Protein AF-A0A6V7PIY0-F1 (afdb_monomer)

pLDDT: mean 71.73, std 18.72, range [22.27, 93.69]

Radius of gyration: 29.74 Å; Cα contacts (8 Å, |Δi|>4): 753; chains: 1; bounding box: 76×102×80 Å

Structure (mmCIF, N/CA/C/O backbone):
data_AF-A0A6V7PIY0-F1
#
_entry.id   AF-A0A6V7PIY0-F1
#
loop_
_atom_site.group_PDB
_atom_site.id
_atom_site.type_symbol
_atom_site.label_atom_id
_atom_site.label_alt_id
_atom_site.label_comp_id
_atom_site.label_asym_id
_atom_site.label_entity_id
_atom_site.label_seq_id
_atom_site.pdbx_PDB_ins_code
_atom_site.Cartn_x
_atom_site.Cartn_y
_atom_site.Cartn_z
_atom_site.occupancy
_atom_site.B_iso_or_equiv
_atom_site.auth_seq_id
_atom_site.auth_comp_id
_atom_site.auth_asym_id
_atom_site.auth_atom_id
_atom_site.pdbx_PDB_model_num
ATOM 1 N N . MET A 1 1 ? 8.724 -62.715 52.017 1.00 38.34 1 MET A N 1
ATOM 2 C CA . MET A 1 1 ? 7.611 -63.677 52.138 1.00 38.34 1 MET A CA 1
ATOM 3 C C . MET A 1 1 ? 6.735 -63.508 50.918 1.00 38.34 1 MET A C 1
ATOM 5 O O . MET A 1 1 ? 6.224 -62.420 50.698 1.00 38.34 1 MET A O 1
ATOM 9 N N . VAL A 1 2 ? 6.682 -64.546 50.091 1.00 38.44 2 VAL A N 1
ATOM 10 C CA . VAL A 1 2 ? 5.803 -64.663 48.924 1.00 38.44 2 VAL A CA 1
ATOM 11 C C . VAL A 1 2 ? 4.443 -65.122 49.441 1.00 38.44 2 VAL A C 1
ATOM 13 O O . VAL A 1 2 ? 4.413 -66.068 50.223 1.00 38.44 2 VAL A O 1
ATOM 16 N N . PHE A 1 3 ? 3.353 -64.474 49.034 1.00 35.16 3 PHE A N 1
ATOM 17 C CA . PHE A 1 3 ? 2.006 -65.010 49.225 1.00 35.16 3 PHE A CA 1
ATOM 18 C C . PHE A 1 3 ? 1.148 -64.734 47.988 1.00 35.16 3 PHE A C 1
ATOM 20 O O . PHE A 1 3 ? 0.865 -63.589 47.640 1.00 35.16 3 PHE A O 1
ATOM 27 N N . GLU A 1 4 ? 0.808 -65.836 47.325 1.00 37.59 4 GLU A N 1
ATOM 28 C CA . GLU A 1 4 ? -0.176 -65.993 46.256 1.00 37.59 4 GLU A CA 1
ATOM 29 C C . GLU A 1 4 ? -1.624 -65.841 46.770 1.00 37.59 4 GLU A C 1
ATOM 31 O O . GLU A 1 4 ? -1.866 -65.945 47.978 1.00 37.59 4 GLU A O 1
ATOM 36 N N . PRO A 1 5 ? -2.601 -65.598 45.872 1.00 44.19 5 PRO A N 1
ATOM 37 C CA . PRO A 1 5 ? -3.984 -65.305 46.242 1.00 44.19 5 PRO A CA 1
ATOM 38 C C . PRO A 1 5 ? -4.829 -66.569 46.517 1.00 44.19 5 PRO A C 1
ATOM 40 O O . PRO A 1 5 ? -4.565 -67.624 45.937 1.00 44.19 5 PRO A O 1
ATOM 43 N N . PRO A 1 6 ? -5.900 -66.471 47.334 1.00 53.22 6 PRO A N 1
ATOM 44 C CA . PRO A 1 6 ? -6.862 -67.554 47.537 1.00 53.22 6 PRO A CA 1
ATOM 45 C C . PRO A 1 6 ? -8.052 -67.519 46.540 1.00 53.22 6 PRO A C 1
ATOM 47 O O . PRO A 1 6 ? -8.262 -66.515 45.855 1.00 53.22 6 PRO A O 1
ATOM 50 N N . PRO A 1 7 ? -8.831 -68.621 46.436 1.00 49.19 7 PRO A N 1
ATOM 51 C CA . PRO A 1 7 ? -9.582 -69.002 45.235 1.00 49.19 7 PRO A CA 1
ATOM 52 C C . PRO A 1 7 ? -11.065 -68.573 45.210 1.00 49.19 7 PRO A C 1
ATOM 54 O O . PRO A 1 7 ? -11.665 -68.217 46.222 1.00 49.19 7 PRO A O 1
ATOM 57 N N . HIS A 1 8 ? -11.668 -68.664 44.018 1.00 46.72 8 HIS A N 1
ATOM 58 C CA . HIS A 1 8 ? -13.089 -68.416 43.733 1.00 46.72 8 HIS A CA 1
ATOM 59 C C . HIS A 1 8 ? -14.063 -69.358 44.475 1.00 46.72 8 HIS A C 1
ATOM 61 O O . HIS A 1 8 ? -13.817 -70.565 44.516 1.00 46.72 8 HIS A O 1
ATOM 67 N N . PRO A 1 9 ? -15.254 -68.874 44.889 1.00 45.69 9 PRO A N 1
ATOM 68 C CA . PRO A 1 9 ? -16.381 -69.731 45.244 1.00 45.69 9 PRO A CA 1
ATOM 69 C C . PRO A 1 9 ? -17.463 -69.815 44.143 1.00 45.69 9 PRO A C 1
ATOM 71 O O . PRO A 1 9 ? -18.137 -68.845 43.813 1.00 45.69 9 PRO A O 1
ATOM 74 N N . ILE A 1 10 ? -17.567 -71.021 43.575 1.00 41.25 10 ILE A N 1
ATOM 75 C CA . ILE A 1 10 ? -18.740 -71.914 43.424 1.00 41.25 10 ILE A CA 1
ATOM 76 C C . ILE A 1 10 ? -20.114 -71.306 43.040 1.00 41.25 10 ILE A C 1
ATOM 78 O O . ILE A 1 10 ? -20.749 -70.567 43.786 1.00 41.25 10 ILE A O 1
ATOM 82 N N . ARG A 1 11 ? -20.625 -71.774 41.889 1.00 40.19 11 ARG A N 1
ATOM 83 C CA . ARG A 1 11 ? -21.994 -71.610 41.354 1.00 40.19 11 ARG A CA 1
ATOM 84 C C . ARG A 1 11 ? -23.044 -72.433 42.131 1.00 40.19 11 ARG A C 1
ATOM 86 O O . ARG A 1 11 ? -22.766 -73.595 42.421 1.00 40.19 11 ARG A O 1
ATOM 93 N N . PRO A 1 12 ? -24.282 -71.933 42.313 1.00 47.31 12 PRO A N 1
ATOM 94 C CA . PRO A 1 12 ? -25.439 -72.768 42.650 1.00 47.31 12 PRO A CA 1
ATOM 95 C C . PRO A 1 12 ? -26.147 -73.370 41.402 1.00 47.31 12 PRO A C 1
ATOM 97 O O . PRO A 1 12 ? -25.962 -72.860 40.291 1.00 47.31 12 PRO A O 1
ATOM 100 N N . PRO A 1 13 ? -26.935 -74.459 41.571 1.00 40.00 13 PRO A N 1
ATOM 101 C CA . PRO A 1 13 ? -27.550 -75.265 40.503 1.00 40.00 13 PRO A CA 1
ATOM 102 C C . PRO A 1 13 ? -28.976 -74.769 40.112 1.00 40.00 13 PRO A C 1
ATOM 104 O O . PRO A 1 13 ? -29.429 -73.756 40.645 1.00 40.00 13 PRO A O 1
ATOM 107 N N . PRO A 1 14 ? -29.668 -75.405 39.137 1.00 47.59 14 PRO A N 1
ATOM 108 C CA . PRO A 1 14 ? -30.619 -74.742 38.241 1.00 47.59 14 PRO A CA 1
ATOM 109 C C . PRO A 1 14 ? -32.089 -74.844 38.681 1.00 47.59 14 PRO A C 1
ATOM 111 O O . PRO A 1 14 ? -32.475 -75.779 39.377 1.00 47.59 14 PRO A O 1
ATOM 114 N N . ALA A 1 15 ? -32.933 -73.956 38.146 1.00 35.50 15 ALA A N 1
ATOM 115 C CA . ALA A 1 15 ? -34.377 -74.170 38.058 1.00 35.50 15 ALA A CA 1
ATOM 116 C C . ALA A 1 15 ? -34.895 -73.836 36.643 1.00 35.50 15 ALA A C 1
ATOM 118 O O . ALA A 1 15 ? -34.930 -72.680 36.225 1.00 35.50 15 ALA A O 1
ATOM 119 N N . ALA A 1 16 ? -35.274 -74.886 35.910 1.00 35.44 16 ALA A N 1
ATOM 120 C CA . ALA A 1 16 ? -36.294 -74.878 34.855 1.00 35.44 16 ALA A CA 1
ATOM 121 C C . ALA A 1 16 ? -37.677 -74.637 35.500 1.00 35.44 16 ALA A C 1
ATOM 123 O O . ALA A 1 16 ? -37.834 -74.906 36.684 1.00 35.44 16 ALA A O 1
ATOM 124 N N . ALA A 1 17 ? -38.770 -74.247 34.854 1.00 37.12 17 ALA A N 1
ATOM 125 C CA . ALA A 1 17 ? -39.122 -73.697 33.551 1.00 37.12 17 ALA A CA 1
ATOM 126 C C . ALA A 1 17 ? -40.570 -73.201 33.735 1.00 37.12 17 ALA A C 1
ATOM 128 O O . ALA A 1 17 ? -41.350 -73.883 34.396 1.00 37.12 17 ALA A O 1
ATOM 129 N N . VAL A 1 18 ? -40.957 -72.077 33.130 1.00 35.56 18 VAL A N 1
ATOM 130 C CA . VAL A 1 18 ? -42.369 -71.789 32.822 1.00 35.56 18 VAL A CA 1
ATOM 131 C C . VAL A 1 18 ? -42.410 -71.088 31.470 1.00 35.56 18 VAL A C 1
ATOM 133 O O . VAL A 1 18 ? -41.788 -70.043 31.284 1.00 35.56 18 VAL A O 1
ATOM 136 N N . ALA A 1 19 ? -43.101 -71.720 30.527 1.00 35.62 19 ALA A N 1
ATOM 137 C CA . ALA A 1 19 ? -43.355 -71.227 29.186 1.00 35.62 19 ALA A CA 1
ATOM 138 C C . ALA A 1 19 ? -44.721 -70.521 29.098 1.00 35.62 19 ALA A C 1
ATOM 140 O O . ALA A 1 19 ? -45.662 -70.877 29.804 1.00 35.62 19 ALA A O 1
ATOM 141 N N . ASP A 1 20 ? -44.761 -69.583 28.152 1.00 34.84 20 ASP A N 1
ATOM 142 C CA . ASP A 1 20 ? -45.880 -69.075 27.350 1.00 34.84 20 ASP A CA 1
ATOM 143 C C . ASP A 1 20 ? -46.964 -68.154 27.940 1.00 34.84 20 ASP A C 1
ATOM 145 O O . ASP A 1 20 ? -47.940 -68.568 28.558 1.00 34.84 20 ASP A O 1
ATOM 149 N N . ALA A 1 21 ? -46.873 -66.884 27.520 1.00 37.03 21 ALA A N 1
ATOM 150 C CA . ALA A 1 21 ? -48.017 -66.077 27.092 1.00 37.03 21 ALA A CA 1
ATOM 151 C C . ALA A 1 21 ? -47.609 -65.174 25.893 1.00 37.03 21 ALA A C 1
ATOM 153 O O . ALA A 1 21 ? -46.432 -64.823 25.766 1.00 37.03 21 ALA A O 1
ATOM 154 N N . PRO A 1 22 ? -48.536 -64.816 24.981 1.00 36.97 22 PRO A N 1
ATOM 155 C CA . PRO A 1 22 ? -48.229 -64.449 23.599 1.00 36.97 22 PRO A CA 1
ATOM 156 C C . PRO A 1 22 ? -47.897 -62.965 23.386 1.00 36.97 22 PRO A C 1
ATOM 158 O O . PRO A 1 22 ? -48.442 -62.070 24.030 1.00 36.97 22 PRO A O 1
ATOM 161 N N . LEU A 1 23 ? -47.025 -62.713 22.405 1.00 42.44 23 LEU A N 1
ATOM 162 C CA . LEU A 1 23 ? -46.599 -61.384 21.959 1.00 42.44 23 LEU A CA 1
ATOM 163 C C . LEU A 1 23 ? -47.715 -60.625 21.207 1.00 42.44 23 LEU A C 1
ATOM 165 O O . LEU A 1 23 ? -48.379 -61.214 20.350 1.00 42.44 23 LEU A O 1
ATOM 169 N N . PRO A 1 24 ? -47.863 -59.302 21.417 1.00 40.16 24 PRO A N 1
ATOM 170 C CA . PRO A 1 24 ? -48.717 -58.459 20.586 1.00 40.16 24 PRO A CA 1
ATOM 171 C C . PRO A 1 24 ? -48.081 -58.177 19.206 1.00 40.16 24 PRO A C 1
ATOM 173 O O . PRO A 1 24 ? -46.856 -58.231 19.044 1.00 40.16 24 PRO A O 1
ATOM 176 N N . PRO A 1 25 ? -48.894 -57.865 18.179 1.00 37.25 25 PRO A N 1
ATOM 177 C CA . PRO A 1 25 ? -48.457 -57.837 16.789 1.00 37.25 25 PRO A CA 1
ATOM 178 C C . PRO A 1 25 ? -47.540 -56.652 16.456 1.00 37.25 25 PRO A C 1
ATOM 180 O O . PRO A 1 25 ? -47.754 -55.508 16.856 1.00 37.25 25 PRO A O 1
ATOM 183 N N . ARG A 1 26 ? -46.533 -56.948 15.625 1.00 38.88 26 ARG A N 1
ATOM 184 C CA . ARG A 1 26 ? -45.603 -56.002 14.993 1.00 38.88 26 ARG A CA 1
ATOM 185 C C . ARG A 1 26 ? -46.350 -54.909 14.217 1.00 38.88 26 ARG A C 1
ATOM 187 O O . ARG A 1 26 ? -46.769 -55.133 13.083 1.00 38.88 26 ARG A O 1
ATOM 194 N N . GLN A 1 27 ? -46.378 -53.686 14.742 1.00 38.25 27 GLN A N 1
ATOM 195 C CA . GLN A 1 27 ? -46.502 -52.502 13.890 1.00 38.25 27 GLN A CA 1
ATOM 196 C C . GLN A 1 27 ? -45.118 -52.124 13.350 1.00 38.25 27 GLN A C 1
ATOM 198 O O . GLN A 1 27 ? -44.208 -51.759 14.095 1.00 38.25 27 GLN A O 1
ATOM 203 N N . ARG A 1 28 ? -44.956 -52.226 12.025 1.00 42.72 28 ARG A N 1
ATOM 204 C CA . ARG A 1 28 ? -43.799 -51.726 11.270 1.00 42.72 28 ARG A CA 1
ATOM 205 C C . ARG A 1 28 ? -43.622 -50.222 11.524 1.00 42.72 28 ARG A C 1
ATOM 207 O O . ARG A 1 28 ? -44.243 -49.404 10.848 1.00 42.72 28 ARG A O 1
ATOM 214 N N . ARG A 1 29 ? -42.734 -49.839 12.445 1.00 38.84 29 ARG A N 1
ATOM 215 C CA . ARG A 1 29 ? -42.199 -48.472 12.479 1.00 38.84 29 ARG A CA 1
ATOM 216 C C . ARG A 1 29 ? -41.185 -48.322 11.350 1.00 38.84 29 ARG A C 1
ATOM 218 O O . ARG A 1 29 ? -40.142 -48.970 11.339 1.00 38.84 29 ARG A O 1
ATOM 225 N N . ARG A 1 30 ? -41.553 -47.489 10.375 1.00 38.75 30 ARG A N 1
ATOM 226 C CA . ARG A 1 30 ? -40.677 -46.967 9.322 1.00 38.75 30 ARG A CA 1
ATOM 227 C C . ARG A 1 30 ? -39.385 -46.442 9.959 1.00 38.75 30 ARG A C 1
ATOM 229 O O . ARG A 1 30 ? -39.445 -45.766 10.984 1.00 38.75 30 ARG A O 1
ATOM 236 N N . GLY A 1 31 ? -38.245 -46.791 9.364 1.00 34.88 31 GLY A N 1
ATOM 237 C CA . GLY A 1 31 ? -36.922 -46.401 9.843 1.00 34.88 31 GLY A CA 1
ATOM 238 C C . GLY A 1 31 ? -36.816 -44.894 10.060 1.00 34.88 31 GLY A C 1
ATOM 239 O O . GLY A 1 31 ? -37.204 -44.103 9.201 1.00 34.88 31 GLY A O 1
ATOM 240 N N . ALA A 1 32 ? -36.299 -44.510 11.224 1.00 37.16 32 ALA A N 1
ATOM 241 C CA . ALA A 1 32 ? -35.892 -43.142 11.488 1.00 37.16 32 ALA A CA 1
ATOM 242 C C . ALA A 1 32 ? -34.763 -42.762 10.508 1.00 37.16 32 ALA A C 1
ATOM 244 O O . ALA A 1 32 ? -33.844 -43.563 10.310 1.00 37.16 32 ALA A O 1
ATOM 245 N N . PRO A 1 33 ? -34.799 -41.575 9.881 1.00 39.31 33 PRO A N 1
ATOM 246 C CA . PRO A 1 33 ? -33.705 -41.137 9.033 1.00 39.31 33 PRO A CA 1
ATOM 247 C C . PRO A 1 33 ? -32.469 -40.897 9.905 1.00 39.31 33 PRO A C 1
ATOM 249 O O . PRO A 1 33 ? -32.505 -40.112 10.852 1.00 39.31 33 PRO A O 1
ATOM 252 N N . LEU A 1 34 ? -31.370 -41.580 9.572 1.00 40.91 34 LEU A N 1
ATOM 253 C CA . LEU A 1 34 ? -30.036 -41.270 10.078 1.00 40.91 34 LEU A CA 1
ATOM 254 C C . LEU A 1 34 ? -29.787 -39.768 9.899 1.00 40.91 34 LEU A C 1
ATOM 256 O O . LEU A 1 34 ? -29.699 -39.280 8.769 1.00 40.91 34 LEU A O 1
ATOM 260 N N . ARG A 1 35 ? -29.678 -39.036 11.015 1.00 40.38 35 ARG A N 1
ATOM 261 C CA . ARG A 1 35 ? -29.173 -37.661 11.032 1.00 40.38 35 ARG A CA 1
ATOM 262 C C . ARG A 1 35 ? -27.776 -37.684 10.418 1.00 40.38 35 ARG A C 1
ATOM 264 O O . ARG A 1 35 ? -26.814 -38.101 11.055 1.00 40.38 35 ARG A O 1
ATOM 271 N N . ARG A 1 36 ? -27.674 -37.265 9.157 1.00 36.72 36 ARG A N 1
ATOM 272 C CA . ARG A 1 36 ? -26.392 -36.970 8.524 1.00 36.72 36 ARG A CA 1
ATOM 273 C C . ARG A 1 36 ? -25.805 -35.780 9.273 1.00 36.72 36 ARG A C 1
ATOM 275 O O . ARG A 1 36 ? -26.386 -34.698 9.245 1.00 36.72 36 ARG A O 1
ATOM 282 N N . HIS A 1 37 ? -24.684 -35.992 9.954 1.00 38.03 37 HIS A N 1
ATOM 283 C CA . HIS A 1 37 ? -23.838 -34.883 10.374 1.00 38.03 37 HIS A CA 1
ATOM 284 C C . HIS A 1 37 ? -23.551 -34.005 9.144 1.00 38.03 37 HIS A C 1
ATOM 286 O O . HIS A 1 37 ? -23.305 -34.560 8.064 1.00 38.03 37 HIS A O 1
ATOM 292 N N . PRO A 1 38 ? -23.617 -32.667 9.259 1.00 37.53 38 PRO A N 1
ATOM 293 C CA . PRO A 1 38 ? -23.178 -31.804 8.176 1.00 37.53 38 PRO A CA 1
ATOM 294 C C . PRO A 1 38 ? -21.727 -32.166 7.860 1.00 37.53 38 PRO A C 1
ATOM 296 O O . PRO A 1 38 ? -20.882 -32.226 8.755 1.00 37.53 38 PRO A O 1
ATOM 299 N N . ARG A 1 39 ? -21.458 -32.485 6.590 1.00 34.16 39 ARG A N 1
ATOM 300 C CA . ARG A 1 39 ? -20.081 -32.630 6.117 1.00 34.16 39 ARG A CA 1
ATOM 301 C C . ARG A 1 39 ? -19.353 -31.321 6.442 1.00 34.16 39 ARG A C 1
ATOM 303 O O . ARG A 1 39 ? -19.964 -30.265 6.255 1.00 34.16 39 ARG A O 1
ATOM 310 N N . PRO A 1 40 ? -18.090 -31.366 6.902 1.00 39.28 40 PRO A N 1
ATOM 311 C CA . PRO A 1 40 ? -17.284 -30.155 6.947 1.00 39.28 40 PRO A CA 1
ATOM 312 C C . PRO A 1 40 ? -17.329 -29.504 5.556 1.00 39.28 40 PRO A C 1
ATOM 314 O O . PRO A 1 40 ? -17.353 -30.238 4.556 1.00 39.28 40 PRO A O 1
ATOM 317 N N . PRO A 1 41 ? -17.415 -28.164 5.466 1.00 41.50 41 PRO A N 1
ATOM 318 C CA . PRO A 1 41 ? -17.365 -27.491 4.179 1.00 41.50 41 PRO A CA 1
ATOM 319 C C . PRO A 1 41 ? -16.129 -27.990 3.434 1.00 41.50 41 PRO A C 1
ATOM 321 O O . PRO A 1 41 ? -15.049 -28.111 4.016 1.00 41.50 41 PRO A O 1
ATOM 324 N N . HIS A 1 42 ? -16.310 -28.351 2.163 1.00 32.97 42 HIS A N 1
ATOM 325 C CA . HIS A 1 42 ? -15.180 -28.657 1.298 1.00 32.97 42 HIS A CA 1
ATOM 326 C C . HIS A 1 42 ? -14.175 -27.502 1.413 1.00 32.97 42 HIS A C 1
ATOM 328 O O . HIS A 1 42 ? -14.613 -26.346 1.385 1.00 32.97 42 HIS A O 1
ATOM 334 N N . PRO A 1 43 ? -12.865 -27.780 1.565 1.00 38.31 43 PRO A N 1
ATOM 335 C CA . PRO A 1 43 ? -11.876 -26.717 1.536 1.00 38.31 43 PRO A CA 1
ATOM 336 C C . PRO A 1 43 ? -12.101 -25.919 0.246 1.00 38.31 43 PRO A C 1
ATOM 338 O O . PRO A 1 43 ? -12.339 -26.537 -0.802 1.00 38.31 43 PRO A O 1
ATOM 341 N N . PRO A 1 44 ? -12.116 -24.575 0.310 1.00 42.16 44 PRO A N 1
ATOM 342 C CA . PRO A 1 44 ? -12.319 -23.760 -0.875 1.00 42.16 44 PRO A CA 1
ATOM 343 C C . PRO A 1 44 ? -11.324 -24.224 -1.937 1.00 42.16 44 PRO A C 1
ATOM 345 O O . PRO A 1 44 ? -10.135 -24.369 -1.649 1.00 42.16 44 PRO A O 1
ATOM 348 N N . HIS A 1 45 ? -11.820 -24.523 -3.142 1.00 37.16 45 HIS A N 1
ATOM 349 C CA . HIS A 1 45 ? -10.953 -24.877 -4.261 1.00 37.16 45 HIS A CA 1
ATOM 350 C C . HIS A 1 45 ? -9.824 -23.843 -4.336 1.00 37.16 45 HIS A C 1
ATOM 352 O O . HIS A 1 45 ? -10.129 -22.645 -4.311 1.00 37.16 45 HIS A O 1
ATOM 358 N N . PRO A 1 46 ? -8.547 -24.266 -4.388 1.00 47.25 46 PRO A N 1
ATOM 359 C CA . PRO A 1 46 ? -7.442 -23.327 -4.421 1.00 47.25 46 PRO A CA 1
ATOM 360 C C . PRO A 1 46 ? -7.651 -22.399 -5.613 1.00 47.25 46 PRO A C 1
ATOM 362 O O . PRO A 1 46 ? -7.741 -22.840 -6.761 1.00 47.25 46 PRO A O 1
ATOM 365 N N . PHE A 1 47 ? -7.809 -21.108 -5.320 1.00 47.09 47 PHE A N 1
ATOM 366 C CA . PHE A 1 47 ? -7.871 -20.081 -6.345 1.00 47.09 47 PHE A CA 1
ATOM 367 C C . PHE A 1 47 ? -6.603 -20.208 -7.194 1.00 47.09 47 PHE A C 1
ATOM 369 O O . PHE A 1 47 ? -5.518 -20.336 -6.613 1.00 47.09 47 PHE A O 1
ATOM 376 N N . PRO A 1 48 ? -6.700 -20.198 -8.535 1.00 47.19 48 PRO A N 1
ATOM 377 C CA . PRO A 1 48 ? -5.516 -20.178 -9.373 1.00 47.19 48 PRO A CA 1
ATOM 378 C C . PRO A 1 48 ? -4.830 -18.831 -9.145 1.00 47.19 48 PRO A C 1
ATOM 380 O O . PRO A 1 48 ? -5.204 -17.814 -9.723 1.00 47.19 48 PRO A O 1
ATOM 383 N N . LEU A 1 49 ? -3.874 -18.814 -8.219 1.00 54.59 49 LEU A N 1
ATOM 384 C CA . LEU A 1 49 ? -2.936 -17.715 -8.087 1.00 54.59 49 LEU A CA 1
ATOM 385 C C . LEU A 1 49 ? -2.128 -17.639 -9.391 1.00 54.59 49 LEU A C 1
ATOM 387 O O . LEU A 1 49 ? -1.933 -18.670 -10.048 1.00 54.59 49 LEU A O 1
ATOM 391 N N . PRO A 1 50 ? -1.655 -16.445 -9.782 1.00 54.44 50 PRO A N 1
ATOM 392 C CA . PRO A 1 50 ? -0.709 -16.334 -10.884 1.00 54.44 50 PRO A CA 1
ATOM 393 C C . PRO A 1 50 ? 0.502 -17.250 -10.644 1.00 54.44 50 PRO A C 1
ATOM 395 O O . PRO A 1 50 ? 0.756 -17.659 -9.511 1.00 54.44 50 PRO A O 1
ATOM 398 N N . HIS A 1 51 ? 1.191 -17.603 -11.738 1.00 58.16 51 HIS A N 1
ATOM 399 C CA . HIS A 1 51 ? 2.242 -18.631 -11.835 1.00 58.16 51 HIS A CA 1
ATOM 400 C C . HIS A 1 51 ? 3.043 -18.822 -10.529 1.00 58.16 51 HIS A C 1
ATOM 402 O O . HIS A 1 51 ? 3.421 -17.816 -9.920 1.00 58.16 51 HIS A O 1
ATOM 408 N N . PRO A 1 52 ? 3.373 -20.062 -10.114 1.00 58.56 52 PRO A N 1
ATOM 409 C CA . PRO A 1 52 ? 4.059 -20.356 -8.844 1.00 58.56 52 PRO A CA 1
ATOM 410 C C . PRO A 1 52 ? 5.349 -19.556 -8.577 1.00 58.56 52 PRO A C 1
ATOM 412 O O . PRO A 1 52 ? 5.751 -19.424 -7.424 1.00 58.56 52 PRO A O 1
ATOM 415 N N . ASP A 1 53 ? 5.950 -18.966 -9.611 1.00 66.69 53 ASP A N 1
ATOM 416 C CA . ASP A 1 53 ? 7.173 -18.157 -9.537 1.00 66.69 53 ASP A CA 1
ATOM 417 C C . ASP A 1 53 ? 6.927 -16.649 -9.344 1.00 66.69 53 ASP A C 1
ATOM 419 O O . ASP A 1 53 ? 7.868 -15.848 -9.380 1.00 66.69 53 ASP A O 1
ATOM 423 N N . THR A 1 54 ? 5.674 -16.235 -9.149 1.00 74.38 54 THR A N 1
ATOM 424 C CA . THR A 1 54 ? 5.309 -14.839 -8.887 1.00 74.38 54 THR A CA 1
ATOM 425 C C . THR A 1 54 ? 5.377 -14.521 -7.394 1.00 74.38 54 THR A C 1
ATOM 427 O O . THR A 1 54 ? 4.911 -15.275 -6.540 1.00 74.38 54 THR A O 1
ATOM 430 N N . HIS A 1 55 ? 5.980 -13.380 -7.064 1.00 79.69 55 HIS A N 1
ATOM 431 C CA . HIS A 1 55 ? 6.029 -12.855 -5.708 1.00 79.69 55 HIS A CA 1
ATOM 432 C C . HIS A 1 55 ? 4.961 -11.784 -5.541 1.00 79.69 55 HIS A C 1
ATOM 434 O O . HIS A 1 55 ? 4.982 -10.766 -6.231 1.00 79.69 55 HIS A O 1
ATOM 440 N N . CYS A 1 56 ? 4.034 -12.015 -4.623 1.00 79.69 56 CYS A N 1
ATOM 441 C CA . CYS A 1 56 ? 3.092 -10.994 -4.211 1.00 79.69 56 CYS A CA 1
ATOM 442 C C . CYS A 1 56 ? 3.727 -10.130 -3.119 1.00 79.69 56 CYS A C 1
ATOM 444 O O . CYS A 1 56 ? 4.396 -10.691 -2.254 1.00 79.69 56 CYS A O 1
ATOM 446 N N . PHE A 1 57 ? 3.559 -8.808 -3.192 1.00 77.50 57 PHE A N 1
ATOM 447 C CA . PHE A 1 57 ? 4.274 -7.876 -2.305 1.00 77.50 57 PHE A CA 1
ATOM 448 C C . PHE A 1 57 ? 3.427 -6.722 -1.752 1.00 77.50 57 PHE A C 1
ATOM 450 O O . PHE A 1 57 ? 3.894 -5.992 -0.884 1.00 77.50 57 PHE A O 1
ATOM 457 N N . SER A 1 58 ? 2.212 -6.501 -2.262 1.00 77.00 58 SER A N 1
ATOM 458 C CA . SER A 1 58 ? 1.327 -5.439 -1.772 1.00 77.00 58 SER A CA 1
ATOM 459 C C . SER A 1 58 ? -0.118 -5.663 -2.221 1.00 77.00 58 SER A C 1
ATOM 461 O O . SER A 1 58 ? -0.389 -6.482 -3.108 1.00 77.00 58 SER A O 1
ATOM 463 N N . THR A 1 59 ? -1.048 -4.921 -1.619 1.00 79.38 59 THR A N 1
ATOM 464 C CA . THR A 1 59 ? -2.468 -4.925 -1.977 1.00 79.38 59 THR A CA 1
ATOM 465 C C . THR A 1 59 ? -3.045 -3.518 -1.953 1.00 79.38 59 THR A C 1
ATOM 467 O O . THR A 1 59 ? -2.652 -2.693 -1.128 1.00 79.38 59 THR A O 1
ATOM 470 N N . SER A 1 60 ? -3.988 -3.241 -2.851 1.00 82.31 60 SER A N 1
ATOM 471 C CA . SER A 1 60 ? -4.706 -1.966 -2.903 1.00 82.31 60 SER A CA 1
ATOM 472 C C . SER A 1 60 ? -6.049 -2.161 -3.601 1.00 82.31 60 SER A C 1
ATOM 474 O O . SER A 1 60 ? -6.115 -2.836 -4.625 1.00 82.31 60 SER A O 1
ATOM 476 N N . HIS A 1 61 ? -7.135 -1.621 -3.041 1.00 79.38 61 HIS A N 1
ATOM 477 C CA . HIS A 1 61 ? -8.495 -1.760 -3.591 1.00 79.38 61 HIS A CA 1
ATOM 478 C C . HIS A 1 61 ? -8.945 -3.215 -3.860 1.00 79.38 61 HIS A C 1
ATOM 480 O O . HIS A 1 61 ? -9.700 -3.479 -4.789 1.00 79.38 61 HIS A O 1
ATOM 486 N N . GLY A 1 62 ? -8.464 -4.186 -3.076 1.00 76.25 62 GLY A N 1
ATOM 487 C CA . GLY A 1 62 ? -8.759 -5.611 -3.294 1.00 76.25 62 GLY A CA 1
ATOM 488 C C . GLY A 1 62 ? -7.965 -6.262 -4.436 1.00 76.25 62 GLY A C 1
ATOM 489 O O . GLY A 1 62 ? -8.140 -7.450 -4.702 1.00 76.25 62 GLY A O 1
ATOM 490 N N . TRP A 1 63 ? -7.065 -5.519 -5.081 1.00 85.00 63 TRP A N 1
ATOM 491 C CA . TRP A 1 63 ? -6.117 -6.036 -6.062 1.00 85.00 63 TRP A CA 1
ATOM 492 C C . TRP A 1 63 ? -4.790 -6.386 -5.404 1.00 85.00 63 TRP A C 1
ATOM 494 O O . TRP A 1 63 ? -4.298 -5.676 -4.526 1.00 85.00 63 TRP A O 1
ATOM 504 N N . LEU A 1 64 ? -4.200 -7.483 -5.864 1.00 85.31 64 LEU A N 1
ATOM 505 C CA 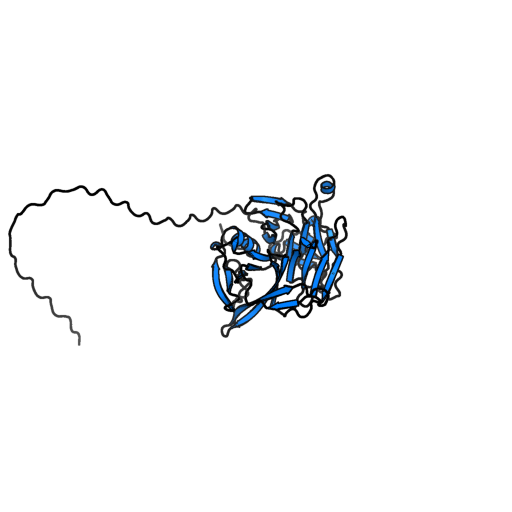. LEU A 1 64 ? -2.909 -7.988 -5.421 1.00 85.31 64 LEU A CA 1
ATOM 506 C C . LEU A 1 64 ? -1.829 -7.597 -6.429 1.00 85.31 64 LEU A C 1
ATOM 508 O O . LEU A 1 64 ? -1.983 -7.860 -7.623 1.00 85.31 64 LEU A O 1
ATOM 512 N N . PHE A 1 65 ? -0.727 -7.024 -5.953 1.00 86.88 65 PHE A N 1
ATOM 513 C CA . PHE A 1 65 ? 0.445 -6.747 -6.779 1.00 86.88 65 PHE A CA 1
ATOM 514 C C . PHE A 1 65 ? 1.357 -7.967 -6.851 1.00 86.88 65 PHE A C 1
ATOM 516 O O . PHE A 1 65 ? 1.742 -8.517 -5.820 1.00 86.88 65 PHE A O 1
ATOM 523 N N . PHE A 1 66 ? 1.753 -8.345 -8.062 1.00 87.00 66 PHE A N 1
ATOM 524 C CA . PHE A 1 66 ? 2.657 -9.455 -8.329 1.00 87.00 66 PHE A CA 1
ATOM 525 C C . PHE A 1 66 ? 3.871 -9.014 -9.141 1.00 87.00 66 PHE A C 1
ATOM 527 O O . PHE A 1 66 ? 3.742 -8.308 -10.142 1.00 87.00 66 PHE A O 1
ATOM 534 N N . LEU A 1 67 ? 5.038 -9.506 -8.731 1.00 87.12 67 LEU A N 1
ATOM 535 C CA . LEU A 1 67 ? 6.305 -9.423 -9.444 1.00 87.12 67 LEU A CA 1
ATOM 536 C C . LEU A 1 67 ? 6.689 -10.814 -9.959 1.00 87.12 67 LEU A C 1
ATOM 538 O O . LEU A 1 67 ? 6.861 -11.750 -9.177 1.00 87.12 67 LEU A O 1
ATOM 542 N N . GLY A 1 68 ? 6.801 -10.954 -11.278 1.00 84.62 68 GLY A N 1
ATOM 543 C CA . GLY A 1 68 ? 7.157 -12.207 -11.940 1.00 84.62 68 GLY A CA 1
ATOM 544 C C . GLY A 1 68 ? 8.644 -12.569 -11.876 1.00 84.62 68 GLY A C 1
ATOM 545 O O . GLY A 1 68 ? 9.459 -11.896 -11.239 1.00 84.62 68 GLY A O 1
ATOM 546 N N . HIS A 1 69 ? 8.996 -13.664 -12.561 1.00 76.19 69 HIS A N 1
ATOM 547 C CA . HIS A 1 69 ? 10.376 -14.145 -12.661 1.00 76.19 69 HIS A CA 1
ATOM 548 C C . HIS A 1 69 ? 11.274 -13.193 -13.463 1.00 76.19 69 HIS A C 1
ATOM 550 O O . HIS A 1 69 ? 12.322 -12.783 -12.970 1.00 76.19 69 HIS A O 1
ATOM 556 N N . SER A 1 70 ? 10.817 -12.815 -14.659 1.00 78.62 70 SER A N 1
ATOM 557 C CA . SER A 1 70 ? 11.260 -11.618 -15.385 1.00 78.62 70 SER A CA 1
ATOM 558 C C . SER A 1 70 ? 10.573 -10.402 -14.747 1.00 78.62 70 SER A C 1
ATOM 560 O O . SER A 1 70 ? 9.432 -10.601 -14.315 1.00 78.62 70 SER A O 1
ATOM 562 N N . PRO A 1 71 ? 11.196 -9.203 -14.661 1.00 87.31 71 PRO A N 1
ATOM 563 C CA . PRO A 1 71 ? 10.696 -7.992 -13.972 1.00 87.31 71 PRO A CA 1
ATOM 564 C C . PRO A 1 71 ? 9.382 -7.424 -14.534 1.00 87.31 71 PRO A C 1
ATOM 566 O O . PRO A 1 71 ? 9.262 -6.281 -14.967 1.00 87.31 71 PRO A O 1
ATOM 569 N N . THR A 1 72 ? 8.365 -8.259 -14.517 1.00 90.06 72 THR A N 1
ATOM 570 C CA . THR A 1 72 ? 7.028 -8.079 -15.040 1.00 90.06 72 THR A CA 1
ATOM 571 C C . THR A 1 72 ? 6.132 -7.852 -13.844 1.00 90.06 72 THR A C 1
ATOM 573 O O . THR A 1 72 ? 6.162 -8.613 -12.872 1.00 90.06 72 THR A O 1
ATOM 576 N N . LEU A 1 73 ? 5.372 -6.767 -13.903 1.00 92.56 73 LEU A N 1
ATOM 577 C CA . LEU A 1 73 ? 4.437 -6.401 -12.861 1.00 92.56 73 LEU A CA 1
ATOM 578 C C . LEU A 1 73 ? 3.015 -6.653 -13.334 1.00 92.56 73 LEU A C 1
ATOM 580 O O . LEU A 1 73 ? 2.653 -6.370 -14.477 1.00 92.56 73 LEU A O 1
ATOM 584 N N . SER A 1 74 ? 2.200 -7.185 -12.435 1.00 91.75 74 SER A N 1
ATOM 585 C CA . SER A 1 74 ? 0.784 -7.398 -12.697 1.00 91.75 74 SER A CA 1
ATOM 586 C C . SER A 1 74 ? -0.046 -7.162 -11.448 1.00 91.75 74 SER A C 1
ATOM 588 O O . SER A 1 74 ? 0.422 -7.329 -10.323 1.00 91.75 74 SER A O 1
ATOM 590 N N . LEU A 1 75 ? -1.286 -6.762 -11.675 1.00 91.38 75 LEU A N 1
ATOM 591 C CA . LEU A 1 75 ? -2.347 -6.710 -10.691 1.00 91.38 75 LEU A CA 1
ATOM 592 C C . LEU A 1 75 ? -3.256 -7.908 -10.922 1.00 91.38 75 LEU A C 1
ATOM 594 O O . LEU A 1 75 ? -3.588 -8.220 -12.067 1.00 91.38 75 LEU A O 1
ATOM 598 N N . PHE A 1 76 ? -3.697 -8.546 -9.849 1.00 87.62 76 PHE A N 1
ATOM 599 C CA . PHE A 1 76 ? -4.672 -9.626 -9.908 1.00 87.62 76 PHE A CA 1
ATOM 600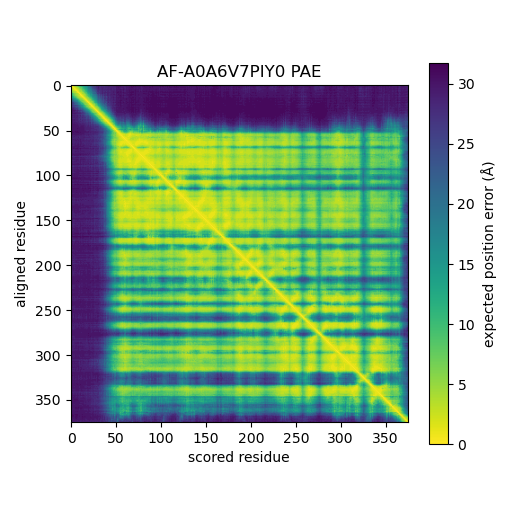 C C . PHE A 1 76 ? -5.788 -9.379 -8.901 1.00 87.62 76 PHE A C 1
ATOM 602 O O . PHE A 1 76 ? -5.528 -9.208 -7.710 1.00 87.62 76 PHE A O 1
ATOM 609 N N . ASN A 1 77 ? -7.027 -9.372 -9.379 1.00 82.75 77 ASN A N 1
ATOM 610 C CA . ASN A 1 77 ? -8.200 -9.340 -8.524 1.00 82.75 77 ASN A CA 1
ATOM 611 C C . ASN A 1 77 ? -8.642 -10.784 -8.258 1.00 82.75 77 ASN A C 1
ATOM 613 O O . ASN A 1 77 ? -9.083 -11.467 -9.183 1.00 82.75 77 ASN A O 1
ATOM 617 N N . PRO A 1 78 ? -8.556 -11.277 -7.018 1.00 70.94 78 PRO A N 1
ATOM 618 C CA . PRO A 1 78 ? -8.862 -12.670 -6.736 1.00 70.94 78 PRO A CA 1
ATOM 619 C C . PRO A 1 78 ? -10.363 -12.993 -6.760 1.00 70.94 78 PRO A C 1
ATOM 621 O O . PRO A 1 78 ? -10.730 -14.158 -6.916 1.00 70.94 78 PRO A O 1
ATOM 624 N N . ILE A 1 79 ? -11.227 -11.982 -6.620 1.00 72.12 79 ILE A N 1
ATOM 625 C CA . ILE A 1 79 ? -12.685 -12.137 -6.646 1.00 72.12 79 ILE A CA 1
ATOM 626 C C . ILE A 1 79 ? -13.161 -12.214 -8.097 1.00 72.12 79 ILE A C 1
ATOM 628 O O . ILE A 1 79 ? -13.832 -13.169 -8.482 1.00 72.12 79 ILE A O 1
ATOM 632 N N . THR A 1 80 ? -12.780 -11.231 -8.916 1.00 78.25 80 THR A N 1
ATOM 633 C CA . THR A 1 80 ? -13.199 -11.157 -10.326 1.00 78.25 80 THR A CA 1
ATOM 634 C C . THR A 1 80 ? -12.330 -12.009 -11.250 1.00 78.25 80 THR A C 1
ATOM 636 O O . THR A 1 80 ? -12.701 -12.238 -12.399 1.00 78.25 80 THR A O 1
ATOM 639 N N . ARG A 1 81 ? -11.178 -12.490 -10.758 1.00 80.56 81 ARG A N 1
ATOM 640 C CA . ARG A 1 81 ? -10.131 -13.207 -11.508 1.00 80.56 81 ARG A CA 1
ATOM 641 C C . ARG A 1 81 ? -9.529 -12.404 -12.661 1.00 80.56 81 ARG A C 1
ATOM 643 O O . ARG A 1 81 ? -8.935 -12.977 -13.571 1.00 80.56 81 ARG A O 1
ATOM 650 N N . GLN A 1 82 ? -9.681 -11.084 -12.637 1.00 85.88 82 GLN A N 1
ATOM 651 C CA . GLN A 1 82 ? -9.102 -10.207 -13.646 1.00 85.88 82 GLN A CA 1
ATOM 652 C C . GLN A 1 82 ? -7.614 -9.975 -13.379 1.00 85.88 82 GLN A C 1
ATOM 654 O O . GLN A 1 82 ? -7.185 -9.834 -12.232 1.00 85.88 82 GLN A O 1
ATOM 659 N N . THR A 1 83 ? -6.840 -9.881 -14.459 1.00 89.88 83 THR A N 1
ATOM 660 C CA . THR A 1 83 ? -5.420 -9.524 -14.427 1.00 89.88 83 THR A CA 1
ATOM 661 C C . THR A 1 83 ? -5.195 -8.258 -15.236 1.00 89.88 83 THR A C 1
ATOM 663 O O . THR A 1 83 ? -5.669 -8.142 -16.366 1.00 89.88 83 THR A O 1
ATOM 666 N N . VAL A 1 84 ? -4.439 -7.317 -14.676 1.00 91.38 84 VAL A N 1
ATOM 667 C CA . VAL A 1 84 ? -3.990 -6.112 -15.377 1.00 91.38 84 VAL A CA 1
ATOM 668 C C . VAL A 1 84 ? -2.471 -6.080 -15.356 1.00 91.38 84 VAL A C 1
ATOM 670 O O . VAL A 1 84 ? -1.864 -6.087 -14.291 1.00 91.38 84 VAL A O 1
ATOM 673 N N . TYR A 1 85 ? -1.842 -6.034 -16.526 1.00 91.50 85 TYR A N 1
ATOM 674 C CA . TYR A 1 85 ? -0.392 -5.887 -16.623 1.00 91.50 85 TYR A CA 1
ATOM 675 C C . TYR A 1 85 ? 0.012 -4.422 -16.464 1.00 91.50 85 TYR A C 1
ATOM 677 O O . TYR A 1 85 ? -0.618 -3.528 -17.033 1.00 91.50 85 TYR A O 1
ATOM 685 N N . LEU A 1 86 ? 1.061 -4.198 -15.679 1.00 93.25 86 LEU A N 1
ATOM 686 C CA . LEU A 1 86 ? 1.724 -2.907 -15.523 1.00 93.25 86 LEU A CA 1
ATOM 687 C C . LEU A 1 86 ? 3.009 -2.898 -16.369 1.00 93.25 86 LEU A C 1
ATOM 689 O O . LEU A 1 86 ? 3.484 -3.971 -16.762 1.00 93.25 86 LEU A O 1
ATOM 693 N N . PRO A 1 87 ? 3.610 -1.725 -16.640 1.00 92.94 87 PRO A N 1
ATOM 694 C CA . PRO A 1 87 ? 4.910 -1.671 -17.290 1.00 92.94 87 PRO A CA 1
ATOM 695 C C . PRO A 1 87 ? 5.955 -2.510 -16.557 1.00 92.94 87 PRO A C 1
ATOM 697 O O . PRO A 1 87 ? 5.996 -2.569 -15.323 1.00 92.94 87 PRO A O 1
ATOM 700 N N . THR A 1 88 ? 6.825 -3.157 -17.326 1.00 91.62 88 THR A N 1
ATOM 701 C CA . THR A 1 88 ? 7.945 -3.919 -16.762 1.00 91.62 88 THR A CA 1
ATOM 702 C C . THR A 1 88 ? 8.896 -2.988 -16.013 1.00 91.62 88 THR A C 1
ATOM 704 O O . THR A 1 88 ? 9.050 -1.829 -16.391 1.00 91.62 88 THR A O 1
ATOM 707 N N . LEU A 1 89 ? 9.608 -3.480 -15.000 1.00 92.06 89 LEU A N 1
ATOM 708 C CA . LEU A 1 89 ? 10.597 -2.650 -14.301 1.00 92.06 89 LEU A CA 1
ATOM 709 C C . LEU A 1 89 ? 11.801 -2.282 -15.189 1.00 92.06 89 LEU A C 1
ATOM 711 O O . LEU A 1 89 ? 12.560 -1.393 -14.824 1.00 92.06 89 LEU A O 1
ATOM 715 N N . TYR A 1 90 ? 11.964 -2.889 -16.373 1.00 89.44 90 TYR A N 1
ATOM 716 C CA . TYR A 1 90 ? 12.955 -2.439 -17.361 1.00 89.44 90 TYR A CA 1
ATOM 717 C C . TYR A 1 90 ? 12.695 -1.023 -17.875 1.00 89.44 90 TYR A C 1
ATOM 719 O O . TYR A 1 90 ? 13.606 -0.387 -18.390 1.00 89.44 90 TYR A O 1
ATOM 727 N N . THR A 1 91 ? 11.467 -0.521 -17.741 1.00 91.25 91 THR A N 1
ATOM 728 C CA . THR A 1 91 ? 11.125 0.840 -18.156 1.00 91.25 91 THR A CA 1
ATOM 729 C C . THR A 1 91 ? 11.438 1.876 -17.077 1.00 91.25 91 THR A C 1
ATOM 731 O O . THR A 1 91 ? 11.063 3.033 -17.236 1.00 91.25 91 THR A O 1
ATOM 734 N N . LEU A 1 92 ? 12.028 1.470 -15.946 1.00 91.12 92 LEU A N 1
ATOM 735 C CA . LEU A 1 92 ? 12.559 2.410 -14.965 1.00 91.12 92 LEU A CA 1
ATOM 736 C C . LEU A 1 92 ? 13.734 3.190 -15.584 1.00 91.12 92 LEU A C 1
ATOM 738 O O . LEU A 1 92 ? 14.539 2.613 -16.318 1.00 91.12 92 LEU A O 1
ATOM 742 N N . PRO A 1 93 ? 13.868 4.489 -15.287 1.00 85.38 93 PRO A N 1
ATOM 743 C CA . PRO A 1 93 ? 14.910 5.327 -15.872 1.00 85.38 93 PRO A CA 1
ATOM 744 C C . PRO A 1 93 ? 16.324 4.978 -15.365 1.00 85.38 93 PRO A C 1
ATOM 746 O O . PRO A 1 93 ? 16.514 4.361 -14.316 1.00 85.38 93 PRO A O 1
ATOM 749 N N . ASN A 1 94 ? 17.333 5.465 -16.098 1.00 71.69 94 ASN A N 1
ATOM 750 C CA . ASN A 1 94 ? 18.721 5.655 -15.640 1.00 71.69 94 ASN A CA 1
ATOM 751 C C . ASN A 1 94 ? 19.503 4.399 -15.224 1.00 71.69 94 ASN A C 1
ATOM 753 O O . ASN A 1 94 ? 20.474 4.491 -14.469 1.00 71.69 94 ASN A O 1
ATOM 757 N N . GLY A 1 95 ? 19.104 3.216 -15.702 1.00 79.88 95 GLY A N 1
ATOM 758 C CA . GLY A 1 95 ? 19.764 1.967 -15.310 1.00 79.88 95 GLY A CA 1
ATOM 759 C C . GLY A 1 95 ? 19.721 1.736 -13.797 1.00 79.88 95 GLY A C 1
ATOM 760 O O . GLY A 1 95 ? 20.607 1.085 -13.251 1.00 79.88 95 GLY A O 1
ATOM 761 N N . LEU A 1 96 ? 18.712 2.305 -13.125 1.00 86.81 96 LEU A N 1
ATOM 762 C CA . LEU A 1 96 ? 18.508 2.201 -11.682 1.00 86.81 96 LEU A CA 1
ATOM 763 C C . LEU A 1 96 ? 18.384 0.744 -11.231 1.00 86.81 96 LEU A C 1
ATOM 765 O O . LEU A 1 96 ? 18.785 0.396 -10.124 1.00 86.81 96 LEU A O 1
ATOM 769 N N . LEU A 1 97 ? 17.819 -0.093 -12.099 1.00 90.38 97 LEU A N 1
ATOM 770 C CA . LEU A 1 97 ? 17.581 -1.500 -11.855 1.00 90.38 97 LEU A CA 1
ATOM 771 C C . LEU A 1 97 ? 18.246 -2.342 -12.938 1.00 90.38 97 LEU A C 1
ATOM 773 O O . LEU A 1 97 ? 18.009 -2.151 -14.132 1.00 90.38 97 LEU A O 1
ATOM 777 N N . ARG A 1 98 ? 18.996 -3.354 -12.511 1.00 88.69 98 ARG A N 1
ATOM 778 C CA . ARG A 1 98 ? 19.502 -4.416 -13.376 1.00 88.69 98 ARG A CA 1
ATOM 779 C C . ARG A 1 98 ? 19.001 -5.758 -12.869 1.00 88.69 98 ARG A C 1
ATOM 781 O O . ARG A 1 98 ? 19.248 -6.123 -11.726 1.00 88.69 98 ARG A O 1
ATOM 788 N N . TYR A 1 99 ? 18.327 -6.505 -13.734 1.00 86.88 99 TYR A N 1
ATOM 789 C CA . TYR A 1 99 ? 17.947 -7.885 -13.451 1.00 86.88 99 TYR A CA 1
ATOM 790 C C . TYR A 1 99 ? 19.103 -8.833 -13.785 1.00 86.88 99 TYR A C 1
ATOM 792 O O . TYR A 1 99 ? 19.707 -8.731 -14.853 1.00 86.88 99 TYR A O 1
ATOM 800 N N . GLN A 1 100 ? 19.398 -9.758 -12.879 1.00 85.69 100 GLN A N 1
ATOM 801 C CA . GLN A 1 100 ? 20.370 -10.830 -13.049 1.00 85.69 100 GLN A CA 1
ATOM 802 C C . GLN A 1 100 ? 19.723 -12.126 -12.554 1.00 85.69 100 GLN A C 1
ATOM 804 O O . GLN A 1 100 ? 19.339 -12.181 -11.396 1.00 85.69 100 GLN A O 1
ATOM 809 N N . PRO A 1 101 ? 19.601 -13.194 -13.353 1.00 78.12 101 PRO A N 1
ATOM 810 C CA . PRO A 1 101 ? 18.949 -14.433 -12.924 1.00 78.12 101 PRO A CA 1
ATOM 811 C C . PRO A 1 101 ? 19.852 -15.272 -11.991 1.00 78.12 101 PRO A C 1
ATOM 813 O O . PRO A 1 101 ? 20.210 -16.406 -12.297 1.00 78.12 101 PRO A O 1
ATOM 816 N N . LYS A 1 102 ? 20.263 -14.702 -10.851 1.00 77.31 102 LYS A N 1
ATOM 817 C CA . LYS A 1 102 ? 21.008 -15.373 -9.778 1.00 77.31 102 LYS A CA 1
ATOM 818 C C . LYS A 1 102 ? 20.043 -15.948 -8.742 1.00 77.31 102 LYS A C 1
ATOM 820 O O . LYS A 1 102 ? 18.991 -15.380 -8.465 1.00 77.31 102 LYS A O 1
ATOM 825 N N . ILE A 1 103 ? 20.431 -17.043 -8.093 1.00 67.62 103 ILE A N 1
ATOM 826 C CA . ILE A 1 103 ? 19.667 -17.615 -6.979 1.00 67.62 103 ILE A CA 1
ATOM 827 C C . ILE A 1 103 ? 19.722 -16.636 -5.789 1.00 67.62 103 ILE A C 1
ATOM 829 O O . ILE A 1 103 ? 20.803 -16.333 -5.295 1.00 67.62 103 ILE A O 1
ATOM 833 N N . ASN A 1 104 ? 18.559 -16.167 -5.317 1.00 67.50 104 ASN A N 1
ATOM 834 C CA . ASN A 1 104 ? 18.367 -15.286 -4.146 1.00 67.50 104 ASN A CA 1
ATOM 835 C C . ASN A 1 104 ? 18.865 -13.826 -4.246 1.00 67.50 104 ASN A C 1
ATOM 837 O O . ASN A 1 104 ? 18.768 -13.106 -3.253 1.00 67.50 104 ASN A O 1
ATOM 841 N N . ALA A 1 105 ? 19.346 -13.370 -5.402 1.00 74.9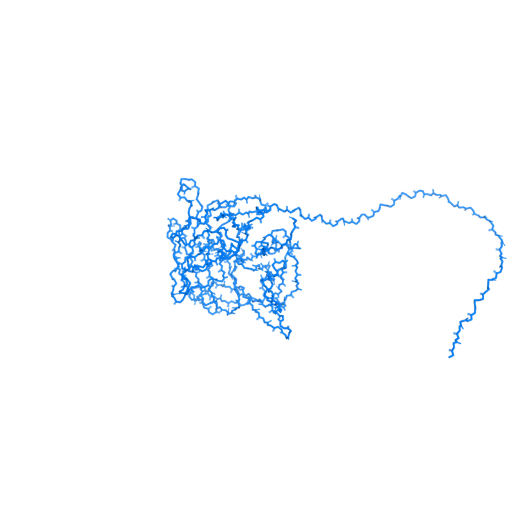4 105 ALA A N 1
ATOM 842 C CA . ALA A 1 105 ? 19.842 -12.004 -5.605 1.00 74.94 105 ALA A CA 1
ATOM 843 C C . ALA A 1 105 ? 19.555 -11.550 -7.043 1.00 74.94 105 ALA A C 1
ATOM 845 O O . ALA A 1 105 ? 20.458 -11.332 -7.849 1.00 74.94 105 ALA A O 1
ATOM 846 N N . GLU A 1 106 ? 18.268 -11.512 -7.395 1.00 85.19 106 GLU A N 1
ATOM 847 C CA . GLU A 1 106 ? 17.843 -11.379 -8.791 1.00 85.19 106 GLU A CA 1
ATOM 848 C C . GLU A 1 106 ? 17.976 -9.954 -9.343 1.00 85.19 106 GLU A C 1
ATOM 850 O O . GLU A 1 106 ? 17.845 -9.726 -10.546 1.00 85.19 106 GLU A O 1
ATOM 855 N N . TYR A 1 107 ? 18.195 -8.980 -8.465 1.00 88.44 107 TYR A N 1
ATOM 856 C CA . TYR A 1 107 ? 18.164 -7.568 -8.802 1.00 88.44 107 TYR A CA 1
ATOM 857 C C . TYR A 1 107 ? 19.373 -6.852 -8.234 1.00 88.44 107 TYR A C 1
ATOM 859 O O . TYR A 1 107 ? 19.745 -7.077 -7.091 1.00 88.44 107 TYR A O 1
ATOM 867 N N . VAL A 1 108 ? 19.946 -5.946 -9.016 1.00 90.06 108 VAL A N 1
ATOM 868 C CA . VAL A 1 108 ? 20.902 -4.952 -8.538 1.00 90.06 108 VAL A CA 1
ATOM 869 C C . VAL A 1 108 ? 20.246 -3.590 -8.665 1.00 90.06 108 VAL A C 1
ATOM 871 O O . VAL A 1 108 ? 19.810 -3.220 -9.757 1.00 90.06 108 VAL A O 1
ATOM 874 N N . VAL A 1 109 ? 20.145 -2.881 -7.547 1.00 90.38 109 VAL A N 1
ATOM 875 C CA . VAL A 1 109 ? 19.552 -1.545 -7.467 1.00 90.38 109 VAL A CA 1
ATOM 876 C C . VAL A 1 109 ? 20.653 -0.541 -7.182 1.00 90.38 109 VAL A C 1
ATOM 878 O O . VAL A 1 109 ? 21.430 -0.736 -6.249 1.00 90.38 109 VAL A O 1
ATOM 881 N N . ARG A 1 110 ? 20.706 0.541 -7.959 1.00 88.94 110 ARG A N 1
ATOM 882 C CA . ARG A 1 110 ? 21.523 1.705 -7.612 1.00 88.94 110 ARG A CA 1
ATOM 883 C C . ARG A 1 110 ? 20.858 2.453 -6.475 1.00 88.94 110 ARG A C 1
ATOM 885 O O . ARG A 1 110 ? 19.739 2.940 -6.621 1.00 88.94 110 ARG A O 1
ATOM 892 N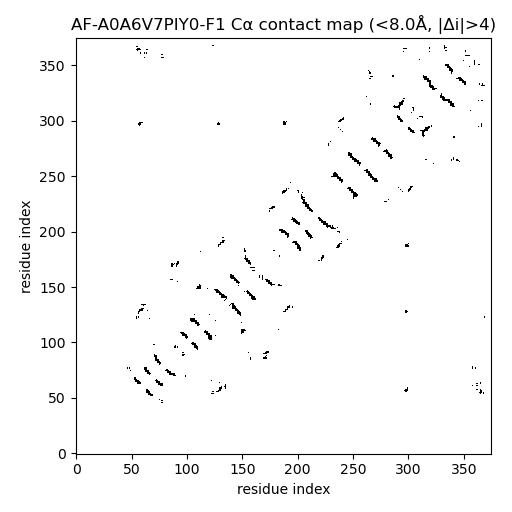 N . SER A 1 111 ? 21.536 2.472 -5.341 1.00 83.75 111 SER A N 1
ATOM 893 C CA . SER A 1 111 ? 21.017 3.050 -4.113 1.00 83.75 111 SER A CA 1
ATOM 894 C C . SER A 1 111 ? 21.303 4.549 -4.086 1.00 83.75 111 SER A C 1
ATOM 896 O O . SER A 1 111 ? 22.345 5.006 -4.550 1.00 83.75 111 SER A O 1
ATOM 898 N N . ASP A 1 112 ? 20.365 5.324 -3.549 1.00 79.56 112 ASP A N 1
ATOM 899 C CA . ASP A 1 112 ? 20.574 6.746 -3.246 1.00 79.56 112 ASP A CA 1
ATOM 900 C C . ASP A 1 112 ? 20.960 6.982 -1.778 1.00 79.56 112 ASP A C 1
ATOM 902 O O . ASP A 1 112 ? 21.011 8.123 -1.308 1.00 79.56 112 ASP A O 1
ATOM 906 N N . TYR A 1 113 ? 21.256 5.897 -1.060 1.00 73.81 113 TYR A N 1
ATOM 907 C CA . TYR A 1 113 ? 21.792 5.917 0.288 1.00 73.81 113 TYR A CA 1
ATOM 908 C C . TYR A 1 113 ? 23.319 6.109 0.249 1.00 73.81 113 TYR A C 1
ATOM 910 O O . TYR A 1 113 ? 24.001 5.369 -0.457 1.00 73.81 113 TYR A O 1
ATOM 918 N N . PRO A 1 114 ? 23.894 7.029 1.045 1.00 67.56 114 PRO A N 1
ATOM 919 C CA . PRO A 1 114 ? 25.297 7.447 0.915 1.00 67.56 114 PRO A CA 1
ATOM 920 C C . PRO A 1 114 ? 26.342 6.354 1.199 1.00 67.56 114 PRO A C 1
ATOM 922 O O . PRO A 1 114 ? 27.515 6.553 0.906 1.00 67.56 114 PRO A O 1
ATOM 925 N N . ALA A 1 115 ? 25.941 5.222 1.783 1.00 68.75 115 ALA A N 1
ATOM 926 C CA . ALA A 1 115 ? 26.840 4.112 2.101 1.00 68.75 115 ALA A CA 1
ATOM 927 C C . ALA A 1 115 ? 26.919 3.032 1.004 1.00 68.75 115 ALA A C 1
ATOM 929 O O . ALA A 1 115 ? 27.885 2.275 0.992 1.00 68.75 115 ALA A O 1
ATOM 930 N N . ASP A 1 116 ? 25.932 2.958 0.102 1.00 71.12 116 ASP A N 1
ATOM 931 C CA . ASP A 1 116 ? 25.777 1.849 -0.845 1.00 71.12 116 ASP A CA 1
ATOM 932 C C . ASP A 1 116 ? 25.575 2.399 -2.273 1.00 71.12 116 ASP A C 1
ATOM 934 O O . ASP A 1 116 ? 24.547 3.018 -2.540 1.00 71.12 116 ASP A O 1
ATOM 938 N N . GLU A 1 117 ? 26.507 2.155 -3.206 1.00 80.19 117 GLU A N 1
ATOM 939 C CA . GLU A 1 117 ? 26.336 2.555 -4.621 1.00 80.19 117 GLU A CA 1
ATOM 940 C C . GLU A 1 117 ? 25.407 1.594 -5.387 1.00 80.19 117 GLU A C 1
ATOM 942 O O . GLU A 1 117 ? 24.470 2.019 -6.065 1.00 80.19 117 GLU A O 1
ATOM 947 N N . GLU A 1 118 ? 25.629 0.283 -5.256 1.00 87.44 118 GLU A N 1
ATOM 948 C CA . GLU A 1 118 ? 24.802 -0.776 -5.845 1.00 87.44 118 GLU A CA 1
ATOM 949 C C . GLU A 1 118 ? 24.523 -1.864 -4.799 1.00 87.44 118 GLU A C 1
ATOM 951 O O . GLU A 1 118 ? 25.433 -2.349 -4.128 1.00 87.44 118 GLU A O 1
ATOM 956 N N . VAL A 1 119 ? 23.257 -2.270 -4.670 1.00 88.06 119 VAL A N 1
ATOM 957 C CA . VAL A 1 119 ? 22.812 -3.287 -3.706 1.00 88.06 119 VAL A CA 1
ATOM 958 C C . VAL A 1 119 ? 22.158 -4.446 -4.443 1.00 88.06 119 VAL A C 1
ATOM 960 O O . VAL A 1 119 ? 21.220 -4.250 -5.219 1.00 88.06 119 VAL A O 1
ATOM 963 N N . GLU A 1 120 ? 22.623 -5.667 -4.175 1.00 88.94 120 GLU A N 1
ATOM 964 C CA . GLU A 1 120 ? 21.959 -6.882 -4.646 1.00 88.94 120 GLU A CA 1
ATOM 965 C C . GLU A 1 120 ? 20.759 -7.221 -3.749 1.00 88.94 120 GLU A C 1
ATOM 967 O O . GLU A 1 120 ? 20.880 -7.322 -2.526 1.00 88.94 120 GLU A O 1
ATOM 972 N N . LEU A 1 121 ? 19.589 -7.417 -4.354 1.00 86.62 121 LEU A N 1
ATOM 973 C CA . LEU A 1 121 ? 18.335 -7.693 -3.667 1.00 86.62 121 LEU A CA 1
ATOM 974 C C . LEU A 1 121 ? 17.641 -8.933 -4.247 1.00 86.62 121 LEU A C 1
ATOM 976 O O . LEU A 1 121 ? 17.577 -9.110 -5.468 1.00 86.62 121 LEU A O 1
ATOM 980 N N . PRO A 1 122 ? 17.046 -9.786 -3.394 1.00 85.19 122 PRO A N 1
ATOM 981 C CA . PRO A 1 122 ? 16.101 -10.791 -3.861 1.00 85.19 122 PRO A CA 1
ATOM 982 C C . PRO A 1 122 ? 14.823 -10.115 -4.380 1.00 85.19 122 PRO A C 1
ATOM 984 O O . PRO A 1 122 ? 14.445 -9.045 -3.900 1.00 85.19 122 PRO A O 1
ATOM 987 N N . ARG A 1 123 ? 14.067 -10.794 -5.253 1.00 83.00 123 ARG A N 1
ATOM 988 C CA . ARG A 1 123 ? 12.749 -10.358 -5.759 1.00 83.00 123 ARG A CA 1
ATOM 989 C C . ARG A 1 123 ? 11.825 -9.861 -4.650 1.00 83.00 123 ARG A C 1
ATOM 991 O O . ARG A 1 123 ? 11.206 -8.812 -4.786 1.00 83.00 123 ARG A O 1
ATOM 998 N N . LYS A 1 124 ? 11.787 -10.587 -3.530 1.00 78.75 124 LYS A N 1
ATOM 999 C CA . LYS A 1 124 ? 10.947 -10.270 -2.362 1.00 78.75 124 LYS A CA 1
ATOM 1000 C C . LYS A 1 124 ? 11.330 -9.001 -1.602 1.00 78.75 124 LYS A C 1
ATOM 1002 O O . LYS A 1 124 ? 10.592 -8.562 -0.734 1.00 78.75 124 LYS A O 1
ATOM 1007 N N . GLY A 1 125 ? 12.531 -8.487 -1.841 1.00 79.75 125 GLY A N 1
ATOM 1008 C CA . GLY A 1 125 ? 13.038 -7.279 -1.204 1.00 79.75 125 GLY A CA 1
ATOM 1009 C C . GLY A 1 125 ? 13.084 -6.089 -2.149 1.00 79.75 125 GLY A C 1
ATOM 1010 O O . GLY A 1 125 ? 13.485 -5.025 -1.707 1.00 79.75 125 GLY A O 1
ATOM 1011 N N . LEU A 1 126 ? 12.725 -6.254 -3.428 1.00 87.62 126 LEU A N 1
ATOM 1012 C CA . LEU A 1 126 ? 12.919 -5.211 -4.431 1.00 87.62 126 LEU A CA 1
ATOM 1013 C C . LEU A 1 126 ? 11.935 -4.052 -4.265 1.00 87.62 126 LEU A C 1
ATOM 1015 O O . LEU A 1 126 ? 12.347 -2.896 -4.247 1.00 87.62 126 LEU A O 1
ATOM 1019 N N . ILE A 1 127 ? 10.641 -4.358 -4.180 1.00 89.25 127 ILE A N 1
ATOM 1020 C CA . ILE A 1 127 ? 9.585 -3.354 -4.043 1.00 89.25 127 ILE A CA 1
ATOM 1021 C C . ILE A 1 127 ? 9.146 -3.344 -2.587 1.00 89.25 127 ILE A C 1
ATOM 1023 O O . ILE A 1 127 ? 8.740 -4.372 -2.052 1.00 89.25 127 ILE A O 1
ATOM 1027 N N . ARG A 1 128 ? 9.254 -2.180 -1.947 1.00 84.81 128 ARG A N 1
ATOM 1028 C CA . ARG A 1 128 ? 8.904 -2.001 -0.538 1.00 84.81 128 ARG A CA 1
ATOM 1029 C C . ARG A 1 128 ? 7.419 -1.705 -0.361 1.00 84.81 128 ARG A C 1
ATOM 1031 O O . ARG A 1 128 ? 6.803 -2.232 0.556 1.00 84.81 128 ARG A O 1
ATOM 1038 N N . PHE A 1 129 ? 6.866 -0.867 -1.234 1.00 86.75 129 PHE A N 1
ATOM 1039 C CA . PHE A 1 129 ? 5.462 -0.478 -1.198 1.00 86.75 129 PHE A CA 1
ATOM 1040 C C . PHE A 1 129 ? 4.908 -0.325 -2.604 1.00 86.75 129 PHE A C 1
ATOM 1042 O O . PHE A 1 129 ? 5.632 0.078 -3.518 1.00 86.75 129 PHE A O 1
ATOM 1049 N N . ALA A 1 130 ? 3.611 -0.580 -2.744 1.00 89.69 130 ALA A N 1
ATOM 1050 C CA . ALA A 1 130 ? 2.851 -0.138 -3.894 1.00 89.69 130 ALA A CA 1
ATOM 1051 C C . ALA A 1 130 ? 1.434 0.260 -3.504 1.00 89.69 130 ALA A C 1
ATOM 1053 O O . ALA A 1 130 ? 0.874 -0.253 -2.542 1.00 89.69 130 ALA A O 1
ATOM 1054 N N . VAL A 1 131 ? 0.854 1.185 -4.259 1.00 90.19 131 VAL A N 1
ATOM 1055 C CA . VAL A 1 131 ? -0.520 1.633 -4.033 1.00 90.19 131 VAL A CA 1
ATOM 1056 C C . VAL A 1 131 ? -1.175 2.013 -5.354 1.00 90.19 131 VAL A C 1
ATOM 1058 O O . VAL A 1 131 ? -0.500 2.468 -6.281 1.00 90.19 131 VAL A O 1
ATOM 1061 N N . LEU A 1 132 ? -2.485 1.797 -5.449 1.00 90.31 132 LEU A N 1
ATOM 1062 C CA . LEU A 1 132 ? -3.305 2.228 -6.576 1.00 90.31 132 LEU A CA 1
ATOM 1063 C C . LEU A 1 132 ? -4.116 3.465 -6.193 1.00 90.31 132 LEU A C 1
ATOM 1065 O O . LEU A 1 132 ? -4.506 3.624 -5.039 1.00 90.31 132 LEU A O 1
ATOM 1069 N N . SER A 1 133 ? -4.408 4.318 -7.173 1.00 88.06 133 SER A N 1
ATOM 1070 C CA . SER A 1 133 ? -5.283 5.478 -6.970 1.00 88.06 133 SER A CA 1
ATOM 1071 C C . SER A 1 133 ? -6.776 5.154 -6.938 1.00 88.06 133 SER A C 1
ATOM 1073 O O . SER A 1 133 ? -7.607 5.992 -6.559 1.00 88.06 133 SER A O 1
ATOM 1075 N N . ALA A 1 134 ? -7.125 3.971 -7.430 1.00 86.62 134 ALA A N 1
ATOM 1076 C CA . ALA A 1 134 ? -8.484 3.529 -7.662 1.00 86.62 134 ALA A CA 1
ATOM 1077 C C . ALA A 1 134 ? -8.528 2.005 -7.779 1.00 86.62 134 ALA A C 1
ATOM 1079 O O . ALA A 1 134 ? -7.492 1.369 -7.956 1.00 86.62 134 ALA A O 1
ATOM 1080 N N . ASP A 1 135 ? -9.735 1.443 -7.747 1.00 88.38 135 ASP A N 1
ATOM 1081 C CA . ASP A 1 135 ? -10.001 0.071 -8.177 1.00 88.38 135 ASP A CA 1
ATOM 1082 C C . ASP A 1 135 ? -9.962 -0.002 -9.719 1.00 88.38 135 ASP A C 1
ATOM 1084 O O . ASP A 1 135 ? -10.851 0.568 -10.351 1.00 88.38 135 ASP A O 1
ATOM 1088 N N . PRO A 1 136 ? -9.004 -0.720 -10.343 1.00 90.44 136 PRO A N 1
ATOM 1089 C CA . PRO A 1 136 ? -8.946 -0.898 -11.794 1.00 90.44 136 PRO A CA 1
ATOM 1090 C C . PRO A 1 136 ? -10.203 -1.481 -12.454 1.00 90.44 136 PRO A C 1
ATOM 1092 O O . PRO A 1 136 ? -10.358 -1.327 -13.665 1.00 90.44 136 PRO A O 1
ATOM 1095 N N . ALA A 1 137 ? -11.071 -2.181 -11.711 1.00 86.94 137 ALA A N 1
ATOM 1096 C CA . ALA A 1 137 ? -12.349 -2.667 -12.238 1.00 86.94 137 ALA A CA 1
ATOM 1097 C C . ALA A 1 137 ? -13.401 -1.552 -12.331 1.00 86.94 137 ALA A C 1
ATOM 1099 O O . ALA A 1 137 ? -14.235 -1.578 -13.234 1.00 86.94 137 ALA A O 1
ATOM 1100 N N . ALA A 1 138 ? -13.370 -0.590 -11.406 1.00 86.38 138 ALA A N 1
ATOM 1101 C CA . ALA A 1 138 ? -14.311 0.528 -11.358 1.00 86.38 138 ALA A CA 1
ATOM 1102 C C . ALA A 1 138 ? -13.803 1.760 -12.125 1.00 86.38 138 ALA A C 1
ATOM 1104 O O . ALA A 1 138 ? -14.598 2.516 -12.677 1.00 86.38 138 ALA A O 1
ATOM 1105 N N . ASP A 1 139 ? -12.487 1.958 -12.156 1.00 88.75 139 ASP A N 1
ATOM 1106 C CA . ASP A 1 139 ? -11.811 3.085 -12.786 1.00 88.75 139 ASP A CA 1
ATOM 1107 C C . ASP A 1 139 ? -10.652 2.563 -13.657 1.00 88.75 139 ASP A C 1
ATOM 1109 O O . ASP A 1 139 ? -9.559 2.276 -13.154 1.00 88.75 139 ASP A O 1
ATOM 1113 N N . PRO A 1 140 ? -10.872 2.386 -14.973 1.00 86.75 140 PRO A N 1
ATOM 1114 C CA . PRO A 1 140 ? -9.842 1.875 -15.871 1.00 86.75 140 PRO A CA 1
ATOM 1115 C C . PRO A 1 140 ? -8.685 2.867 -16.081 1.00 86.75 140 PRO A C 1
ATOM 1117 O O . PRO A 1 140 ? -7.626 2.454 -16.564 1.00 86.75 140 PRO A O 1
ATOM 1120 N N . GLU A 1 141 ? -8.865 4.140 -15.708 1.00 89.38 141 GLU A N 1
ATOM 1121 C CA . GLU A 1 141 ? -7.852 5.197 -15.755 1.00 89.38 141 GLU A CA 1
ATOM 1122 C C . GLU A 1 141 ? -7.247 5.452 -14.368 1.00 89.38 141 GLU A C 1
ATOM 1124 O O . GLU A 1 141 ? -7.351 6.528 -13.779 1.00 89.38 141 GLU A O 1
ATOM 1129 N N . PHE A 1 142 ? -6.590 4.427 -13.831 1.00 89.75 142 PHE A N 1
ATOM 1130 C CA . PHE A 1 142 ? -5.963 4.476 -12.514 1.00 89.75 142 PHE A CA 1
ATOM 1131 C C . PHE A 1 142 ? -4.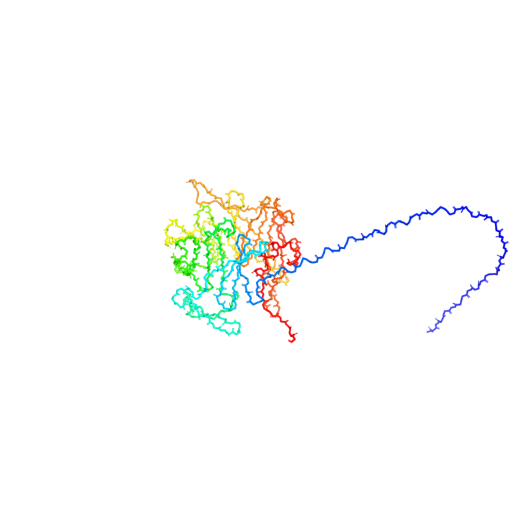478 4.857 -12.576 1.00 89.75 142 PHE A C 1
ATOM 1133 O O . PHE A 1 142 ? -3.835 4.853 -13.622 1.00 89.75 142 PHE A O 1
ATOM 1140 N N . GLU A 1 143 ? -3.896 5.136 -11.418 1.00 90.31 143 GLU A N 1
ATOM 1141 C CA . GLU A 1 143 ? -2.465 5.328 -11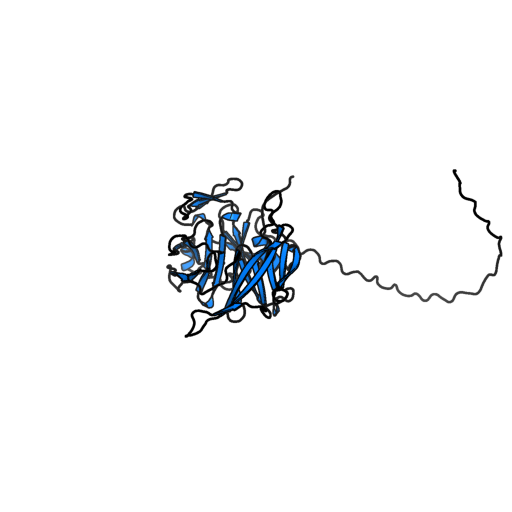.221 1.00 90.31 143 GLU A CA 1
ATOM 1142 C C . GLU A 1 143 ? -1.941 4.233 -10.295 1.00 90.31 143 GLU A C 1
ATOM 1144 O O . GLU A 1 143 ? -2.613 3.848 -9.340 1.00 90.31 143 GLU A O 1
ATOM 1149 N N . ALA A 1 144 ? -0.749 3.729 -10.582 1.00 92.38 144 ALA A N 1
ATOM 1150 C CA . ALA A 1 144 ? 0.005 2.842 -9.718 1.00 92.38 144 ALA A CA 1
ATOM 1151 C C . ALA A 1 144 ? 1.285 3.553 -9.291 1.00 92.38 144 ALA A C 1
ATOM 1153 O O . ALA A 1 144 ? 1.980 4.149 -10.114 1.00 92.38 144 ALA A O 1
ATOM 1154 N N . LEU A 1 145 ? 1.611 3.464 -8.009 1.00 92.62 145 LEU A N 1
ATOM 1155 C CA . LEU A 1 145 ? 2.867 3.960 -7.473 1.00 92.62 145 LEU A CA 1
ATOM 1156 C C . LEU A 1 145 ? 3.624 2.809 -6.840 1.00 92.62 145 LEU A C 1
ATOM 1158 O O . LEU A 1 145 ? 3.014 1.977 -6.172 1.00 92.62 145 LEU A O 1
ATOM 1162 N N . ILE A 1 146 ? 4.937 2.776 -7.043 1.00 92.62 146 ILE A N 1
ATOM 1163 C CA . ILE A 1 146 ? 5.833 1.816 -6.402 1.00 92.62 146 ILE A CA 1
ATOM 1164 C C . ILE A 1 146 ? 7.026 2.539 -5.780 1.00 92.62 146 ILE A C 1
ATOM 1166 O O . ILE A 1 146 ? 7.546 3.513 -6.332 1.00 92.62 146 ILE A O 1
ATOM 1170 N N . LEU A 1 147 ? 7.473 2.038 -4.632 1.00 90.31 147 LEU A N 1
ATOM 1171 C CA . LEU A 1 147 ? 8.714 2.452 -3.985 1.00 90.31 147 LEU A CA 1
ATOM 1172 C C . LEU A 1 147 ? 9.668 1.266 -3.967 1.00 90.31 147 LEU A C 1
ATOM 1174 O O . LEU A 1 147 ? 9.328 0.194 -3.458 1.00 90.31 147 LEU A O 1
ATOM 1178 N N . LEU A 1 148 ? 10.866 1.464 -4.509 1.00 90.69 148 LEU A N 1
ATOM 1179 C CA . LEU A 1 148 ? 11.910 0.448 -4.484 1.00 90.69 148 LEU A CA 1
ATOM 1180 C C . LEU A 1 148 ? 12.651 0.485 -3.148 1.00 90.69 148 LEU A C 1
ATOM 1182 O O . LEU A 1 148 ? 12.769 1.517 -2.488 1.00 90.69 148 LEU A O 1
ATOM 1186 N N . HIS A 1 149 ? 13.162 -0.661 -2.730 1.00 86.31 149 HIS A N 1
ATOM 1187 C CA . HIS A 1 149 ? 14.045 -0.732 -1.581 1.00 86.31 149 HIS A CA 1
ATOM 1188 C C . HIS A 1 149 ? 15.383 -0.050 -1.905 1.00 86.31 149 HIS A C 1
ATOM 1190 O O . HIS A 1 149 ? 15.919 -0.237 -2.994 1.00 86.31 149 HIS A O 1
ATOM 1196 N N . ARG A 1 150 ? 15.914 0.731 -0.952 1.00 84.69 150 ARG A N 1
ATOM 1197 C CA . ARG A 1 150 ? 17.138 1.554 -1.091 1.00 84.69 150 ARG A CA 1
ATOM 1198 C C . ARG A 1 150 ? 17.073 2.685 -2.127 1.00 84.69 150 ARG A C 1
ATOM 1200 O O . ARG A 1 150 ? 18.110 3.240 -2.467 1.00 84.69 150 ARG A O 1
ATOM 1207 N N . VAL A 1 151 ? 15.875 3.041 -2.593 1.00 87.56 151 VAL A N 1
ATOM 1208 C CA . VAL A 1 151 ? 15.644 4.240 -3.409 1.00 87.56 151 VAL A CA 1
ATOM 1209 C C . VAL A 1 151 ? 14.633 5.113 -2.675 1.00 87.56 151 VAL A C 1
ATOM 1211 O O . VAL A 1 151 ? 13.445 4.798 -2.624 1.00 87.56 151 VAL A O 1
ATOM 1214 N N . HIS A 1 152 ? 15.121 6.174 -2.044 1.00 82.19 152 HIS A N 1
ATOM 1215 C CA . HIS A 1 152 ? 14.377 7.032 -1.122 1.00 82.19 152 HIS A CA 1
ATOM 1216 C C . HIS A 1 152 ? 14.084 8.430 -1.672 1.00 82.19 152 HIS A C 1
ATOM 1218 O O . HIS A 1 152 ? 13.209 9.115 -1.152 1.00 82.19 152 HIS A O 1
ATOM 1224 N N . LYS A 1 153 ? 14.791 8.859 -2.718 1.00 83.19 153 LYS A N 1
ATOM 1225 C CA . LYS A 1 153 ? 14.631 10.155 -3.387 1.00 83.19 153 LYS A CA 1
ATOM 1226 C C . LYS A 1 153 ? 13.627 10.096 -4.534 1.00 83.19 153 LYS A C 1
ATOM 1228 O O . LYS A 1 153 ? 13.351 11.126 -5.139 1.00 83.19 153 LYS A O 1
ATOM 1233 N N . PHE A 1 154 ? 13.071 8.922 -4.839 1.00 86.44 154 PHE A N 1
ATOM 1234 C CA . PHE A 1 154 ? 12.111 8.751 -5.927 1.00 86.44 154 PHE A CA 1
ATOM 1235 C C . PHE A 1 154 ? 10.943 7.842 -5.553 1.00 86.44 154 PHE A C 1
ATOM 1237 O O . PHE A 1 154 ? 11.122 6.774 -4.969 1.00 86.44 154 PHE A O 1
ATOM 1244 N N . VAL A 1 155 ? 9.751 8.235 -5.997 1.00 88.94 155 VAL A N 1
ATOM 1245 C CA . VAL A 1 155 ? 8.605 7.337 -6.178 1.00 88.94 155 VAL A CA 1
ATOM 1246 C C . VAL A 1 155 ? 8.419 7.091 -7.667 1.00 88.94 155 VAL A C 1
ATOM 1248 O O . VAL A 1 155 ? 8.547 8.015 -8.464 1.00 88.94 155 VAL A O 1
ATOM 1251 N N . PHE A 1 156 ? 8.096 5.865 -8.067 1.00 91.19 156 PHE A N 1
ATOM 1252 C CA . PHE A 1 156 ? 7.842 5.557 -9.472 1.00 91.19 156 PHE A CA 1
ATOM 1253 C C . PHE A 1 156 ? 6.348 5.483 -9.722 1.00 91.19 156 PHE A C 1
ATOM 1255 O O . PHE A 1 156 ? 5.649 4.654 -9.141 1.00 91.19 156 PHE A O 1
ATOM 1262 N N . ARG A 1 157 ? 5.869 6.359 -10.601 1.00 90.69 157 ARG A N 1
ATOM 1263 C CA . ARG A 1 157 ? 4.464 6.487 -10.975 1.00 90.69 157 ARG A CA 1
ATOM 1264 C C . ARG A 1 157 ? 4.236 5.876 -12.349 1.00 90.69 157 ARG A C 1
ATOM 1266 O O . ARG A 1 157 ? 4.962 6.159 -13.299 1.00 90.69 157 ARG A O 1
ATOM 1273 N N . PHE A 1 158 ? 3.183 5.089 -12.461 1.00 90.94 158 PHE A N 1
ATOM 1274 C CA . PHE A 1 158 ? 2.579 4.689 -13.719 1.00 90.94 158 PHE A CA 1
ATOM 1275 C C . PHE A 1 158 ? 1.141 5.183 -13.724 1.00 90.94 158 PHE A C 1
ATOM 1277 O O . PHE A 1 158 ? 0.400 4.969 -12.769 1.00 90.94 158 PHE A O 1
ATOM 1284 N N . ARG A 1 159 ? 0.725 5.835 -14.803 1.00 88.94 159 ARG A N 1
ATOM 1285 C CA . ARG A 1 159 ? -0.678 6.180 -15.023 1.00 88.94 159 ARG A CA 1
ATOM 1286 C C . ARG A 1 159 ? -1.205 5.227 -16.079 1.00 88.94 159 ARG A C 1
ATOM 1288 O O . ARG A 1 159 ? -0.520 5.002 -17.055 1.00 88.94 159 ARG A O 1
ATOM 1295 N N . LYS A 1 160 ? -2.405 4.691 -15.947 1.00 88.38 160 LYS A N 1
ATOM 1296 C CA . LYS A 1 160 ? -3.100 4.034 -17.048 1.00 88.38 160 LYS A CA 1
ATOM 1297 C C . LYS A 1 160 ? -4.086 5.038 -17.632 1.00 88.38 160 LYS A C 1
ATOM 1299 O O . LYS A 1 160 ? -4.857 5.635 -16.892 1.00 88.38 160 LYS A O 1
ATOM 1304 N N . CYS A 1 161 ? -4.028 5.246 -18.941 1.00 85.12 161 CYS A N 1
ATOM 1305 C CA . CYS A 1 161 ? -4.967 6.099 -19.671 1.00 85.12 161 CYS A CA 1
ATOM 1306 C C . CYS A 1 161 ? -5.679 5.268 -20.740 1.00 85.12 161 CYS A C 1
ATOM 1308 O O . CYS A 1 161 ? -5.136 4.259 -21.201 1.00 85.12 161 CYS A O 1
ATOM 1310 N N . LEU A 1 162 ? -6.860 5.710 -21.163 1.00 84.50 162 LEU A N 1
ATOM 1311 C CA . LEU A 1 162 ? -7.573 5.148 -22.311 1.00 84.50 162 LEU A CA 1
ATOM 1312 C C . LEU A 1 162 ? -7.400 6.020 -23.570 1.00 84.50 162 LEU A C 1
ATOM 1314 O O . LEU A 1 162 ? -6.937 7.159 -23.515 1.00 84.50 162 LEU A O 1
ATOM 1318 N N . GLY A 1 163 ? -7.767 5.473 -24.734 1.00 82.19 163 GLY A N 1
ATOM 1319 C CA . GLY A 1 163 ? -7.775 6.202 -26.010 1.00 82.19 163 GLY A CA 1
ATOM 1320 C C . GLY A 1 163 ? -6.381 6.545 -26.552 1.00 82.19 163 GLY A C 1
ATOM 1321 O O . GLY A 1 163 ? -5.427 5.791 -26.370 1.00 82.19 163 GLY A O 1
ATOM 1322 N N . GLU A 1 164 ? -6.252 7.683 -27.239 1.00 69.88 164 GLU A N 1
ATOM 1323 C CA . GLU A 1 164 ? -4.984 8.137 -27.842 1.00 69.88 164 GLU A CA 1
ATOM 1324 C C . GLU A 1 164 ? -3.862 8.317 -26.803 1.00 69.88 164 GLU A C 1
ATOM 1326 O O . GLU A 1 164 ? -2.705 8.000 -27.076 1.00 69.88 164 GLU A O 1
ATOM 1331 N N . ALA A 1 165 ? -4.207 8.720 -25.575 1.00 71.56 165 ALA A N 1
ATOM 1332 C CA . ALA A 1 165 ? -3.260 8.863 -24.468 1.00 71.56 165 ALA A CA 1
ATOM 1333 C C . ALA A 1 165 ? -2.691 7.521 -23.963 1.00 71.56 165 ALA A C 1
ATOM 1335 O O . ALA A 1 165 ? -1.710 7.515 -23.223 1.00 71.56 165 ALA A O 1
ATOM 1336 N N . ALA A 1 166 ? -3.272 6.378 -24.347 1.00 74.56 166 ALA A N 1
ATOM 1337 C CA . ALA A 1 166 ? -2.739 5.062 -23.998 1.00 74.56 166 ALA A CA 1
ATOM 1338 C C . ALA A 1 166 ? -1.449 4.729 -24.769 1.00 74.56 166 ALA A C 1
ATOM 1340 O O . ALA A 1 166 ? -0.609 3.994 -24.256 1.00 74.56 166 ALA A O 1
ATOM 1341 N N . LYS A 1 167 ? -1.274 5.281 -25.981 1.00 64.50 167 LYS A N 1
ATOM 1342 C CA . LYS A 1 167 ? -0.145 4.965 -26.880 1.00 64.50 167 LYS A CA 1
ATOM 1343 C C . LYS A 1 167 ? 1.207 5.465 -26.363 1.00 64.50 167 LYS A C 1
ATOM 1345 O O . LYS A 1 167 ? 2.244 4.956 -26.774 1.00 64.50 167 LYS A O 1
ATOM 1350 N N . SER A 1 168 ? 1.209 6.467 -25.485 1.00 66.25 168 SER A N 1
ATOM 1351 C CA . SER A 1 168 ? 2.422 7.022 -24.874 1.00 66.25 168 SER A CA 1
ATOM 1352 C C . SER A 1 168 ? 2.739 6.419 -23.504 1.00 66.25 168 SER A C 1
ATOM 1354 O O . SER A 1 168 ? 3.763 6.755 -22.912 1.00 66.25 168 SER A O 1
ATOM 1356 N N . ASN A 1 169 ? 1.886 5.536 -22.979 1.00 68.19 169 ASN A N 1
ATOM 1357 C CA . ASN A 1 169 ? 1.861 5.231 -21.555 1.00 68.19 169 ASN A CA 1
ATOM 1358 C C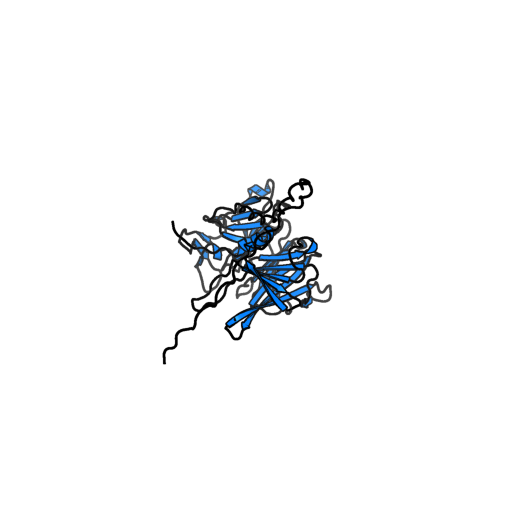 . ASN A 1 169 ? 2.330 3.806 -21.252 1.00 68.19 169 ASN A C 1
ATOM 1360 O O . ASN A 1 169 ? 1.551 2.905 -20.927 1.00 68.19 169 ASN A O 1
ATOM 1364 N N . HIS A 1 170 ? 3.637 3.601 -21.408 1.00 78.25 170 HIS A N 1
ATOM 1365 C CA . HIS A 1 170 ? 4.264 2.283 -21.304 1.00 78.25 170 HIS A CA 1
ATOM 1366 C C . HIS A 1 170 ? 5.462 2.240 -20.353 1.00 78.25 170 HIS A C 1
ATOM 1368 O O . HIS A 1 170 ? 6.181 1.246 -20.353 1.00 78.25 170 HIS A O 1
ATOM 1374 N N . SER A 1 171 ? 5.689 3.279 -19.545 1.00 89.19 171 SER A N 1
ATOM 1375 C CA . SER A 1 171 ? 6.868 3.369 -18.681 1.00 89.19 171 SER A CA 1
ATOM 1376 C C . SER A 1 171 ? 6.580 3.927 -17.292 1.00 89.19 171 SER A C 1
ATOM 1378 O O . SER A 1 171 ? 5.620 4.662 -17.068 1.00 89.19 171 SER A O 1
ATOM 1380 N N . TRP A 1 172 ? 7.466 3.591 -16.358 1.00 92.44 172 TRP A N 1
ATOM 1381 C CA . TRP A 1 172 ? 7.503 4.162 -15.017 1.00 92.44 172 TRP A CA 1
ATOM 1382 C C . TRP A 1 172 ? 8.158 5.544 -15.057 1.00 92.44 172 TRP A C 1
ATOM 1384 O O . TRP A 1 172 ? 9.274 5.690 -15.550 1.00 92.44 172 TRP A O 1
ATOM 1394 N N . THR A 1 173 ? 7.480 6.551 -14.514 1.00 89.75 173 THR A N 1
ATOM 1395 C CA . THR A 1 173 ? 7.989 7.926 -14.428 1.00 89.75 173 THR A CA 1
ATOM 1396 C C . THR A 1 173 ? 8.514 8.184 -13.015 1.00 89.75 173 THR A C 1
ATOM 1398 O O . THR A 1 173 ? 7.774 7.941 -12.056 1.00 89.75 173 THR A O 1
ATOM 1401 N N . PRO A 1 174 ? 9.768 8.639 -12.845 1.00 89.31 174 PRO A N 1
ATOM 1402 C CA . PRO A 1 174 ? 10.294 8.991 -11.534 1.00 89.31 174 PRO A CA 1
ATOM 1403 C C . PRO A 1 174 ? 9.666 10.302 -11.054 1.00 89.31 174 PRO A C 1
ATOM 1405 O O . PRO A 1 174 ? 9.606 11.283 -11.789 1.00 89.31 174 PRO A O 1
ATOM 1408 N N . VAL A 1 175 ? 9.242 10.326 -9.800 1.00 86.94 175 VAL A N 1
ATOM 1409 C CA . VAL A 1 175 ? 8.797 11.521 -9.089 1.00 86.94 175 VAL A CA 1
ATOM 1410 C C . VAL A 1 175 ? 9.818 11.787 -8.000 1.00 86.94 175 VAL A C 1
ATOM 1412 O O . VAL A 1 175 ? 9.960 10.975 -7.084 1.00 86.94 175 VAL A O 1
ATOM 1415 N N . ALA A 1 176 ? 10.560 12.884 -8.136 1.00 84.31 176 ALA A N 1
ATOM 1416 C CA . ALA A 1 176 ? 11.579 13.265 -7.171 1.00 84.31 176 ALA A CA 1
ATOM 1417 C C . ALA A 1 176 ? 10.930 13.660 -5.841 1.00 84.31 176 ALA A C 1
ATOM 1419 O O . ALA A 1 176 ? 9.978 14.437 -5.795 1.00 84.31 176 ALA A O 1
ATOM 1420 N N . ILE A 1 177 ? 11.471 13.123 -4.757 1.00 79.88 177 ILE A N 1
ATOM 1421 C CA . ILE A 1 177 ? 11.116 13.477 -3.395 1.00 79.88 177 ILE A CA 1
ATOM 1422 C C . ILE A 1 177 ? 12.196 14.443 -2.918 1.00 79.88 177 ILE A C 1
ATOM 1424 O O . ILE A 1 177 ? 13.317 14.030 -2.617 1.00 79.88 177 ILE A O 1
ATOM 1428 N N . ASN A 1 178 ? 11.868 15.732 -2.867 1.00 71.62 178 ASN A N 1
ATOM 1429 C CA . ASN A 1 178 ? 12.769 16.757 -2.346 1.00 71.62 178 ASN A CA 1
ATOM 1430 C C . ASN A 1 178 ? 12.795 16.682 -0.813 1.00 71.62 178 ASN A C 1
ATOM 1432 O O . ASN A 1 178 ? 12.140 17.458 -0.123 1.00 71.62 178 ASN A O 1
ATOM 1436 N N . VAL A 1 179 ? 13.523 15.699 -0.285 1.00 67.50 179 VAL A N 1
ATOM 1437 C CA . VAL A 1 179 ? 13.789 15.543 1.149 1.00 67.50 179 VAL A CA 1
ATOM 1438 C C . VAL A 1 179 ? 15.181 16.079 1.490 1.00 67.50 179 VAL A C 1
ATOM 1440 O O . VAL A 1 179 ? 16.116 15.836 0.724 1.00 67.50 179 VAL A O 1
ATOM 1443 N N . PRO A 1 180 ? 15.350 16.777 2.629 1.00 63.44 180 PRO A N 1
ATOM 1444 C CA . PRO A 1 180 ? 16.675 17.052 3.177 1.00 63.44 180 PRO A CA 1
ATOM 1445 C C . PRO A 1 180 ? 17.432 15.740 3.422 1.00 63.44 180 PRO A C 1
ATOM 1447 O O . PRO A 1 180 ? 16.809 14.723 3.722 1.00 63.44 180 PRO A O 1
ATOM 1450 N N . ASP A 1 181 ? 18.764 15.753 3.340 1.00 63.09 181 ASP A N 1
ATOM 1451 C CA . ASP A 1 181 ? 19.563 14.637 3.855 1.00 63.09 181 ASP A CA 1
ATOM 1452 C C . ASP A 1 181 ? 19.511 14.655 5.402 1.00 63.09 181 ASP A C 1
ATOM 1454 O O . ASP A 1 181 ? 19.666 15.727 5.998 1.00 63.09 181 ASP A O 1
ATOM 1458 N N . PRO A 1 182 ? 19.314 13.511 6.089 1.00 67.94 182 PRO A N 1
ATOM 1459 C CA . PRO A 1 182 ? 19.276 12.137 5.579 1.00 67.94 182 PRO A CA 1
ATOM 1460 C C . PRO A 1 182 ? 17.935 11.730 4.930 1.00 67.94 182 PRO A C 1
ATOM 1462 O O . PRO A 1 182 ? 16.886 12.266 5.281 1.00 67.94 182 PRO A O 1
ATOM 1465 N N . PRO A 1 183 ? 17.941 10.718 4.037 1.00 70.06 183 PRO A N 1
ATOM 1466 C CA . PRO A 1 183 ? 16.766 10.325 3.264 1.00 70.06 183 PRO A CA 1
ATOM 1467 C C . PRO A 1 183 ? 15.565 9.915 4.129 1.00 70.06 183 PRO A C 1
ATOM 1469 O O . PRO A 1 183 ? 15.691 9.181 5.113 1.00 70.06 183 PRO A O 1
ATOM 1472 N N . PHE A 1 184 ? 14.372 10.330 3.698 1.00 73.62 184 PHE A N 1
ATOM 1473 C CA . PHE A 1 184 ? 13.100 9.980 4.327 1.00 73.62 184 PHE A CA 1
ATOM 1474 C C . PHE A 1 184 ? 12.818 8.473 4.228 1.00 73.62 184 PHE A C 1
ATOM 1476 O O . PHE A 1 184 ? 12.558 7.913 3.158 1.00 73.62 184 PHE A O 1
ATOM 1483 N N . LEU A 1 185 ? 12.853 7.793 5.375 1.00 80.75 185 LEU A N 1
ATOM 1484 C CA . LEU A 1 185 ? 12.602 6.357 5.463 1.00 80.75 185 LEU A CA 1
ATOM 1485 C C . LEU A 1 185 ? 11.110 6.073 5.654 1.00 80.75 185 LEU A C 1
ATOM 1487 O O . LEU A 1 185 ? 10.621 6.017 6.785 1.00 80.75 185 LEU A O 1
ATOM 1491 N N . VAL A 1 186 ? 10.424 5.845 4.534 1.00 83.62 186 VAL A N 1
ATOM 1492 C CA . VAL A 1 186 ? 8.995 5.503 4.465 1.00 83.62 186 VAL A CA 1
ATOM 1493 C C . VAL A 1 186 ? 8.686 4.217 5.240 1.00 83.62 186 VAL A C 1
ATOM 1495 O O . VAL A 1 186 ? 9.314 3.179 5.008 1.00 83.62 186 VAL A O 1
ATOM 1498 N N . ARG A 1 187 ? 7.696 4.269 6.134 1.00 83.75 187 ARG A N 1
ATOM 1499 C CA . ARG A 1 187 ? 7.186 3.134 6.922 1.00 83.75 187 ARG A CA 1
ATOM 1500 C C . ARG A 1 187 ? 5.888 2.559 6.385 1.00 83.75 187 ARG A C 1
ATOM 1502 O O . ARG A 1 187 ? 5.726 1.346 6.440 1.00 83.75 187 ARG A O 1
ATOM 1509 N N . ASP A 1 188 ? 5.030 3.407 5.840 1.00 87.00 188 ASP A N 1
ATOM 1510 C CA . ASP A 1 188 ? 3.799 2.991 5.182 1.00 87.00 188 ASP A CA 1
ATOM 1511 C C . ASP A 1 188 ? 3.334 4.059 4.192 1.00 87.00 188 ASP A C 1
ATOM 1513 O O . ASP A 1 188 ? 3.730 5.223 4.327 1.00 87.00 188 ASP A O 1
ATOM 1517 N N . ILE A 1 189 ? 2.513 3.663 3.214 1.00 87.50 189 ILE A N 1
ATOM 1518 C CA . ILE A 1 189 ? 1.925 4.565 2.219 1.00 87.50 189 ILE A CA 1
ATOM 1519 C C . ILE A 1 189 ? 0.433 4.295 2.028 1.00 87.50 189 ILE A C 1
ATOM 1521 O O . ILE A 1 189 ? -0.002 3.148 1.983 1.00 87.50 189 ILE A O 1
ATOM 1525 N N . ILE A 1 190 ? -0.335 5.356 1.802 1.00 86.19 190 ILE A N 1
ATOM 1526 C CA . ILE A 1 190 ? -1.741 5.275 1.400 1.00 86.19 190 ILE A CA 1
ATOM 1527 C C . ILE A 1 190 ? -2.035 6.262 0.274 1.00 86.19 190 ILE A C 1
ATOM 1529 O O . ILE A 1 190 ? -1.425 7.327 0.188 1.00 86.19 190 ILE A O 1
ATOM 1533 N N . TYR A 1 191 ? -2.999 5.927 -0.581 1.00 85.56 191 TYR A N 1
ATOM 1534 C CA . TYR A 1 191 ? -3.522 6.847 -1.585 1.00 85.56 191 TYR A CA 1
ATOM 1535 C C . TYR A 1 191 ? -4.871 7.396 -1.129 1.00 85.56 191 TYR A C 1
ATOM 1537 O O . TYR A 1 191 ? -5.825 6.646 -0.924 1.00 85.56 191 TYR A O 1
ATOM 1545 N N . ALA A 1 192 ? -4.975 8.716 -1.013 1.00 82.31 192 ALA A N 1
ATOM 1546 C CA . ALA A 1 192 ? -6.215 9.387 -0.664 1.00 82.31 192 ALA A CA 1
ATOM 1547 C C . ALA A 1 192 ? -6.867 9.983 -1.915 1.00 82.31 192 ALA A C 1
ATOM 1549 O O . ALA A 1 192 ? -6.581 11.112 -2.324 1.00 82.31 192 ALA A O 1
ATOM 1550 N N . ARG A 1 193 ? -7.806 9.234 -2.505 1.00 77.69 193 ARG A N 1
ATOM 1551 C CA . ARG A 1 193 ? -8.482 9.623 -3.756 1.00 77.69 193 ARG A CA 1
ATOM 1552 C C . ARG A 1 193 ? -9.154 10.989 -3.700 1.00 77.69 193 ARG A C 1
ATOM 1554 O O . ARG A 1 193 ? -9.081 11.727 -4.676 1.00 77.69 193 ARG A O 1
ATOM 1561 N N . ARG A 1 194 ? -9.746 11.351 -2.558 1.00 75.81 194 ARG A N 1
ATOM 1562 C CA . ARG A 1 194 ? -10.401 12.654 -2.359 1.00 75.81 194 ARG A CA 1
ATOM 1563 C C . ARG A 1 194 ? -9.457 13.836 -2.604 1.00 75.81 194 ARG A C 1
ATOM 1565 O O . ARG A 1 194 ? -9.894 14.845 -3.141 1.00 75.81 194 ARG A O 1
ATOM 1572 N N . PHE A 1 195 ? -8.190 13.693 -2.224 1.00 75.44 195 PHE A N 1
ATOM 1573 C CA . PHE A 1 195 ? -7.177 14.742 -2.350 1.00 75.44 195 PHE A CA 1
ATOM 1574 C C . PHE A 1 195 ? -6.259 14.538 -3.560 1.00 75.44 195 PHE A C 1
ATOM 1576 O O . PHE A 1 195 ? -5.496 15.432 -3.898 1.00 75.44 195 PHE A O 1
ATOM 1583 N N . ARG A 1 196 ? -6.338 13.372 -4.222 1.00 79.94 196 ARG A N 1
ATOM 1584 C CA . ARG A 1 196 ? -5.374 12.926 -5.242 1.00 79.94 196 ARG A CA 1
ATOM 1585 C C . ARG A 1 196 ? -3.926 12.987 -4.749 1.00 79.94 196 ARG A C 1
ATOM 1587 O O . ARG A 1 196 ? -3.012 13.318 -5.508 1.00 79.94 196 ARG A O 1
ATOM 1594 N N . CYS A 1 197 ? -3.734 12.635 -3.483 1.00 85.00 197 CYS A N 1
ATOM 1595 C CA . CYS A 1 197 ? -2.428 12.619 -2.848 1.00 85.00 197 CYS A CA 1
ATOM 1596 C C . CYS A 1 197 ? -2.056 11.204 -2.411 1.00 85.00 197 CYS A C 1
ATOM 1598 O O . CYS A 1 197 ? -2.918 10.428 -1.990 1.00 85.00 197 CYS A O 1
ATOM 1600 N N . VAL A 1 198 ? -0.762 10.899 -2.454 1.00 86.19 198 VAL A N 1
ATOM 1601 C CA . VAL A 1 198 ? -0.184 9.815 -1.660 1.00 86.19 198 VAL A CA 1
ATOM 1602 C C . VAL A 1 198 ? 0.379 10.400 -0.384 1.00 86.19 198 VAL A C 1
ATOM 1604 O O . VAL A 1 198 ? 1.073 11.414 -0.405 1.00 86.19 198 VAL A O 1
ATOM 1607 N N . PHE A 1 199 ? 0.091 9.725 0.716 1.00 86.25 199 PHE A N 1
ATOM 1608 C CA . PHE A 1 199 ? 0.634 10.042 2.020 1.00 86.25 199 PHE A CA 1
ATOM 1609 C C . PHE A 1 199 ? 1.544 8.920 2.461 1.00 86.25 199 PHE A C 1
ATOM 1611 O O . PHE A 1 199 ? 1.188 7.748 2.347 1.00 86.25 199 PHE A O 1
ATOM 1618 N N . ALA A 1 200 ? 2.717 9.287 2.951 1.00 86.50 200 ALA A N 1
ATOM 1619 C CA . ALA A 1 200 ? 3.714 8.349 3.419 1.00 86.50 200 ALA A CA 1
ATOM 1620 C C . ALA A 1 200 ? 4.234 8.804 4.779 1.00 86.50 200 ALA A C 1
ATOM 1622 O O . ALA A 1 200 ? 4.646 9.952 4.926 1.00 86.50 200 ALA A O 1
ATOM 1623 N N . ILE A 1 201 ? 4.218 7.917 5.773 1.00 85.62 201 ILE A N 1
ATOM 1624 C CA . ILE A 1 201 ? 4.728 8.231 7.114 1.00 85.62 201 ILE A CA 1
ATOM 1625 C C . ILE A 1 201 ? 6.196 7.826 7.241 1.00 85.62 201 ILE A C 1
ATOM 1627 O O . ILE A 1 201 ? 6.597 6.745 6.803 1.00 85.62 201 ILE A O 1
ATOM 1631 N N . GLY A 1 202 ? 7.005 8.720 7.804 1.00 82.75 202 GLY A N 1
ATOM 1632 C CA . GLY A 1 202 ? 8.434 8.528 8.008 1.00 82.75 202 GLY A CA 1
ATOM 1633 C C . GLY A 1 202 ? 8.758 7.730 9.269 1.00 82.75 202 GLY A C 1
ATOM 1634 O O . GLY A 1 202 ? 7.909 7.457 10.117 1.00 82.75 202 GLY A O 1
ATOM 1635 N N . THR A 1 203 ? 10.028 7.362 9.418 1.00 77.38 203 THR A N 1
ATOM 1636 C CA . THR A 1 203 ? 10.514 6.692 10.632 1.00 77.38 203 THR A CA 1
ATOM 1637 C C . THR A 1 203 ? 10.428 7.620 11.847 1.00 77.38 203 THR A C 1
ATOM 1639 O O . THR A 1 203 ? 10.723 8.809 11.754 1.00 77.38 203 THR A O 1
ATOM 1642 N N . GLY A 1 204 ? 10.012 7.064 12.989 1.00 73.56 204 GLY A N 1
ATOM 1643 C CA . GLY A 1 204 ? 9.785 7.810 14.229 1.00 73.56 204 GLY A CA 1
ATOM 1644 C C . GLY A 1 204 ? 8.501 8.643 14.236 1.00 73.56 204 GLY A C 1
ATOM 1645 O O . GLY A 1 204 ? 8.278 9.386 15.183 1.00 73.56 204 GLY A O 1
ATOM 1646 N N . ASN A 1 205 ? 7.677 8.546 13.184 1.00 78.62 205 ASN A N 1
ATOM 1647 C CA . ASN A 1 205 ? 6.404 9.255 13.043 1.00 78.62 205 ASN A CA 1
ATOM 1648 C C . ASN A 1 205 ? 6.529 10.781 13.131 1.00 78.62 205 ASN A C 1
ATOM 1650 O O . ASN A 1 205 ? 5.567 11.443 13.468 1.00 78.62 205 ASN A O 1
ATOM 1654 N N . LYS A 1 206 ? 7.699 11.358 12.838 1.00 76.00 206 LYS A N 1
ATOM 1655 C CA . LYS A 1 206 ? 7.928 12.814 12.961 1.00 76.00 206 LYS A CA 1
ATOM 1656 C C . LYS A 1 206 ? 7.699 13.586 11.669 1.00 76.00 206 LYS A C 1
ATOM 1658 O O . LYS A 1 206 ? 7.759 14.812 11.652 1.00 76.00 206 LYS A O 1
ATOM 1663 N N . SER A 1 207 ? 7.492 12.873 10.572 1.00 77.94 207 SER A N 1
ATOM 1664 C CA . SER A 1 207 ? 7.388 13.466 9.252 1.00 77.94 207 SER A CA 1
ATOM 1665 C C . SER A 1 207 ? 6.391 12.707 8.389 1.00 77.94 207 SER A C 1
ATOM 1667 O O . SER A 1 207 ? 6.323 11.472 8.398 1.00 77.94 207 SER A O 1
ATOM 1669 N N . LEU A 1 208 ? 5.619 13.476 7.631 1.00 82.12 208 LEU A N 1
ATOM 1670 C CA . LEU A 1 208 ? 4.651 13.012 6.655 1.00 82.12 208 LEU A CA 1
ATOM 1671 C C . LEU A 1 208 ? 5.080 13.545 5.297 1.00 82.12 208 LEU A C 1
ATOM 1673 O O . LEU A 1 208 ? 5.188 14.750 5.087 1.00 82.12 208 LEU A O 1
ATOM 1677 N N . LEU A 1 209 ? 5.312 12.637 4.365 1.00 82.44 209 LEU A N 1
ATOM 1678 C CA . LEU A 1 209 ? 5.483 12.978 2.968 1.00 82.44 209 LEU A CA 1
ATOM 1679 C C . LEU A 1 209 ? 4.104 13.022 2.305 1.00 82.44 209 LEU A C 1
ATOM 1681 O O . LEU A 1 209 ? 3.337 12.060 2.380 1.00 82.44 209 LEU A O 1
ATOM 1685 N N . VAL A 1 210 ? 3.827 14.132 1.629 1.00 85.25 210 VAL A N 1
ATOM 1686 C CA . VAL A 1 210 ? 2.651 14.351 0.792 1.00 85.25 210 VAL A CA 1
ATOM 1687 C C . VAL A 1 210 ? 3.107 14.441 -0.656 1.00 85.25 210 VAL A C 1
ATOM 1689 O O . VAL A 1 210 ? 3.900 15.308 -1.016 1.00 85.25 210 VAL A O 1
ATOM 1692 N N . LEU A 1 211 ? 2.602 13.541 -1.492 1.00 84.44 211 LEU A N 1
ATOM 1693 C CA . LEU A 1 211 ? 2.817 13.556 -2.934 1.00 84.44 211 LEU A CA 1
ATOM 1694 C C . LEU A 1 211 ? 1.504 13.942 -3.607 1.00 84.44 211 LEU A C 1
ATOM 1696 O O . LEU A 1 211 ? 0.559 13.154 -3.581 1.00 84.44 211 LEU A O 1
ATOM 1700 N N . SER A 1 212 ? 1.438 15.130 -4.197 1.00 83.31 212 SER A N 1
ATOM 1701 C CA . SER A 1 212 ? 0.258 15.623 -4.910 1.00 83.31 212 SER A CA 1
ATOM 1702 C C . SER A 1 212 ? 0.389 15.392 -6.409 1.00 83.31 212 SER A C 1
ATOM 1704 O O . SER A 1 212 ? 1.405 15.721 -7.020 1.00 83.31 212 SER A O 1
ATOM 1706 N N . PHE A 1 213 ? -0.676 14.860 -7.015 1.00 77.31 213 PHE A N 1
ATOM 1707 C CA . PHE A 1 213 ? -0.733 14.553 -8.445 1.00 77.31 213 PHE A CA 1
ATOM 1708 C C . PHE A 1 213 ? -1.821 15.392 -9.135 1.00 77.31 213 PHE A C 1
ATOM 1710 O O . PHE A 1 213 ? -2.934 14.891 -9.354 1.00 77.31 213 PHE A O 1
ATOM 1717 N N . PRO A 1 214 ? -1.546 16.671 -9.459 1.00 70.56 214 PRO A N 1
ATOM 1718 C CA . PRO A 1 214 ? -2.534 17.553 -10.067 1.00 70.56 214 PRO A CA 1
ATOM 1719 C C . PRO A 1 214 ? -3.014 17.033 -11.431 1.00 70.56 214 PRO A C 1
ATOM 1721 O O . PRO A 1 214 ? -2.265 16.467 -12.232 1.00 70.56 214 PRO A O 1
ATOM 1724 N N . SER A 1 215 ? -4.310 17.212 -11.695 1.00 66.25 215 SER A N 1
ATOM 1725 C CA . SER A 1 215 ? -4.958 16.766 -12.930 1.00 66.25 215 SER A CA 1
ATOM 1726 C C . SER A 1 215 ? -4.292 17.386 -14.162 1.00 66.25 215 SER A C 1
ATOM 1728 O O . SER A 1 215 ? -4.202 18.602 -14.269 1.00 66.25 215 SER A O 1
ATOM 1730 N N . GLY A 1 216 ? -3.879 16.551 -15.119 1.00 61.31 216 GLY A N 1
ATOM 1731 C CA . GLY A 1 216 ? -3.316 17.017 -16.394 1.00 61.31 216 GLY A CA 1
ATOM 1732 C C . GLY A 1 216 ? -1.827 17.371 -16.357 1.00 61.31 216 GLY A C 1
ATOM 1733 O O . GLY A 1 216 ? -1.263 17.623 -17.416 1.00 61.31 216 GLY A O 1
ATOM 1734 N N . SER A 1 217 ? -1.185 17.318 -15.187 1.00 64.88 217 SER A N 1
ATOM 1735 C CA . SER A 1 217 ? 0.261 17.500 -15.055 1.00 64.88 217 SER A CA 1
ATOM 1736 C C . SER A 1 217 ? 1.009 16.164 -15.140 1.00 64.88 217 SER A C 1
ATOM 1738 O O . SER A 1 217 ? 0.583 15.153 -14.561 1.00 64.88 217 SER A O 1
ATOM 1740 N N . SER A 1 218 ? 2.138 16.157 -15.853 1.00 61.62 218 SER A N 1
ATOM 1741 C CA . SER A 1 218 ? 3.165 15.116 -15.717 1.00 61.62 218 SER A CA 1
ATOM 1742 C C . SER A 1 218 ? 3.921 15.248 -14.399 1.00 61.62 218 SER A C 1
ATOM 1744 O O . SER A 1 218 ? 4.334 14.237 -13.830 1.00 61.62 218 SER A O 1
ATOM 1746 N N . ASP A 1 219 ? 4.047 16.481 -13.914 1.00 66.00 219 ASP A N 1
ATOM 1747 C CA . ASP A 1 219 ? 4.809 16.822 -12.726 1.00 66.00 219 ASP A CA 1
ATOM 1748 C C . ASP A 1 219 ? 3.974 16.548 -11.481 1.00 66.00 219 ASP A C 1
ATOM 1750 O O . ASP A 1 219 ? 2.760 16.788 -11.441 1.00 66.00 219 ASP A O 1
ATOM 1754 N N . ALA A 1 220 ? 4.644 15.996 -10.481 1.00 71.00 220 ALA A N 1
ATOM 1755 C CA . ALA A 1 220 ? 4.089 15.703 -9.180 1.00 71.00 220 ALA A CA 1
ATOM 1756 C C . ALA A 1 220 ? 4.883 16.484 -8.140 1.00 71.00 220 ALA A C 1
ATOM 1758 O O . ALA A 1 220 ? 6.115 16.478 -8.169 1.00 71.00 220 ALA A O 1
ATOM 1759 N N . ASP A 1 221 ? 4.164 17.120 -7.224 1.00 74.75 221 ASP A N 1
ATOM 1760 C CA . ASP A 1 221 ? 4.771 17.898 -6.156 1.00 74.75 221 ASP A CA 1
ATOM 1761 C C . ASP A 1 221 ? 4.924 17.013 -4.925 1.00 74.75 221 ASP A C 1
ATOM 1763 O O . ASP A 1 221 ? 3.953 16.447 -4.417 1.00 74.75 221 ASP A O 1
ATOM 1767 N N . ALA A 1 222 ? 6.160 16.889 -4.452 1.00 74.88 222 ALA A N 1
ATOM 1768 C CA . ALA A 1 222 ? 6.494 16.183 -3.229 1.00 74.88 222 ALA A CA 1
ATOM 1769 C C . ALA A 1 222 ? 6.844 17.194 -2.138 1.00 74.88 222 ALA A C 1
ATOM 1771 O O . ALA A 1 222 ? 7.829 17.922 -2.261 1.00 74.88 222 ALA A O 1
ATOM 1772 N N . ILE A 1 223 ? 6.053 17.224 -1.066 1.00 75.56 223 ILE A N 1
ATOM 1773 C CA . ILE A 1 223 ? 6.280 18.092 0.092 1.00 75.56 223 ILE A CA 1
ATOM 1774 C C . ILE A 1 223 ? 6.383 17.217 1.333 1.00 75.56 223 ILE A C 1
ATOM 1776 O O . ILE A 1 223 ? 5.538 16.358 1.577 1.00 75.56 223 ILE A O 1
ATOM 1780 N N . VAL A 1 224 ? 7.419 17.444 2.132 1.00 73.31 224 VAL A N 1
ATOM 1781 C CA . VAL A 1 224 ? 7.574 16.801 3.437 1.00 73.31 224 VAL A CA 1
ATOM 1782 C C . VAL A 1 224 ? 7.143 17.799 4.488 1.00 73.31 224 VAL A C 1
ATOM 1784 O O . VAL A 1 224 ? 7.623 18.930 4.513 1.00 73.31 224 VAL A O 1
ATOM 1787 N N . ILE A 1 225 ? 6.226 17.371 5.340 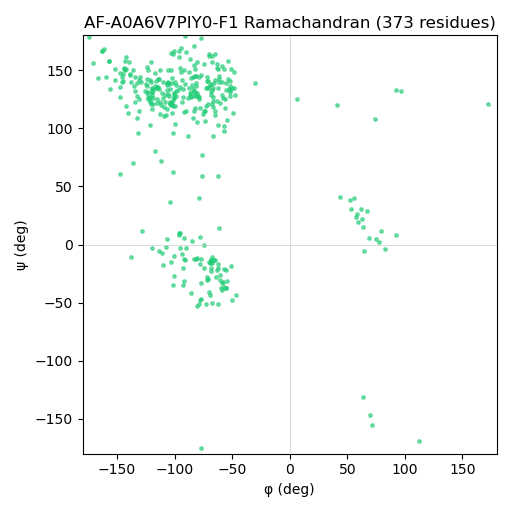1.00 75.75 225 ILE A N 1
ATOM 1788 C CA . ILE A 1 225 ? 5.659 18.179 6.407 1.00 75.75 225 ILE A CA 1
ATOM 1789 C C . ILE A 1 225 ? 6.074 17.537 7.728 1.00 75.75 225 ILE A C 1
ATOM 1791 O O . ILE A 1 225 ? 5.998 16.313 7.889 1.00 75.75 225 ILE A O 1
ATOM 1795 N N . GLU A 1 226 ? 6.532 18.353 8.673 1.00 72.56 226 GLU A N 1
ATOM 1796 C CA . GLU A 1 226 ? 6.706 17.903 10.052 1.00 72.56 226 GLU A CA 1
ATOM 1797 C C . GLU A 1 226 ? 5.333 17.607 10.650 1.00 72.56 226 GLU A C 1
ATOM 1799 O O . GLU A 1 226 ? 4.413 18.422 10.582 1.00 72.56 226 GLU A O 1
ATOM 1804 N N . THR A 1 227 ? 5.171 16.413 11.205 1.00 69.81 227 THR A N 1
ATOM 1805 C CA . THR A 1 227 ? 3.907 16.041 11.839 1.00 69.81 227 THR A CA 1
ATOM 1806 C C . THR A 1 227 ? 3.915 16.502 13.287 1.00 69.81 227 THR A C 1
ATOM 1808 O O . THR A 1 227 ? 4.861 16.160 14.004 1.00 69.81 227 THR A O 1
ATOM 1811 N N . PRO A 1 228 ? 2.872 17.199 13.759 1.00 63.28 228 PRO A N 1
ATOM 1812 C CA . PRO A 1 228 ? 2.776 17.538 15.168 1.00 63.28 228 PRO A CA 1
ATOM 1813 C C . PRO A 1 228 ? 2.588 16.263 16.004 1.00 63.28 228 PRO A C 1
ATOM 1815 O O . PRO A 1 228 ? 1.615 15.533 15.822 1.00 63.28 228 PRO A O 1
ATOM 1818 N N . ASP A 1 229 ? 3.551 15.999 16.892 1.00 68.94 229 ASP A N 1
ATOM 1819 C CA . ASP A 1 229 ? 3.473 15.095 18.050 1.00 68.94 229 ASP A CA 1
ATOM 1820 C C . ASP A 1 229 ? 2.795 13.731 17.826 1.00 68.94 229 ASP A C 1
ATOM 1822 O O . ASP A 1 229 ? 2.076 13.222 18.694 1.00 68.94 229 ASP A O 1
ATOM 1826 N N . LEU A 1 230 ? 3.045 13.079 16.684 1.00 75.25 230 LEU A N 1
ATOM 1827 C CA . LEU A 1 230 ? 2.639 11.685 16.544 1.00 75.25 230 LEU A CA 1
ATOM 1828 C C . LEU A 1 230 ? 3.506 10.811 17.469 1.00 75.25 230 LEU A C 1
ATOM 1830 O O . LEU A 1 230 ? 4.724 10.989 17.556 1.00 75.25 230 LEU A O 1
ATOM 1834 N N . PRO A 1 231 ? 2.897 9.846 18.168 1.00 76.69 231 PRO A N 1
ATOM 1835 C CA . PRO A 1 231 ? 3.603 9.009 19.124 1.00 76.69 231 PRO A CA 1
ATOM 1836 C C . PRO A 1 231 ? 4.609 8.111 18.412 1.00 76.69 231 PRO A C 1
ATOM 1838 O O . PRO A 1 231 ? 4.270 7.468 17.422 1.00 76.69 231 PRO A O 1
ATOM 1841 N N . ASP A 1 232 ? 5.824 8.030 18.951 1.00 80.38 232 ASP A N 1
ATOM 1842 C CA . ASP A 1 232 ? 6.882 7.154 18.440 1.00 80.38 232 ASP A CA 1
ATOM 1843 C C . ASP A 1 232 ? 6.491 5.669 18.552 1.00 80.38 232 ASP A C 1
ATOM 1845 O O . ASP A 1 232 ? 5.656 5.299 19.384 1.00 80.38 232 ASP A O 1
ATOM 1849 N N . SER A 1 233 ? 7.069 4.809 17.714 1.00 81.31 233 SER A N 1
ATOM 1850 C CA . SER A 1 233 ? 6.759 3.378 17.677 1.00 81.31 233 SER A CA 1
ATOM 1851 C C . SER A 1 233 ? 7.811 2.548 16.943 1.00 81.31 233 SER A C 1
ATOM 1853 O O . SER A 1 233 ? 8.660 3.063 16.216 1.00 81.31 233 SER A O 1
ATOM 1855 N N . THR A 1 234 ? 7.743 1.222 17.107 1.00 79.38 234 THR A N 1
ATOM 1856 C CA . THR A 1 234 ? 8.597 0.290 16.355 1.00 79.38 234 THR A CA 1
ATOM 1857 C C . THR A 1 234 ? 8.205 0.268 14.877 1.00 79.38 234 THR A C 1
ATOM 1859 O O . THR A 1 234 ? 9.075 0.318 14.005 1.00 79.38 234 THR A O 1
ATOM 1862 N N . ASP A 1 235 ? 6.895 0.236 14.611 1.00 83.50 235 ASP A N 1
ATOM 1863 C CA . ASP A 1 235 ? 6.308 0.361 13.277 1.00 83.50 235 ASP A CA 1
ATOM 1864 C C . ASP A 1 235 ? 5.011 1.165 13.310 1.00 83.50 235 ASP A C 1
ATOM 1866 O O . ASP A 1 235 ? 4.383 1.335 14.364 1.00 83.50 235 ASP A O 1
ATOM 1870 N N . SER A 1 236 ? 4.620 1.651 12.136 1.00 88.81 236 SER A N 1
ATOM 1871 C CA . SER A 1 236 ? 3.468 2.524 11.944 1.00 88.81 236 SER A CA 1
ATOM 1872 C C . SER A 1 236 ? 2.788 2.246 10.628 1.00 88.81 236 SER A C 1
ATOM 1874 O O . SER A 1 236 ? 3.459 1.996 9.629 1.00 88.81 236 SER A O 1
ATOM 1876 N N . TYR A 1 237 ? 1.467 2.356 10.647 1.00 89.00 237 TYR A N 1
ATOM 1877 C CA . TYR A 1 237 ? 0.604 2.108 9.508 1.00 89.00 237 TYR A CA 1
ATOM 1878 C C . TYR A 1 237 ? -0.440 3.218 9.409 1.00 89.00 237 TYR A C 1
ATOM 1880 O O . TYR A 1 237 ? -1.018 3.616 10.422 1.00 89.00 237 TYR A O 1
ATOM 1888 N N . LEU A 1 238 ? -0.686 3.707 8.200 1.00 89.06 238 LEU A N 1
ATOM 1889 C CA . LEU A 1 238 ? -1.726 4.688 7.911 1.00 89.06 238 LEU A CA 1
ATOM 1890 C C . LEU A 1 238 ? -2.952 3.972 7.353 1.00 89.06 238 LEU A C 1
ATOM 1892 O O . LEU A 1 238 ? -2.828 3.108 6.503 1.00 89.06 238 LEU A O 1
ATOM 1896 N N . ALA A 1 239 ? -4.154 4.339 7.776 1.00 88.19 239 ALA A N 1
ATOM 1897 C CA . ALA A 1 239 ? -5.377 3.816 7.178 1.00 88.19 239 ALA A CA 1
ATOM 1898 C C . ALA A 1 239 ? -6.424 4.921 7.023 1.00 88.19 239 ALA A C 1
ATOM 1900 O O . ALA A 1 239 ? -6.512 5.831 7.846 1.00 88.19 239 ALA A O 1
ATOM 1901 N N . LEU A 1 240 ? -7.234 4.830 5.968 1.00 84.06 240 LEU A N 1
ATOM 1902 C CA . LEU A 1 240 ? -8.368 5.727 5.742 1.00 84.06 240 LEU A CA 1
ATOM 1903 C C . LEU A 1 240 ? -9.656 5.059 6.207 1.00 84.06 240 LEU A C 1
ATOM 1905 O O . LEU A 1 240 ? -9.928 3.919 5.833 1.00 84.06 240 LEU A O 1
ATOM 1909 N N . THR A 1 241 ? -10.470 5.771 6.981 1.00 80.44 241 THR A N 1
ATOM 1910 C CA . THR A 1 241 ? -11.782 5.274 7.392 1.00 80.44 241 THR A CA 1
ATOM 1911 C C . THR A 1 241 ? -12.736 5.252 6.196 1.00 80.44 241 THR A C 1
ATOM 1913 O O . THR A 1 241 ? -12.842 6.251 5.476 1.00 80.44 241 THR A O 1
ATOM 1916 N N . PRO A 1 242 ? -13.499 4.160 5.992 1.00 71.56 242 PRO A N 1
ATOM 1917 C CA . PRO A 1 242 ? -14.477 4.088 4.906 1.00 71.56 242 PRO A CA 1
ATOM 1918 C C . PRO A 1 242 ? -15.537 5.195 4.982 1.00 71.56 242 PRO A C 1
ATOM 1920 O O . PRO A 1 242 ? -15.917 5.776 3.966 1.00 71.56 242 PRO A O 1
ATOM 1923 N N . LYS A 1 243 ? -16.001 5.520 6.198 1.00 64.06 243 LYS A N 1
ATOM 1924 C CA . LYS A 1 243 ? -16.949 6.615 6.444 1.00 64.06 243 LYS A CA 1
ATOM 1925 C C . LYS A 1 243 ? -16.165 7.928 6.591 1.00 64.06 243 LYS A C 1
ATOM 1927 O O . LYS A 1 243 ? -15.227 7.999 7.380 1.00 64.06 243 LYS A O 1
ATOM 1932 N N . ALA A 1 244 ? -16.546 8.947 5.819 1.00 57.91 244 ALA A N 1
ATOM 1933 C CA . ALA A 1 244 ? -16.007 10.318 5.811 1.00 57.91 244 ALA A CA 1
ATOM 1934 C C . ALA A 1 244 ? -14.531 10.525 5.386 1.00 57.91 244 ALA A C 1
ATOM 1936 O O . ALA A 1 244 ? -14.126 11.676 5.205 1.00 57.91 244 ALA A O 1
ATOM 1937 N N . GLY A 1 245 ? -13.748 9.464 5.150 1.00 66.19 245 GLY A N 1
ATOM 1938 C CA . GLY A 1 245 ? -12.340 9.587 4.747 1.00 66.19 245 GLY A CA 1
ATOM 1939 C C . GLY A 1 245 ? -11.445 10.177 5.841 1.00 66.19 245 GLY A C 1
ATOM 1940 O O . GLY A 1 245 ? -10.471 10.860 5.528 1.00 66.19 245 GLY A O 1
ATOM 1941 N N . GLY A 1 246 ? -11.813 9.957 7.106 1.00 78.50 246 GLY A N 1
ATOM 1942 C CA . GLY A 1 246 ? -10.978 10.257 8.261 1.00 78.50 246 GLY A CA 1
ATOM 1943 C C . GLY A 1 246 ? -9.723 9.389 8.271 1.00 78.50 246 GLY A C 1
ATOM 1944 O O . GLY A 1 246 ? -9.621 8.391 7.553 1.00 78.50 246 GLY A O 1
ATOM 1945 N N . TRP A 1 247 ? -8.744 9.787 9.069 1.00 84.00 247 TRP A N 1
ATOM 1946 C CA . TRP A 1 247 ? -7.416 9.196 9.037 1.00 84.00 247 TRP A CA 1
ATOM 1947 C C . TRP A 1 247 ? -7.125 8.465 10.336 1.00 84.00 247 TRP A C 1
ATOM 1949 O O . TRP A 1 247 ? -7.495 8.913 11.420 1.00 84.00 247 TRP A O 1
ATOM 1959 N N . MET A 1 248 ? -6.445 7.333 10.219 1.00 88.69 248 MET A N 1
ATOM 1960 C CA . MET A 1 248 ? -5.998 6.532 11.345 1.00 88.69 248 MET A CA 1
ATOM 1961 C C . MET A 1 248 ? -4.500 6.288 11.240 1.00 88.69 248 MET A C 1
ATOM 1963 O O . MET A 1 248 ? -4.005 5.861 10.198 1.00 88.69 248 MET A O 1
ATOM 1967 N N . LEU A 1 249 ? -3.797 6.504 12.345 1.00 89.88 249 LEU A N 1
ATOM 1968 C CA . LEU A 1 249 ? -2.446 6.006 12.553 1.00 89.88 249 LEU A CA 1
ATOM 1969 C C . LEU A 1 249 ? -2.511 4.817 13.506 1.00 89.88 249 LEU A C 1
ATOM 1971 O O . LEU A 1 249 ? -2.936 4.948 14.652 1.00 89.88 249 LEU A O 1
ATOM 1975 N N . VAL A 1 250 ? -2.050 3.659 13.051 1.00 91.50 250 VAL A N 1
ATOM 1976 C CA . VAL A 1 250 ? -1.864 2.478 13.891 1.00 91.50 250 VAL A CA 1
ATOM 1977 C C . VAL A 1 250 ? -0.382 2.340 14.188 1.00 91.50 250 VAL A C 1
ATOM 1979 O O . VAL A 1 250 ? 0.422 2.169 13.278 1.00 91.50 250 VAL A O 1
ATOM 1982 N N . THR A 1 251 ? -0.011 2.382 15.462 1.00 90.75 251 THR A N 1
ATOM 1983 C CA . THR A 1 251 ? 1.372 2.178 15.902 1.00 90.75 251 THR A CA 1
ATOM 1984 C C . THR A 1 251 ? 1.532 0.817 16.556 1.00 90.75 251 THR A C 1
ATOM 1986 O O . THR A 1 251 ? 0.697 0.398 17.363 1.00 90.75 251 THR A O 1
ATOM 1989 N N . ARG A 1 252 ? 2.623 0.130 16.221 1.00 87.56 252 ARG A N 1
ATOM 1990 C CA . ARG A 1 252 ? 3.022 -1.144 16.813 1.00 87.56 252 ARG A CA 1
ATOM 1991 C C . ARG A 1 252 ? 4.190 -0.931 17.762 1.00 87.56 252 ARG A C 1
ATOM 1993 O O . ARG A 1 252 ? 5.210 -0.353 17.394 1.00 87.56 252 ARG A O 1
ATOM 2000 N N . HIS A 1 253 ? 4.036 -1.461 18.965 1.00 85.00 253 HIS A N 1
ATOM 2001 C CA . HIS A 1 253 ? 5.027 -1.434 20.030 1.00 85.00 253 HIS A CA 1
ATOM 2002 C C . HIS A 1 253 ? 5.378 -2.866 20.400 1.00 85.00 253 HIS A C 1
ATOM 2004 O O . HIS A 1 253 ? 4.487 -3.676 20.667 1.00 85.00 253 HIS A O 1
ATOM 2010 N N . GLU A 1 254 ? 6.667 -3.183 20.419 1.00 77.31 254 GLU A N 1
ATOM 2011 C CA . GLU A 1 254 ? 7.146 -4.479 20.890 1.00 77.31 254 GLU A CA 1
ATOM 2012 C C . GLU A 1 254 ? 7.696 -4.349 22.309 1.00 77.31 254 GLU A C 1
ATOM 2014 O O . GLU A 1 254 ? 8.597 -3.554 22.578 1.00 77.31 254 GLU A O 1
ATOM 2019 N N . ARG A 1 255 ? 7.161 -5.151 23.231 1.00 68.56 255 ARG A N 1
ATOM 2020 C CA . ARG A 1 255 ? 7.686 -5.288 24.589 1.00 68.56 255 ARG A CA 1
ATOM 2021 C C . ARG A 1 255 ? 8.074 -6.738 24.815 1.00 68.56 255 ARG A C 1
ATOM 2023 O O . ARG A 1 255 ? 7.232 -7.620 24.719 1.00 68.56 255 ARG A O 1
ATOM 2030 N N . LEU A 1 256 ? 9.339 -6.992 25.125 1.00 64.44 256 LEU A N 1
ATOM 2031 C CA . LEU A 1 256 ? 9.779 -8.329 25.518 1.00 64.44 256 LEU A CA 1
ATOM 2032 C C . LEU A 1 256 ? 9.184 -8.674 26.890 1.00 64.44 256 LEU A C 1
ATOM 2034 O O . LEU A 1 256 ? 9.247 -7.859 27.815 1.00 64.44 256 LEU A O 1
ATOM 2038 N N . ASP A 1 257 ? 8.591 -9.857 27.014 1.00 59.38 257 ASP A N 1
ATOM 2039 C CA . ASP A 1 257 ? 8.213 -10.418 28.308 1.00 59.38 257 ASP A CA 1
ATOM 2040 C C . ASP A 1 257 ? 9.431 -11.003 29.052 1.00 59.38 257 ASP A C 1
ATOM 2042 O O . ASP A 1 257 ? 10.559 -11.014 28.548 1.00 59.38 257 ASP A O 1
ATOM 2046 N N . ALA A 1 258 ? 9.204 -11.502 30.271 1.00 56.19 258 ALA A N 1
ATOM 2047 C CA . ALA A 1 258 ? 10.247 -12.080 31.123 1.00 56.19 258 ALA A CA 1
ATOM 2048 C C . ALA A 1 258 ? 10.933 -13.327 30.524 1.00 56.19 258 ALA A C 1
ATOM 2050 O O . ALA A 1 258 ? 12.003 -13.713 30.988 1.00 56.19 258 ALA A O 1
ATOM 2051 N N . ILE A 1 259 ? 10.330 -13.951 29.508 1.00 56.91 259 ILE A N 1
ATOM 2052 C CA . ILE A 1 259 ? 10.805 -15.173 28.845 1.00 56.91 259 ILE A CA 1
ATOM 2053 C C . ILE A 1 259 ? 11.369 -14.850 27.443 1.00 56.91 259 ILE A C 1
ATOM 2055 O O . ILE A 1 259 ? 11.771 -15.744 26.700 1.00 56.91 259 ILE A O 1
ATOM 2059 N N . GLY A 1 260 ? 11.433 -13.563 27.078 1.00 54.09 260 GLY A N 1
ATOM 2060 C CA . GLY A 1 260 ? 11.943 -13.078 25.799 1.00 54.09 260 GLY A CA 1
ATOM 2061 C C . GLY A 1 260 ? 10.962 -13.198 24.630 1.00 54.09 260 GLY A C 1
ATOM 2062 O O . GLY A 1 260 ? 11.375 -12.999 23.485 1.00 54.09 260 GLY A O 1
ATOM 2063 N N . THR A 1 261 ? 9.683 -13.501 24.877 1.00 54.91 261 THR A N 1
ATOM 2064 C CA . THR A 1 261 ? 8.648 -13.448 23.840 1.00 54.91 261 THR A CA 1
ATOM 2065 C C . THR A 1 261 ? 8.144 -12.012 23.688 1.00 54.91 261 THR A C 1
ATOM 2067 O O . THR A 1 261 ? 7.846 -11.317 24.660 1.00 54.91 261 THR A O 1
ATOM 2070 N N . GLY A 1 262 ? 8.142 -11.504 22.454 1.00 62.41 262 GLY A N 1
ATOM 2071 C CA . GLY A 1 262 ? 7.703 -10.141 22.165 1.00 62.41 262 GLY A CA 1
ATOM 2072 C C . GLY A 1 262 ? 6.184 -10.029 22.266 1.00 62.41 262 GLY A C 1
ATOM 2073 O O . GLY A 1 262 ? 5.475 -10.479 21.367 1.00 62.41 262 GLY A O 1
ATOM 2074 N N . ILE A 1 263 ? 5.684 -9.400 23.328 1.00 62.34 263 ILE A N 1
ATOM 2075 C CA . ILE A 1 263 ? 4.299 -8.941 23.410 1.00 62.34 263 ILE A CA 1
ATOM 2076 C C . ILE A 1 263 ? 4.156 -7.761 22.456 1.00 62.34 263 ILE A C 1
ATOM 2078 O O . ILE A 1 263 ? 4.831 -6.737 22.588 1.00 62.34 263 ILE A O 1
ATOM 2082 N N . ARG A 1 264 ? 3.252 -7.907 21.491 1.00 76.56 264 ARG A N 1
ATOM 2083 C CA . ARG A 1 264 ? 2.907 -6.844 20.550 1.00 76.56 264 ARG A CA 1
ATOM 2084 C C . ARG A 1 264 ? 1.724 -6.064 21.091 1.00 76.56 264 ARG A C 1
ATOM 2086 O O . ARG A 1 264 ? 0.690 -6.641 21.422 1.00 76.56 264 ARG A O 1
ATOM 2093 N N . HIS A 1 265 ? 1.890 -4.756 21.166 1.00 86.88 265 HIS A N 1
ATOM 2094 C CA . HIS A 1 265 ? 0.867 -3.824 21.600 1.00 86.88 265 HIS A CA 1
ATOM 2095 C C . HIS A 1 265 ? 0.577 -2.849 20.464 1.00 86.88 265 HIS A C 1
ATOM 2097 O O . HIS A 1 265 ? 1.498 -2.267 19.890 1.00 86.88 265 HIS A O 1
ATOM 2103 N N . PHE A 1 266 ? -0.701 -2.650 20.159 1.00 90.81 266 PHE A N 1
ATOM 2104 C CA . PHE A 1 266 ? -1.131 -1.697 19.147 1.00 90.81 266 PHE A CA 1
ATOM 2105 C C . PHE A 1 266 ? -1.824 -0.513 19.805 1.00 90.81 266 PHE A C 1
ATOM 2107 O O . PHE A 1 266 ? -2.578 -0.669 20.763 1.00 90.81 266 PHE A O 1
ATOM 2114 N N . ARG A 1 267 ? -1.555 0.684 19.290 1.00 91.75 267 ARG A N 1
ATOM 2115 C CA . ARG A 1 267 ? -2.301 1.899 19.631 1.00 91.75 267 ARG A CA 1
ATOM 2116 C C . ARG A 1 267 ? -2.820 2.505 18.346 1.00 91.75 267 ARG A C 1
ATOM 2118 O O . ARG A 1 267 ? -2.090 2.547 17.356 1.00 91.75 267 ARG A O 1
ATOM 2125 N N . VAL A 1 268 ? -4.059 2.969 18.375 1.00 91.56 268 VAL A N 1
ATOM 2126 C CA . VAL A 1 268 ? -4.706 3.598 17.227 1.00 91.56 268 VAL A CA 1
ATOM 2127 C C . VAL A 1 268 ? -4.954 5.053 17.565 1.00 91.56 268 VAL A C 1
ATOM 2129 O O . VAL A 1 268 ? -5.412 5.362 18.661 1.00 91.56 268 VAL A O 1
ATOM 2132 N N . PHE A 1 269 ? -4.654 5.940 16.629 1.00 89.12 269 PHE A N 1
ATOM 2133 C CA . PHE A 1 269 ? -4.870 7.371 16.753 1.00 89.12 269 PHE A CA 1
ATOM 2134 C C . PHE A 1 269 ? -5.748 7.833 15.604 1.00 89.12 269 PHE A C 1
ATOM 2136 O O . PHE A 1 269 ? -5.440 7.556 14.446 1.00 89.12 269 PHE A O 1
ATOM 2143 N N . LEU A 1 270 ? -6.839 8.519 15.930 1.00 86.75 270 LEU A N 1
ATOM 2144 C CA . LEU A 1 270 ? -7.639 9.239 14.951 1.00 86.75 270 LEU A CA 1
ATOM 2145 C C . LEU A 1 270 ? -6.948 10.565 14.672 1.00 86.75 270 LEU A C 1
ATOM 2147 O O . LEU A 1 270 ? -6.561 11.278 15.600 1.00 86.75 270 LEU A O 1
ATOM 2151 N N . ILE A 1 271 ? -6.776 10.849 13.391 1.00 80.75 271 ILE A N 1
ATOM 2152 C CA . ILE A 1 271 ? -6.203 12.082 12.883 1.00 80.75 271 ILE A CA 1
ATOM 2153 C C . ILE A 1 271 ? -7.367 12.864 12.276 1.00 80.75 271 ILE A C 1
ATOM 2155 O O . ILE A 1 271 ? -7.969 12.444 11.282 1.00 80.75 271 ILE A O 1
ATOM 2159 N N . GLU A 1 272 ? -7.710 13.973 12.917 1.00 75.75 272 GLU A N 1
ATOM 2160 C CA . GLU A 1 272 ? -8.827 14.833 12.538 1.00 75.75 272 GLU A CA 1
ATOM 2161 C C . GLU A 1 272 ? -8.302 16.189 12.068 1.00 75.75 272 GLU A C 1
ATOM 2163 O O . GLU A 1 272 ? -7.336 16.725 12.616 1.00 75.75 272 GLU A O 1
ATOM 2168 N N . ASP A 1 273 ? -8.954 16.750 11.050 1.00 67.38 273 ASP A N 1
ATOM 2169 C CA . ASP A 1 273 ? -8.695 18.121 10.622 1.00 67.38 273 ASP A CA 1
ATOM 2170 C C . ASP A 1 273 ? -8.999 19.068 11.793 1.00 67.38 273 ASP A C 1
ATOM 2172 O O . ASP A 1 273 ? -10.104 19.063 12.338 1.00 67.38 273 ASP A O 1
ATOM 2176 N N . GLY A 1 274 ? -7.999 19.846 12.208 1.00 59.03 274 GLY A N 1
ATOM 2177 C CA . GLY A 1 274 ? -8.129 20.798 13.310 1.00 59.03 274 GLY A CA 1
ATOM 2178 C C . GLY A 1 274 ? -8.932 22.049 12.937 1.00 59.03 274 GLY A C 1
ATOM 2179 O O . GLY A 1 274 ? -9.134 22.921 13.783 1.00 59.03 274 GLY A O 1
ATOM 2180 N N . GLY A 1 275 ? -9.403 22.149 11.690 1.00 59.53 275 GLY A N 1
ATOM 2181 C CA . GLY A 1 275 ? -10.147 23.296 11.191 1.00 59.53 275 GLY A CA 1
ATOM 2182 C C . GLY A 1 275 ? -9.251 24.520 11.001 1.00 59.53 275 GLY A C 1
ATOM 2183 O O . GLY A 1 275 ? -8.044 24.412 10.808 1.00 59.53 275 GLY A O 1
ATOM 2184 N N . GLN A 1 276 ? -9.843 25.716 11.044 1.00 50.38 276 GLN A N 1
ATOM 2185 C CA . GLN A 1 276 ? -9.116 26.967 10.782 1.00 50.38 276 GLN A CA 1
ATOM 2186 C C . GLN A 1 276 ? -8.104 27.353 11.879 1.00 50.38 276 GLN A C 1
ATOM 2188 O O . GLN A 1 276 ? -7.254 28.202 11.625 1.00 50.38 276 GLN A O 1
ATOM 2193 N N . GLU A 1 277 ? -8.174 26.746 13.070 1.00 50.22 277 GLU A N 1
ATOM 2194 C CA . GLU A 1 277 ? -7.393 27.162 14.248 1.00 50.22 277 GLU A CA 1
ATOM 2195 C C . GLU A 1 277 ? -6.337 26.138 14.716 1.00 50.22 277 GLU A C 1
ATOM 2197 O O . GLU A 1 277 ? -5.539 26.461 15.595 1.00 50.22 277 GLU A O 1
ATOM 2202 N N . ALA A 1 278 ? -6.269 24.928 14.135 1.00 52.12 278 ALA A N 1
ATOM 2203 C CA . ALA A 1 278 ? -5.277 23.915 14.517 1.00 52.12 278 ALA A CA 1
ATOM 2204 C C . ALA A 1 278 ? -4.770 23.065 13.335 1.00 52.12 278 ALA A C 1
ATOM 2206 O O . ALA A 1 278 ? -5.530 22.629 12.475 1.00 52.12 278 ALA A O 1
ATOM 2207 N N . LEU A 1 279 ? -3.465 22.768 13.342 1.00 57.00 279 LEU A N 1
ATOM 2208 C CA . LEU A 1 279 ? -2.712 22.068 12.289 1.00 57.00 279 LEU A CA 1
ATOM 2209 C C . LEU A 1 279 ? -2.896 20.533 12.284 1.00 57.00 279 LEU A C 1
ATOM 2211 O O . LEU A 1 279 ? -1.939 19.832 11.992 1.00 57.00 279 LEU A O 1
ATOM 2215 N N . VAL A 1 280 ? -4.113 20.019 12.522 1.00 67.75 280 VAL A N 1
ATOM 2216 C CA . VAL A 1 280 ? -4.466 18.591 12.758 1.00 67.75 280 VAL A CA 1
ATOM 2217 C C . VAL A 1 280 ? -4.462 18.223 14.245 1.00 67.75 280 VAL A C 1
ATOM 2219 O O . VAL A 1 280 ? -3.527 18.531 14.980 1.00 67.75 280 VAL A O 1
ATOM 2222 N N . THR A 1 281 ? -5.517 17.538 14.697 1.00 70.75 281 THR A N 1
ATOM 2223 C CA . THR A 1 281 ? -5.599 16.969 16.051 1.00 70.75 281 THR A CA 1
ATOM 2224 C C . THR A 1 281 ? -5.420 15.456 16.006 1.00 70.75 281 THR A C 1
ATOM 2226 O O . THR A 1 281 ? -5.925 14.774 15.114 1.00 70.75 281 THR A O 1
ATOM 2229 N N . VAL A 1 282 ? -4.668 14.927 16.973 1.00 80.06 282 VAL A N 1
ATOM 2230 C CA . VAL A 1 282 ? -4.342 13.501 17.071 1.00 80.06 282 VAL A CA 1
ATOM 2231 C C . VAL A 1 282 ? -4.889 12.982 18.391 1.00 80.06 282 VAL A C 1
ATOM 2233 O O . VAL A 1 282 ? -4.466 13.415 19.463 1.00 80.06 282 VAL A O 1
ATOM 2236 N N . LYS A 1 283 ? -5.833 12.042 18.330 1.00 85.94 283 LYS A N 1
ATOM 2237 C CA . LYS A 1 283 ? -6.488 11.485 19.518 1.00 85.94 283 LYS A CA 1
ATOM 2238 C C . LYS A 1 283 ? -6.330 9.977 19.565 1.00 85.94 283 LYS A C 1
ATOM 2240 O O . LYS A 1 283 ? -6.739 9.281 18.640 1.00 85.94 283 LYS A O 1
ATOM 2245 N N . GLU A 1 284 ? -5.793 9.454 20.666 1.00 89.88 284 GLU A N 1
ATOM 2246 C CA . GLU A 1 284 ? -5.762 8.005 20.881 1.00 89.88 284 GLU A CA 1
ATOM 2247 C C . GLU A 1 284 ? -7.190 7.456 20.970 1.00 89.88 284 GLU A C 1
ATOM 2249 O O . GLU A 1 284 ? -7.998 7.881 21.801 1.00 89.88 284 GLU A O 1
ATOM 2254 N N . ALA A 1 285 ? -7.493 6.490 20.112 1.00 87.69 285 ALA A N 1
ATOM 2255 C CA . ALA A 1 285 ? -8.727 5.739 20.141 1.00 87.69 285 ALA A CA 1
ATOM 2256 C C . ALA A 1 285 ? -8.567 4.532 21.066 1.00 87.69 285 ALA A C 1
ATOM 2258 O O . ALA A 1 285 ? -7.684 3.696 20.886 1.00 87.69 285 ALA A O 1
ATOM 2259 N N . VAL A 1 286 ? -9.476 4.408 22.029 1.00 87.62 286 VAL A N 1
ATOM 2260 C CA . VAL A 1 286 ? -9.709 3.151 22.764 1.00 87.62 286 VAL A CA 1
ATOM 2261 C C . VAL A 1 286 ? -10.804 2.307 22.108 1.00 87.62 286 VAL A C 1
ATOM 2263 O O . VAL A 1 286 ? -10.994 1.142 22.454 1.00 87.62 286 VAL A O 1
ATOM 2266 N N . ASN A 1 287 ? -11.540 2.908 21.169 1.00 87.81 287 ASN A N 1
ATOM 2267 C CA . ASN A 1 287 ? -12.598 2.265 20.414 1.00 87.81 287 ASN A CA 1
ATOM 2268 C C . ASN A 1 287 ? -12.680 2.851 18.994 1.00 87.81 287 ASN A C 1
ATOM 2270 O O . ASN A 1 287 ? -12.789 4.066 18.841 1.00 87.81 287 ASN A O 1
ATOM 2274 N N . MET A 1 288 ? -12.639 1.994 17.973 1.00 89.69 288 MET A N 1
ATOM 2275 C CA . MET A 1 288 ? -12.797 2.348 16.556 1.00 89.69 288 MET A CA 1
ATOM 2276 C C . MET A 1 288 ? -14.243 2.179 16.055 1.00 89.69 288 MET A C 1
ATOM 2278 O O . MET A 1 288 ? -14.490 2.231 14.856 1.00 89.69 288 MET A O 1
ATOM 2282 N N . GLY A 1 289 ? -15.213 1.952 16.940 1.00 89.06 289 GLY A N 1
ATOM 2283 C CA . GLY A 1 289 ? -16.606 1.712 16.570 1.00 89.06 289 GLY A CA 1
ATOM 2284 C C . GLY A 1 289 ? -16.755 0.430 15.752 1.00 89.06 289 GLY A C 1
ATOM 2285 O O . GLY A 1 289 ? -16.221 -0.608 16.129 1.00 89.06 289 GLY A O 1
ATOM 2286 N N . GLU A 1 290 ? -17.460 0.517 14.623 1.00 90.50 290 GLU A N 1
ATOM 2287 C CA . GLU A 1 290 ? -17.742 -0.600 13.703 1.00 90.50 290 GLU A CA 1
ATOM 2288 C C . GLU A 1 290 ? -16.555 -0.965 12.792 1.00 90.50 290 GLU A C 1
ATOM 2290 O O . GLU A 1 290 ? -16.697 -1.789 11.888 1.00 90.50 290 GLU A O 1
ATOM 2295 N N . PHE A 1 291 ? -15.381 -0.362 12.988 1.00 91.00 291 PHE A N 1
ATOM 2296 C CA . PHE A 1 291 ? -14.235 -0.577 12.109 1.00 91.00 291 PHE A CA 1
ATOM 2297 C C . PHE A 1 291 ? -13.283 -1.663 12.610 1.00 91.00 291 PHE A C 1
ATOM 2299 O O . PHE A 1 291 ? -13.073 -1.833 13.812 1.00 91.00 291 PHE A O 1
ATOM 2306 N N . ALA A 1 292 ? -12.650 -2.354 11.666 1.00 90.31 292 ALA A N 1
ATOM 2307 C CA . ALA A 1 292 ? -11.493 -3.210 11.898 1.00 90.31 292 ALA A CA 1
ATOM 2308 C C . ALA A 1 292 ? -10.340 -2.757 10.997 1.00 90.31 292 ALA A C 1
ATOM 2310 O O . ALA A 1 292 ? -10.564 -2.366 9.849 1.00 90.31 292 ALA A O 1
ATOM 2311 N N . VAL A 1 293 ? -9.108 -2.816 11.506 1.00 90.25 293 VAL A N 1
ATOM 2312 C CA . VAL A 1 293 ? -7.920 -2.382 10.756 1.00 90.25 293 VAL A CA 1
ATOM 2313 C C . VAL A 1 293 ? -6.980 -3.553 10.538 1.00 90.25 293 VAL A C 1
ATOM 2315 O O . VAL A 1 293 ? -6.686 -4.308 11.458 1.00 90.25 293 VAL A O 1
ATOM 2318 N N . PHE A 1 294 ? -6.501 -3.692 9.313 1.00 87.56 294 PHE A N 1
ATOM 2319 C CA . PHE A 1 294 ? -5.586 -4.727 8.868 1.00 87.56 294 PHE A CA 1
ATOM 2320 C C . PHE A 1 294 ? -4.242 -4.068 8.600 1.00 87.56 294 PHE A C 1
ATOM 2322 O O . PHE A 1 294 ? -4.181 -3.090 7.857 1.00 87.56 294 PHE A O 1
ATOM 2329 N N . VAL A 1 295 ? -3.180 -4.579 9.216 1.00 85.88 295 VAL A N 1
ATOM 2330 C CA . VAL A 1 295 ? -1.828 -4.027 9.090 1.00 85.88 295 VAL A CA 1
ATOM 2331 C C . VAL A 1 295 ? -0.816 -5.121 8.779 1.00 85.88 295 VAL A C 1
ATOM 2333 O O . VAL A 1 295 ? -0.880 -6.233 9.306 1.00 85.88 295 VAL A O 1
ATOM 2336 N N . GLY A 1 296 ? 0.148 -4.809 7.923 1.00 77.25 296 GLY A N 1
ATOM 2337 C CA . GLY A 1 296 ? 1.232 -5.721 7.599 1.00 77.25 296 GLY A CA 1
ATOM 2338 C C . GLY A 1 296 ? 2.289 -5.081 6.703 1.00 77.25 296 GLY A C 1
ATOM 2339 O O . GLY A 1 296 ? 2.175 -3.911 6.333 1.00 77.25 296 GLY A O 1
ATOM 2340 N N . PRO A 1 297 ? 3.350 -5.825 6.361 1.00 67.50 297 PRO A N 1
ATOM 2341 C CA . PRO A 1 297 ? 4.448 -5.294 5.561 1.00 67.50 297 PRO A CA 1
ATOM 2342 C C . PRO A 1 297 ? 4.003 -4.850 4.160 1.00 67.50 297 PRO A C 1
ATOM 2344 O O . PRO A 1 297 ? 3.842 -5.676 3.275 1.00 67.50 297 PRO A O 1
ATOM 2347 N N . GLY A 1 298 ? 3.852 -3.548 3.926 1.00 67.31 298 GLY A N 1
ATOM 2348 C CA . GLY A 1 298 ? 3.549 -3.025 2.590 1.00 67.31 298 GLY A CA 1
ATOM 2349 C C . GLY A 1 298 ? 2.063 -2.844 2.274 1.00 67.31 298 GLY A C 1
ATOM 2350 O O . GLY A 1 298 ? 1.726 -2.584 1.114 1.00 67.31 298 GLY A O 1
ATOM 2351 N N . SER A 1 299 ? 1.176 -3.006 3.262 1.00 74.69 299 SER A N 1
ATOM 2352 C CA . SER A 1 299 ? -0.251 -2.718 3.112 1.00 74.69 299 SER A CA 1
ATOM 2353 C C . SER A 1 299 ? -0.941 -2.512 4.461 1.00 74.69 299 SER A C 1
ATOM 2355 O O . SER A 1 299 ? -0.663 -3.200 5.449 1.00 74.69 299 SER A O 1
ATOM 2357 N N . SER A 1 300 ? -1.894 -1.593 4.462 1.00 83.94 300 SER A N 1
ATOM 2358 C CA . SER A 1 300 ? -2.726 -1.226 5.596 1.00 83.94 300 SER A CA 1
ATOM 2359 C C . SER A 1 300 ? -4.107 -0.815 5.084 1.00 83.94 300 SER A C 1
ATOM 2361 O O . SER A 1 300 ? -4.246 -0.135 4.065 1.00 83.94 300 SER A O 1
ATOM 2363 N N . VAL A 1 301 ? -5.167 -1.288 5.741 1.00 84.94 301 VAL A N 1
ATOM 2364 C CA . VAL A 1 301 ? -6.542 -0.986 5.323 1.00 84.94 301 VAL A CA 1
ATOM 2365 C C . VAL A 1 301 ? -7.498 -1.007 6.507 1.00 84.94 301 VAL A C 1
ATOM 2367 O O . VAL A 1 301 ? -7.398 -1.852 7.392 1.00 84.94 301 VAL A O 1
ATOM 2370 N N . CYS A 1 302 ? -8.447 -0.077 6.510 1.00 86.69 302 CYS A N 1
ATOM 2371 C CA . CYS A 1 302 ? -9.552 -0.036 7.458 1.00 86.69 302 CYS A CA 1
ATOM 2372 C C . CYS A 1 302 ? -10.840 -0.448 6.738 1.00 86.69 302 CYS A C 1
ATOM 2374 O O . CYS A 1 302 ? -11.115 0.021 5.632 1.00 86.69 302 CYS A O 1
ATOM 2376 N N . ILE A 1 303 ? -11.616 -1.338 7.354 1.00 85.94 303 ILE A N 1
ATOM 2377 C CA . ILE A 1 303 ? -12.885 -1.836 6.816 1.00 85.94 303 ILE A CA 1
ATOM 2378 C C . ILE A 1 303 ? -14.019 -1.592 7.805 1.00 85.94 303 ILE A C 1
ATOM 2380 O O . ILE A 1 303 ? -13.810 -1.563 9.016 1.00 85.94 303 ILE A O 1
ATOM 2384 N N . ASP A 1 304 ? -15.231 -1.459 7.275 1.00 86.50 304 ASP A N 1
ATOM 2385 C CA . ASP A 1 304 ? -16.462 -1.414 8.059 1.00 86.50 304 ASP A CA 1
ATOM 2386 C C . ASP A 1 304 ? -17.009 -2.837 8.226 1.00 86.50 304 ASP A C 1
ATOM 2388 O O . ASP A 1 304 ? -17.386 -3.495 7.254 1.00 86.50 304 ASP A O 1
ATOM 2392 N N . THR A 1 305 ? -17.026 -3.318 9.468 1.00 86.38 305 THR A N 1
ATOM 2393 C CA . THR A 1 305 ? -17.445 -4.686 9.803 1.00 86.38 305 THR A CA 1
ATOM 2394 C C . THR A 1 305 ? -18.933 -4.935 9.575 1.00 86.38 305 THR A C 1
ATOM 2396 O O . THR A 1 305 ? -19.330 -6.092 9.468 1.00 86.38 305 THR A O 1
ATOM 2399 N N . ALA A 1 306 ? -19.752 -3.895 9.377 1.00 86.19 306 ALA A N 1
ATOM 2400 C CA . ALA A 1 306 ? -21.137 -4.067 8.942 1.00 86.19 306 ALA A CA 1
ATOM 2401 C C . ALA A 1 306 ? -21.235 -4.770 7.574 1.00 86.19 306 ALA A C 1
ATOM 2403 O O . ALA A 1 306 ? -22.188 -5.508 7.325 1.00 86.19 306 ALA A O 1
ATOM 2404 N N . PHE A 1 307 ? -20.238 -4.579 6.699 1.00 81.50 307 PHE A N 1
ATOM 2405 C CA . PHE A 1 307 ? -20.153 -5.260 5.401 1.00 81.50 307 PHE A CA 1
ATOM 2406 C C . PHE A 1 307 ? -19.376 -6.582 5.458 1.00 81.50 307 PHE A C 1
ATOM 2408 O O . PHE A 1 307 ? -19.457 -7.370 4.518 1.00 81.50 307 PHE A O 1
ATOM 2415 N N . PHE A 1 308 ? -18.645 -6.827 6.548 1.00 81.56 308 PHE A N 1
ATOM 2416 C CA . PHE A 1 308 ? -17.806 -8.010 6.744 1.00 81.56 308 PHE A CA 1
ATOM 2417 C C . PHE A 1 308 ? -17.996 -8.570 8.167 1.00 81.56 308 PHE A C 1
ATOM 2419 O O . PHE A 1 308 ? -17.102 -8.437 9.014 1.00 81.56 308 PHE A O 1
ATOM 2426 N N . PRO A 1 309 ? -19.174 -9.156 8.462 1.00 79.12 309 PRO A N 1
ATOM 2427 C CA . PRO A 1 309 ? -19.570 -9.557 9.815 1.00 79.12 309 PRO A CA 1
ATOM 2428 C C . PRO A 1 309 ? -18.713 -10.686 10.406 1.00 79.12 309 PRO A C 1
ATOM 2430 O O . PRO A 1 309 ? -18.781 -10.956 11.604 1.00 79.12 309 PRO A O 1
ATOM 2433 N N . GLU A 1 310 ? -17.906 -11.362 9.590 1.00 79.81 310 GLU A N 1
ATOM 2434 C CA . GLU A 1 310 ? -16.923 -12.347 10.035 1.00 79.81 310 GLU A CA 1
ATOM 2435 C C . GLU A 1 310 ? -15.744 -11.728 10.813 1.00 79.81 310 GLU A C 1
ATOM 2437 O O . GLU A 1 310 ? -15.027 -12.449 11.515 1.00 79.81 310 GLU A O 1
ATOM 2442 N N . TYR A 1 311 ? -15.544 -10.407 10.730 1.00 84.12 311 TYR A N 1
ATOM 2443 C CA . TYR A 1 311 ? -14.516 -9.689 11.484 1.00 84.12 311 TYR A CA 1
ATOM 2444 C C . TYR A 1 311 ? -15.109 -8.956 12.679 1.00 84.12 311 TYR A C 1
ATOM 2446 O O . TYR A 1 311 ? -16.197 -8.387 12.630 1.00 84.12 311 TYR A O 1
ATOM 2454 N N . LYS A 1 312 ? -14.353 -8.943 13.777 1.00 89.44 312 LYS A N 1
ATOM 2455 C CA . LYS A 1 312 ? -14.754 -8.229 14.981 1.00 89.44 312 LYS A CA 1
ATOM 2456 C C . LYS A 1 312 ? -14.414 -6.752 14.836 1.00 89.44 312 LYS A C 1
ATOM 2458 O O . LYS A 1 312 ? -13.267 -6.391 14.574 1.00 89.44 312 LYS A O 1
ATOM 2463 N N . ALA A 1 313 ? -15.414 -5.913 15.067 1.00 92.25 313 ALA A N 1
ATOM 2464 C CA . ALA A 1 313 ? -15.249 -4.475 15.197 1.00 92.25 313 ALA A CA 1
ATOM 2465 C C . ALA A 1 313 ? -14.294 -4.131 16.350 1.00 92.25 313 ALA A C 1
ATOM 2467 O O . ALA A 1 313 ? -14.180 -4.898 17.304 1.00 92.25 313 ALA A O 1
ATOM 2468 N N . ASN A 1 314 ? -13.625 -2.984 16.284 1.00 93.69 314 ASN A N 1
ATOM 2469 C CA . ASN A 1 314 ? -12.659 -2.520 17.279 1.00 93.69 314 ASN A CA 1
ATOM 2470 C C . ASN A 1 314 ? -11.414 -3.419 17.464 1.00 93.69 314 ASN A C 1
ATOM 2472 O O . ASN A 1 314 ? -10.842 -3.500 18.553 1.00 93.69 314 ASN A O 1
ATOM 2476 N N . HIS A 1 315 ? -10.983 -4.100 16.399 1.00 92.62 315 HIS A N 1
ATOM 2477 C CA . HIS A 1 315 ? -9.792 -4.952 16.422 1.00 92.62 315 HIS A CA 1
ATOM 2478 C C . HIS A 1 315 ? -8.760 -4.546 15.368 1.00 92.62 315 HIS A C 1
ATOM 2480 O O . HIS A 1 315 ? -9.101 -4.061 14.285 1.00 92.62 315 HIS A O 1
ATOM 2486 N N . VAL A 1 316 ? -7.489 -4.803 15.685 1.00 91.56 316 VAL A N 1
ATOM 2487 C CA . VAL A 1 316 ? -6.366 -4.732 14.744 1.00 91.56 316 VAL A CA 1
ATOM 2488 C C . VAL A 1 316 ? -5.952 -6.151 14.359 1.00 91.56 316 VAL A C 1
ATOM 2490 O O . VAL A 1 316 ? -5.595 -6.961 15.214 1.00 91.56 316 VAL A O 1
ATOM 2493 N N . TYR A 1 317 ? -5.991 -6.458 13.070 1.00 88.56 317 TYR A N 1
ATOM 2494 C CA . TYR A 1 317 ? -5.543 -7.718 12.488 1.00 88.56 317 TYR A CA 1
ATOM 2495 C C . TYR A 1 317 ? -4.157 -7.524 11.881 1.00 88.56 317 TYR A C 1
ATOM 2497 O O . TYR A 1 317 ? -3.944 -6.586 11.115 1.00 88.56 317 TYR A O 1
ATOM 2505 N N . PHE A 1 318 ? -3.209 -8.397 12.208 1.00 84.25 318 PHE A N 1
ATOM 2506 C CA . PHE A 1 318 ? -1.819 -8.216 11.796 1.00 84.25 318 PHE A CA 1
ATOM 2507 C C . PHE A 1 318 ? -1.118 -9.531 11.474 1.00 84.25 318 PHE A C 1
ATOM 2509 O O . PHE A 1 318 ? -1.358 -10.552 12.120 1.00 84.25 318 PHE A O 1
ATOM 2516 N N . ILE A 1 319 ? -0.202 -9.507 10.507 1.00 76.62 319 ILE A N 1
ATOM 2517 C CA . ILE A 1 319 ? 0.685 -10.648 10.242 1.00 76.62 319 ILE A CA 1
ATOM 2518 C C . ILE A 1 319 ? 1.866 -10.612 11.202 1.00 76.62 319 ILE A C 1
ATOM 2520 O O . ILE A 1 319 ? 2.362 -9.557 11.587 1.00 76.62 319 ILE A O 1
ATOM 2524 N N . HIS A 1 320 ? 2.314 -11.793 11.612 1.00 66.56 320 HIS A N 1
ATOM 2525 C CA . HIS A 1 320 ? 3.554 -11.939 12.354 1.00 66.56 320 HIS A CA 1
ATOM 2526 C C . HIS A 1 320 ? 4.758 -11.908 11.413 1.00 66.56 320 HIS A C 1
ATOM 2528 O O . HIS A 1 320 ? 5.061 -12.886 10.731 1.00 66.56 320 HIS A O 1
ATOM 2534 N N . ASP A 1 321 ? 5.471 -10.784 11.423 1.00 59.19 321 ASP A N 1
ATOM 2535 C CA . ASP A 1 321 ? 6.630 -10.580 10.560 1.00 59.19 321 ASP A CA 1
ATOM 2536 C C . ASP A 1 321 ? 7.728 -11.603 10.888 1.00 59.19 321 ASP A C 1
ATOM 2538 O O . ASP A 1 321 ? 8.186 -12.315 10.002 1.00 59.19 321 ASP A O 1
ATOM 2542 N N . TYR A 1 322 ? 8.120 -11.746 12.161 1.00 54.66 322 TYR A N 1
ATOM 2543 C CA . TYR A 1 322 ? 9.148 -12.698 12.605 1.00 54.66 322 TYR A CA 1
ATOM 2544 C C . TYR A 1 322 ? 8.991 -13.045 14.097 1.00 54.66 322 TYR A C 1
ATOM 2546 O O . TYR A 1 322 ? 8.454 -12.255 14.872 1.00 54.66 322 TYR A O 1
ATOM 2554 N N . TYR A 1 323 ? 9.521 -14.192 14.528 1.00 45.53 323 TYR A N 1
ATOM 2555 C CA . TYR A 1 323 ? 9.923 -14.415 15.924 1.00 45.53 323 TYR A CA 1
ATOM 2556 C C . TYR A 1 323 ? 11.407 -14.768 15.986 1.00 45.53 323 TYR A C 1
ATOM 2558 O O . TYR A 1 323 ? 11.948 -15.459 15.116 1.00 45.53 323 TYR A O 1
ATOM 2566 N N . LYS A 1 324 ? 12.081 -14.243 17.011 1.00 41.31 324 LYS A N 1
ATOM 2567 C CA . LYS A 1 324 ? 13.488 -14.519 17.290 1.00 41.31 324 LYS A CA 1
ATOM 2568 C C . LYS A 1 324 ? 13.582 -15.889 17.959 1.00 41.31 324 LYS A C 1
ATOM 2570 O O . LYS A 1 324 ? 13.044 -16.091 19.041 1.00 41.31 324 LYS A O 1
ATOM 2575 N N . THR A 1 325 ? 14.263 -16.828 17.316 1.00 45.91 325 THR A N 1
ATOM 2576 C CA . THR A 1 325 ? 14.647 -18.114 17.911 1.00 45.91 325 THR A CA 1
ATOM 2577 C C . THR A 1 325 ? 16.129 -18.091 18.276 1.00 45.91 325 THR A C 1
ATOM 2579 O O . THR A 1 325 ? 16.882 -17.250 17.781 1.00 45.91 325 THR A O 1
ATOM 2582 N N . ALA A 1 326 ? 16.577 -19.048 19.094 1.00 40.06 326 ALA A N 1
ATOM 2583 C CA . ALA A 1 326 ? 18.003 -19.255 19.369 1.00 40.06 326 ALA A CA 1
ATOM 2584 C C . ALA A 1 326 ? 18.835 -19.519 18.091 1.00 40.06 326 ALA A C 1
ATOM 2586 O O . ALA A 1 326 ? 20.037 -19.283 18.086 1.00 40.06 326 ALA A O 1
ATOM 2587 N N . ALA A 1 327 ? 18.191 -19.952 16.999 1.00 44.69 327 ALA A N 1
ATOM 2588 C CA . ALA A 1 327 ? 18.800 -20.194 15.690 1.00 44.69 327 ALA A CA 1
ATOM 2589 C C . ALA A 1 327 ? 18.655 -19.012 14.700 1.00 44.69 327 ALA A C 1
ATOM 2591 O O . ALA A 1 327 ? 18.965 -19.160 13.520 1.00 44.69 327 ALA A O 1
ATOM 2592 N N . GLY A 1 328 ? 18.167 -17.847 15.151 1.00 44.16 328 GLY A N 1
ATOM 2593 C CA . GLY A 1 328 ? 17.935 -16.657 14.323 1.00 44.16 328 GLY A CA 1
ATOM 2594 C C . GLY A 1 328 ? 16.454 -16.305 14.141 1.00 44.16 328 GLY A C 1
ATOM 2595 O O . GLY A 1 328 ? 15.578 -16.827 14.831 1.00 44.16 328 GLY A O 1
ATOM 2596 N N . TYR A 1 329 ? 16.153 -15.384 13.224 1.00 40.38 329 TYR A N 1
ATOM 2597 C CA . TYR A 1 329 ? 14.780 -14.950 12.937 1.00 40.38 329 TYR A CA 1
ATOM 2598 C C . TYR A 1 329 ? 14.057 -15.965 12.044 1.00 40.38 329 TYR A C 1
ATOM 2600 O O . TYR A 1 329 ? 14.522 -16.259 10.941 1.00 40.38 329 TYR A O 1
ATOM 2608 N N . ARG A 1 330 ? 12.891 -16.459 12.480 1.00 42.84 330 ARG A N 1
ATOM 2609 C CA . ARG A 1 330 ? 12.001 -17.285 11.650 1.00 42.84 330 ARG A CA 1
ATOM 2610 C C . ARG A 1 330 ? 10.760 -16.474 11.275 1.00 42.84 330 ARG A C 1
ATOM 2612 O O . ARG A 1 330 ? 10.139 -15.859 12.139 1.00 42.84 330 ARG A O 1
ATOM 2619 N N . LEU A 1 331 ? 10.442 -16.436 9.981 1.00 47.38 331 LEU A N 1
ATOM 2620 C CA . LEU A 1 331 ? 9.224 -15.811 9.454 1.00 47.38 331 LEU A CA 1
ATOM 2621 C C . LEU A 1 331 ? 8.019 -16.650 9.917 1.00 47.38 331 LEU A C 1
ATOM 2623 O O . LEU A 1 331 ? 8.031 -17.859 9.697 1.00 47.38 331 LEU A O 1
ATOM 2627 N N . VAL A 1 332 ? 6.999 -16.034 10.524 1.00 49.19 332 VAL A N 1
ATOM 2628 C CA . VAL A 1 332 ? 5.719 -16.703 10.876 1.00 49.19 332 VAL A CA 1
ATOM 2629 C C . VAL A 1 332 ? 4.632 -16.291 9.892 1.00 49.19 332 VAL A C 1
ATOM 2631 O O . VAL A 1 332 ? 3.484 -16.086 10.275 1.00 49.19 332 VAL A O 1
ATOM 2634 N N . GLY A 1 333 ? 4.999 -16.123 8.619 1.00 51.66 333 GLY A N 1
ATOM 2635 C CA . GLY A 1 333 ? 4.168 -15.529 7.561 1.00 51.66 333 GLY A CA 1
ATOM 2636 C C . GLY A 1 333 ? 2.864 -16.271 7.234 1.00 51.66 333 GLY A C 1
ATOM 2637 O O . GLY A 1 333 ? 2.263 -16.007 6.199 1.00 51.66 333 GLY A O 1
ATOM 2638 N N . GLU A 1 334 ? 2.432 -17.189 8.092 1.00 57.31 334 GLU A N 1
ATOM 2639 C CA . GLU A 1 334 ? 1.249 -18.030 7.959 1.00 57.31 334 GLU A CA 1
ATOM 2640 C C . GLU A 1 334 ? 0.237 -17.818 9.094 1.00 57.31 334 GLU A C 1
ATOM 2642 O O . GLU A 1 334 ? -0.846 -18.388 9.027 1.00 57.31 334 GLU A O 1
ATOM 2647 N N . THR A 1 335 ? 0.527 -16.977 10.100 1.00 64.94 335 THR A N 1
ATOM 2648 C CA . THR A 1 335 ? -0.434 -16.681 11.177 1.00 64.94 335 THR A CA 1
ATOM 2649 C C . THR A 1 335 ? -0.841 -15.214 11.215 1.00 64.94 335 THR A C 1
ATOM 2651 O O . THR A 1 335 ? 0.010 -14.319 11.155 1.00 64.94 335 THR A O 1
ATOM 2654 N N . VAL A 1 336 ? -2.138 -14.972 11.394 1.00 76.19 336 VAL A N 1
ATOM 2655 C CA . VAL A 1 336 ? -2.704 -13.645 11.649 1.00 76.19 336 VAL A CA 1
ATOM 2656 C C . VAL A 1 336 ? -3.054 -13.532 13.121 1.00 76.19 336 VAL A C 1
ATOM 2658 O O . VAL A 1 336 ? -3.832 -14.325 13.653 1.00 76.19 336 VAL A O 1
ATOM 2661 N N . GLY A 1 337 ? -2.480 -12.530 13.777 1.00 81.62 337 GLY A N 1
ATOM 2662 C CA . GLY A 1 337 ? -2.880 -12.122 15.113 1.00 81.62 337 GLY A CA 1
ATOM 2663 C C . GLY A 1 337 ? -4.076 -11.182 15.054 1.00 81.62 337 GLY A C 1
ATOM 2664 O O . GLY A 1 337 ? -4.175 -10.339 14.161 1.00 81.62 337 GLY A O 1
ATOM 2665 N N . ARG A 1 338 ? -4.969 -11.304 16.034 1.00 88.00 338 ARG A N 1
ATOM 2666 C CA . ARG A 1 338 ? -6.062 -10.361 16.267 1.00 88.00 338 ARG A CA 1
ATOM 2667 C C . ARG A 1 338 ? -5.862 -9.682 17.619 1.00 88.00 338 ARG A C 1
ATOM 2669 O O . ARG A 1 338 ? -5.793 -10.356 18.642 1.00 88.00 338 ARG A O 1
ATOM 2676 N N . TYR A 1 339 ? -5.779 -8.359 17.619 1.00 90.12 339 TYR A N 1
ATOM 2677 C CA . TYR A 1 339 ? -5.599 -7.529 18.806 1.00 90.12 339 TYR A CA 1
ATOM 2678 C C . TYR A 1 339 ? -6.888 -6.774 19.130 1.00 90.12 339 TYR A C 1
ATOM 2680 O O . TYR A 1 339 ? -7.392 -6.036 18.283 1.00 90.12 339 TYR A O 1
ATOM 2688 N N . ASP A 1 340 ? -7.414 -6.961 20.338 1.00 91.19 340 ASP A N 1
ATOM 2689 C CA . ASP A 1 340 ? -8.554 -6.208 20.865 1.00 91.19 340 ASP A CA 1
ATOM 2690 C C . ASP A 1 340 ? -8.048 -4.870 21.420 1.00 91.19 340 ASP A C 1
ATOM 2692 O O . ASP A 1 340 ? -7.237 -4.831 22.353 1.00 91.19 340 ASP A O 1
ATOM 2696 N N . LEU A 1 341 ? -8.513 -3.765 20.831 1.00 91.94 341 LEU A N 1
ATOM 2697 C CA . LEU A 1 341 ? -8.065 -2.423 21.199 1.00 91.94 341 LEU A CA 1
ATOM 2698 C C . LEU A 1 341 ? -8.581 -1.980 22.576 1.00 91.94 341 LEU A C 1
ATOM 2700 O O . LEU A 1 341 ? -7.904 -1.223 23.275 1.00 91.94 341 LEU A O 1
ATOM 2704 N N . GLN A 1 342 ? -9.754 -2.466 22.984 1.00 90.44 342 GLN A N 1
ATOM 2705 C CA . GLN A 1 342 ? -10.362 -2.137 24.269 1.00 90.44 342 GLN A CA 1
ATOM 2706 C C . GLN A 1 342 ? -9.692 -2.912 25.406 1.00 90.44 342 GLN A C 1
ATOM 2708 O O . GLN A 1 342 ? -9.340 -2.325 26.430 1.00 90.44 342 GLN A O 1
ATOM 2713 N N . LEU A 1 343 ? -9.485 -4.219 25.224 1.00 89.56 343 LEU A N 1
ATOM 2714 C CA . LEU A 1 343 ? -8.813 -5.078 26.207 1.00 89.56 343 LEU A CA 1
ATOM 2715 C C . LEU A 1 343 ? -7.283 -4.966 26.164 1.00 89.56 343 LEU A C 1
ATOM 2717 O O . LEU A 1 343 ? -6.607 -5.459 27.068 1.00 89.56 343 LEU A O 1
ATOM 2721 N N . ARG A 1 344 ? -6.741 -4.316 25.129 1.00 88.12 344 ARG A N 1
ATOM 2722 C CA . ARG A 1 344 ? -5.309 -4.084 24.899 1.00 88.12 344 ARG A CA 1
ATOM 2723 C C . ARG A 1 344 ? -4.467 -5.358 24.887 1.00 88.12 344 ARG A C 1
ATOM 2725 O O . ARG A 1 344 ? -3.340 -5.384 25.390 1.00 88.12 344 ARG A O 1
ATOM 2732 N N . ARG A 1 345 ? -4.990 -6.419 24.276 1.00 87.31 345 ARG A N 1
ATOM 2733 C CA . ARG A 1 345 ? -4.316 -7.720 24.204 1.00 87.31 345 ARG A CA 1
ATOM 2734 C C . ARG A 1 345 ? -4.545 -8.410 22.870 1.00 87.31 345 ARG A C 1
ATOM 2736 O O . ARG A 1 345 ? -5.520 -8.149 22.173 1.00 87.31 345 ARG A O 1
ATOM 2743 N N . VAL A 1 346 ? -3.644 -9.331 22.548 1.00 84.50 346 VAL A N 1
ATOM 2744 C CA . VAL A 1 346 ? -3.882 -10.297 21.476 1.00 84.50 346 VAL A CA 1
ATOM 2745 C C . VAL A 1 346 ? -4.908 -11.299 21.989 1.00 84.50 346 VAL A C 1
ATOM 2747 O O . VAL A 1 346 ? -4.678 -11.958 23.001 1.00 84.50 346 VAL A O 1
ATOM 2750 N N . ASP A 1 347 ? -6.043 -11.369 21.309 1.00 79.62 347 ASP A N 1
ATOM 2751 C CA . ASP A 1 347 ? -7.126 -12.280 21.656 1.00 79.62 347 ASP A CA 1
ATOM 2752 C C . ASP A 1 347 ? -6.829 -13.692 21.160 1.00 79.62 347 ASP A C 1
ATOM 2754 O O . ASP A 1 347 ? -6.929 -14.656 21.913 1.00 79.62 347 ASP A O 1
ATOM 2758 N N . GLU A 1 348 ? -6.492 -13.812 19.875 1.00 69.94 348 GLU A N 1
ATOM 2759 C CA . GLU A 1 348 ? -6.358 -15.088 19.178 1.00 69.94 348 GLU A CA 1
ATOM 2760 C C . GLU A 1 348 ? -5.342 -14.956 18.031 1.00 69.94 348 GLU A C 1
ATOM 2762 O O . GLU A 1 348 ? -5.174 -13.883 17.437 1.00 69.94 348 GLU A O 1
ATOM 2767 N N . THR A 1 349 ? -4.674 -16.063 17.713 1.00 71.06 349 THR A N 1
ATOM 2768 C CA . THR A 1 349 ? -3.829 -16.218 16.525 1.00 71.06 349 THR A CA 1
ATOM 2769 C C . THR A 1 349 ? -4.395 -17.338 15.674 1.00 71.06 349 THR A C 1
ATOM 2771 O O . THR A 1 349 ? -4.584 -18.449 16.168 1.00 71.06 349 THR A O 1
ATOM 2774 N N . TYR A 1 350 ? -4.656 -17.044 14.406 1.00 69.12 350 TYR A N 1
ATOM 2775 C CA . TYR A 1 350 ? -5.217 -17.997 13.456 1.00 69.12 350 TYR A CA 1
ATOM 2776 C C . TYR A 1 350 ? -4.198 -18.331 12.384 1.00 69.12 350 TYR A C 1
ATOM 2778 O O . TYR A 1 350 ? -3.427 -17.457 11.981 1.00 69.12 350 TYR A O 1
ATOM 2786 N N . ASP A 1 351 ? -4.278 -19.545 11.851 1.00 65.12 351 ASP A N 1
ATOM 2787 C CA . ASP A 1 351 ? -3.704 -19.819 10.541 1.00 65.12 351 ASP A CA 1
ATOM 2788 C C . ASP A 1 351 ? -4.405 -18.947 9.499 1.00 65.12 351 ASP A C 1
ATOM 2790 O O . ASP A 1 351 ? -5.624 -18.757 9.521 1.00 65.12 351 ASP A O 1
ATOM 2794 N N . LEU A 1 352 ? -3.628 -18.420 8.560 1.00 61.97 352 LEU A N 1
ATOM 2795 C CA . LEU A 1 352 ? -4.108 -17.547 7.495 1.00 61.97 352 LEU A CA 1
ATOM 2796 C C . LEU A 1 352 ? -5.262 -18.171 6.690 1.00 61.97 352 LEU A C 1
ATOM 2798 O O . LEU A 1 352 ? -6.141 -17.470 6.191 1.00 61.97 352 LEU A O 1
ATOM 2802 N N . ASP A 1 353 ? -5.241 -19.499 6.575 1.00 59.72 353 ASP A N 1
ATOM 2803 C CA . ASP A 1 353 ? -6.217 -20.322 5.863 1.00 59.72 353 ASP A CA 1
ATOM 2804 C C . ASP A 1 353 ? -7.594 -20.346 6.544 1.00 59.72 353 ASP A C 1
ATOM 2806 O O . ASP A 1 353 ? -8.593 -20.652 5.894 1.00 59.72 353 ASP A O 1
ATOM 2810 N N . ALA A 1 354 ? -7.660 -20.006 7.835 1.00 57.59 354 ALA A N 1
ATOM 2811 C CA . ALA A 1 354 ? -8.907 -19.916 8.588 1.00 57.59 354 ALA A CA 1
ATOM 2812 C C . ALA A 1 354 ? -9.643 -18.582 8.369 1.00 57.59 354 ALA A C 1
ATOM 2814 O O . ALA A 1 354 ? -10.809 -18.455 8.746 1.00 57.59 354 ALA A O 1
ATOM 2815 N N . LEU A 1 355 ? -8.991 -17.583 7.763 1.00 58.66 355 LEU A N 1
ATOM 2816 C CA . LEU A 1 355 ? -9.629 -16.319 7.403 1.00 58.66 355 LEU A CA 1
ATOM 2817 C C . LEU A 1 355 ? -10.398 -16.463 6.086 1.00 58.66 355 LEU A C 1
ATOM 2819 O O . LEU A 1 355 ? -9.965 -17.160 5.168 1.00 58.66 355 LEU A O 1
ATOM 2823 N N . GLY A 1 356 ? -11.531 -15.763 5.970 1.00 53.34 356 GLY A N 1
ATOM 2824 C CA . GLY A 1 356 ? -12.324 -15.730 4.740 1.00 53.34 356 GLY A CA 1
ATOM 2825 C C . GLY A 1 356 ? -11.481 -15.393 3.493 1.00 53.34 356 GLY A C 1
ATOM 2826 O O . GLY A 1 356 ? -10.464 -14.693 3.592 1.00 53.34 356 GLY A O 1
ATOM 2827 N N . PRO A 1 357 ? -11.878 -15.874 2.298 1.00 46.06 357 PRO A N 1
ATOM 2828 C CA . PRO A 1 357 ? -11.063 -15.794 1.089 1.00 46.06 357 PRO A CA 1
ATOM 2829 C C . PRO A 1 357 ? -10.506 -14.392 0.775 1.00 46.06 357 PRO A C 1
ATOM 2831 O O . PRO A 1 357 ? -9.294 -14.306 0.586 1.00 46.06 357 PRO A O 1
ATOM 2834 N N . PRO A 1 358 ? -11.283 -13.288 0.796 1.00 50.59 358 PRO A N 1
ATOM 2835 C CA . PRO A 1 358 ? -10.780 -11.965 0.406 1.00 50.59 358 PRO A CA 1
ATOM 2836 C C . PRO A 1 358 ? -9.600 -11.480 1.259 1.00 50.59 358 PRO A C 1
ATOM 2838 O O . PRO A 1 358 ? -8.658 -10.888 0.740 1.00 50.59 358 PRO A O 1
ATOM 2841 N N . ILE A 1 359 ? -9.621 -11.776 2.560 1.00 52.78 359 ILE A N 1
ATOM 2842 C CA . ILE A 1 359 ? -8.626 -11.285 3.520 1.00 52.78 359 ILE A CA 1
ATOM 2843 C C . ILE A 1 359 ? -7.473 -12.266 3.692 1.00 52.78 359 ILE A C 1
ATOM 2845 O O . ILE A 1 359 ? -6.328 -11.836 3.806 1.00 52.78 359 ILE A O 1
ATOM 2849 N N . SER A 1 360 ? -7.728 -13.579 3.623 1.00 49.50 360 SER A N 1
ATOM 2850 C CA . SER A 1 360 ? -6.629 -14.541 3.481 1.00 49.50 360 SER A CA 1
ATOM 2851 C C . SER A 1 360 ? -5.787 -14.189 2.253 1.00 49.50 360 SER A C 1
ATOM 2853 O O . SER A 1 360 ? -4.571 -14.230 2.322 1.00 49.50 360 SER A O 1
ATOM 2855 N N . LEU A 1 361 ? -6.398 -13.732 1.156 1.00 55.19 361 LEU A N 1
ATOM 2856 C CA . LEU A 1 361 ? -5.697 -13.255 -0.038 1.00 55.19 361 LEU A CA 1
ATOM 2857 C C . LEU A 1 361 ? -4.968 -11.925 0.195 1.00 55.19 361 LEU A C 1
ATOM 2859 O O . LEU A 1 361 ? -3.820 -11.797 -0.234 1.00 55.19 361 LEU A O 1
ATOM 2863 N N . LEU A 1 362 ? -5.589 -10.990 0.926 1.00 55.81 362 LEU A N 1
ATOM 2864 C CA . LEU A 1 362 ? -4.965 -9.733 1.355 1.00 55.81 362 LEU A CA 1
ATOM 2865 C C . LEU A 1 362 ? -3.734 -9.947 2.247 1.00 55.81 362 LEU A C 1
ATOM 2867 O O . LEU A 1 362 ? -2.848 -9.105 2.272 1.00 55.81 362 LEU A O 1
ATOM 2871 N N . PHE A 1 363 ? -3.669 -11.072 2.960 1.00 52.28 363 PHE A N 1
ATOM 2872 C CA . PHE A 1 363 ? -2.539 -11.428 3.809 1.00 52.28 363 PHE A CA 1
ATOM 2873 C C . PHE A 1 363 ? -1.568 -12.445 3.174 1.00 52.28 363 PHE A C 1
ATOM 2875 O O . PHE A 1 363 ? -0.371 -12.409 3.454 1.00 52.28 363 PHE A O 1
ATOM 2882 N N . ARG A 1 364 ? -2.013 -13.320 2.258 1.00 50.38 364 ARG A N 1
ATOM 2883 C CA . ARG A 1 364 ? -1.135 -14.232 1.485 1.00 50.38 364 ARG A CA 1
ATOM 2884 C C . ARG A 1 364 ? -0.186 -13.444 0.591 1.00 50.38 364 ARG A C 1
ATOM 2886 O O . ARG A 1 364 ? 0.912 -13.921 0.304 1.00 50.38 364 ARG A O 1
ATOM 2893 N N . SER A 1 365 ? -0.608 -12.255 0.173 1.00 48.41 365 SER A N 1
ATOM 2894 C CA . SER A 1 365 ? 0.221 -11.283 -0.535 1.00 48.41 365 SER A CA 1
ATOM 2895 C C . SER A 1 365 ? 1.401 -10.758 0.280 1.00 48.41 365 SER A C 1
ATOM 2897 O O . SER A 1 365 ? 2.377 -10.304 -0.297 1.00 48.41 365 SER A O 1
ATOM 2899 N N . LEU A 1 366 ? 1.323 -10.842 1.608 1.00 46.34 366 LEU A N 1
ATOM 2900 C CA . LEU A 1 366 ? 2.301 -10.298 2.547 1.00 46.34 366 LEU A CA 1
ATOM 2901 C C . LEU A 1 366 ? 3.216 -11.403 3.131 1.00 46.34 366 LEU A C 1
ATOM 2903 O O . LEU A 1 366 ? 4.259 -11.104 3.708 1.00 46.34 366 LEU A O 1
ATOM 2907 N N . GLY A 1 367 ? 2.845 -12.686 2.978 1.00 35.62 367 GLY A N 1
ATOM 2908 C CA . GLY A 1 367 ? 3.431 -13.811 3.727 1.00 35.62 367 GLY A CA 1
ATOM 2909 C C . GLY A 1 367 ? 4.300 -14.834 2.972 1.00 35.62 367 GLY A C 1
ATOM 2910 O O . GLY A 1 367 ? 4.910 -15.683 3.618 1.00 35.62 367 GLY A O 1
ATOM 2911 N N . ARG A 1 368 ? 4.419 -14.823 1.633 1.00 38.00 368 ARG A N 1
ATOM 2912 C CA . ARG A 1 368 ? 5.131 -15.922 0.931 1.00 38.00 368 ARG A CA 1
ATOM 2913 C C . ARG A 1 368 ? 6.659 -15.750 0.878 1.00 38.00 368 ARG A C 1
ATOM 2915 O O . ARG A 1 368 ? 7.181 -14.967 0.084 1.00 38.00 368 ARG A O 1
ATOM 2922 N N . ARG A 1 369 ? 7.392 -16.579 1.643 1.00 34.69 369 ARG A N 1
ATOM 2923 C CA . ARG A 1 369 ? 8.804 -16.943 1.384 1.00 34.69 369 ARG A CA 1
ATOM 2924 C C . ARG A 1 369 ? 8.946 -18.367 0.839 1.00 34.69 369 ARG A C 1
ATOM 2926 O O . ARG A 1 369 ? 8.188 -19.264 1.175 1.00 34.69 369 ARG A O 1
ATOM 2933 N N . CYS A 1 370 ? 10.008 -18.506 0.044 1.00 26.14 370 CYS A N 1
ATOM 2934 C CA . CYS A 1 370 ? 10.633 -19.708 -0.496 1.00 26.14 370 CYS A CA 1
ATOM 2935 C C . CYS A 1 370 ? 10.923 -20.848 0.501 1.00 26.14 370 CYS A C 1
ATOM 2937 O O . CYS A 1 370 ? 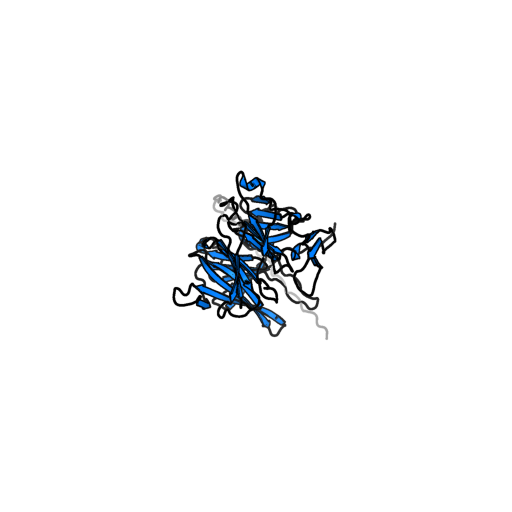11.423 -20.589 1.596 1.00 26.14 370 CYS A O 1
ATOM 2939 N N . GLY A 1 371 ? 10.841 -22.075 -0.043 1.00 24.25 371 GLY A N 1
ATOM 2940 C CA . GLY A 1 371 ? 11.643 -23.272 0.286 1.00 24.25 371 GLY A CA 1
ATOM 2941 C C . GLY A 1 371 ? 10.983 -24.237 1.281 1.00 24.25 371 GLY A C 1
ATOM 2942 O O . GLY A 1 371 ? 10.544 -23.796 2.329 1.00 24.25 371 GLY A O 1
ATOM 2943 N N . SER A 1 372 ? 10.910 -25.561 1.081 1.00 28.27 372 SER A N 1
ATOM 2944 C CA . SER A 1 372 ? 11.541 -26.499 0.128 1.00 28.27 372 SER A CA 1
ATOM 2945 C C . SER A 1 372 ? 10.869 -27.882 0.259 1.00 28.27 372 SER A C 1
ATOM 2947 O O . SER A 1 372 ? 10.435 -28.167 1.371 1.00 28.27 372 SER A O 1
ATOM 2949 N N . LEU A 1 373 ? 10.887 -28.758 -0.762 1.00 22.27 373 LEU A N 1
ATOM 2950 C CA . LEU A 1 373 ? 11.241 -30.199 -0.652 1.00 22.27 373 LEU A CA 1
ATOM 2951 C C . LEU A 1 373 ? 10.972 -30.970 -1.965 1.00 22.27 373 LEU A C 1
ATOM 2953 O O . LEU A 1 373 ? 9.852 -31.020 -2.454 1.00 22.27 373 LEU A O 1
ATOM 2957 N N . ARG A 1 374 ? 12.058 -31.554 -2.485 1.00 24.17 374 ARG A N 1
ATOM 2958 C CA . ARG A 1 374 ? 12.210 -32.740 -3.354 1.00 24.17 374 ARG A CA 1
ATOM 2959 C C . ARG A 1 374 ? 10.941 -33.418 -3.910 1.00 24.17 374 ARG A C 1
ATOM 2961 O O . ARG A 1 374 ? 10.176 -34.003 -3.148 1.00 24.17 374 ARG A O 1
ATOM 2968 N N . ALA A 1 375 ? 10.907 -33.552 -5.235 1.00 27.52 375 ALA A N 1
ATOM 2969 C CA . ALA A 1 375 ? 11.126 -34.841 -5.900 1.00 27.52 375 ALA A CA 1
ATOM 2970 C C . ALA A 1 375 ? 12.046 -34.614 -7.103 1.00 27.52 375 ALA A C 1
ATOM 2972 O O . ALA A 1 375 ? 11.793 -33.628 -7.831 1.00 27.52 375 ALA A O 1
#

InterPro domains:
  IPR005174 KIB1-4, beta-propeller [PF03478] (46-325)
  IPR050942 Arabidopsis F-box involved in BR signaling [PTHR44259] (40-344)

Secondary structure (DSSP, 8-state):
---PPPPP-------------PPPP----PPPP---PPPPPPPPPPP--S-TTPEEEEEETTEEEEE-SSS-EEEE-TTT--EEEEPPGGGSSTT-EEE---TT--EEEE--STT-SEEEE-HHHHEEEEEESS-TTT-SS-EEEEEETT--SEEEEEE---GGGGTT--SPEEEE--PPSSP--EEEEEEETTTTEEEEEEGGG-EEEEEE--TT-S--EEEEEEPSSPPP-SEEEEEE-TTTT-EEEEEEEEEE-TTS-EEEEEEEEEEE--GGG-S-EEEEES--TTEEEEEETTEEEEEETTS-TTSPTTEEEEE---EEETTEEE--TTEEEEEETTTTEEEEEEEGGGS-HHHHHHHHHHH--------

Solvent-accessible surface area (backbone atoms only — not comparable to full-atom values): 22075 Å² total; per-residue (Å²): 136,91,82,84,87,85,84,88,85,83,85,83,85,90,82,88,86,87,85,88,82,86,82,81,84,86,76,86,76,76,80,79,79,80,82,72,74,80,72,77,77,74,76,76,74,80,73,86,67,75,61,93,69,46,45,46,44,20,44,38,76,76,27,36,36,32,39,42,83,63,63,38,32,33,37,37,26,79,85,82,67,47,74,47,79,50,54,39,58,80,39,46,63,91,73,37,61,42,82,41,102,46,91,78,38,31,30,38,34,52,32,74,49,96,90,42,65,68,45,77,28,27,76,89,54,41,55,50,36,40,43,41,59,46,38,62,89,84,35,73,65,28,37,41,38,40,29,45,52,61,36,55,51,42,41,34,39,34,63,44,52,67,72,80,62,33,80,78,55,65,50,42,44,79,35,61,41,74,62,66,87,73,74,62,50,71,59,34,69,46,58,43,62,93,74,43,27,38,43,30,37,26,66,57,38,47,32,35,39,40,36,39,55,55,89,94,52,93,66,53,53,42,47,72,42,78,42,84,85,47,76,67,50,80,42,53,38,49,29,52,38,79,70,92,65,40,38,34,42,39,35,36,38,77,43,69,45,101,83,67,53,69,47,70,44,73,48,39,28,42,44,43,84,40,62,98,85,38,96,54,42,81,42,79,48,59,64,60,63,57,27,28,36,40,44,49,76,32,36,49,44,40,44,57,21,89,84,40,74,92,48,62,49,29,25,42,36,32,58,38,74,61,48,82,46,101,91,44,78,43,71,40,46,53,35,35,38,34,29,35,47,70,81,66,39,70,76,52,74,40,54,37,83,79,44,62,69,76,56,26,51,63,43,54,22,62,26,81,76,87,87,85,83,89,132

Foldseek 3Di:
DDDDDDDDDDDDDDDDDDDDDDDDDDDDDDDDDDPPDPDDPDQPDPQPDPDPQWAWAADEPLWTWIQHLQQWIWIARSVVRDIDTAAGCVQPPDPQWDADNDPQFGIWGQAPQPVDRIDGGGPNQFWQAKYKLDDCVVDVFIKIWTDTPRHQQWIWIFTCDDDPVNVVGRHTDTAGAPDDPPGFAFQAWDQDNVQCWIWTAGAQRQKIWIWHDDPPDPHIDIDIDGDPDDHGAPGWYWEFAPPPRWIKIKGWHWDQDPVRWTFIFIWIWTWDDPPPPDPIDIHIDLFPDQWEWEDERHDIYIDRCVVVVVDDHQKYKYAQQWDQDPVGTDGSLQKIWIARSNVRHTDDIDGLSPDDDSVSVNSNSRRDDDDDDDD

Mean predicted aligned error: 13.86 Å

Sequence (375 aa):
MVFEPPPHPIRPPPAAAVADAPLPPRQRRRGAPLRRHPRPPHPPHPFPLPHPDTHCFSTSHGWLFFLGHSPTLSLFNPITRQTVYLPTLYTLPNGLLRYQPKINAEYVVRSDYPADEEVELPRKGLIRFAVLSADPAADPEFEALILLHRVHKFVFRFRKCLGEAAKSNHSWTPVAINVPDPPFLVRDIIYARRFRCVFAIGTGNKSLLVLSFPSGSSDADAIVIETPDLPDSTDSYLALTPKAGGWMLVTRHERLDAIGTGIRHFRVFLIEDGGQEALVTVKEAVNMGEFAVFVGPGSSVCIDTAFFPEYKANHVYFIHDYYKTAAGYRLVGETVGRYDLQLRRVDETYDLDALGPPISLLFRSLGRRCGSLRA

Nearest PDB structures (foldseek):
  8c7g-assembly1_A  TM=3.627E-01  e=8.602E-05  Drosophila melanogaster
  6lk8-assembly1_D  TM=4.021E-01  e=7.836E-03  Xenopus laevis
  6rw9-assembly1_A  TM=4.537E-01  e=3.580E-01  Morganella morganii subsp. morganii
  3alx-assembly1_C  TM=2.413E-01  e=1.531E-01  Measles morbillivirus
  4ang-assembly1_A  TM=3.418E-01  e=2.992E+00  Pseudomonas phage PRR1

Organism: NCBI:txid296719